Protein AF-0000000070584155 (afdb_homodimer)

Foldseek 3Di:
DCPPPPPVDPPDDDDDDDDDDDPAAWQDKDQQPPDGKIWIFGQSQWIWIWDDDPNDIDGQDIGRPGPGGWQEKDAELVRQKMWIWGQCQKIWMKGFDPDDPTGDIDTLGIADRPAPGGWNYWEAARPQRWIWIWGQVQKIWIWDWDDPPPGRIYIDTPDIDGDPGGKNDKYDDRPDPQWMWIDDDVGDIDIDRDDDPDPPPD/DCPPPPPVDPPDDDDDDDDDDDPAAWQDKDQQPPDGKIWIWGQSQWIWIWDDDPNDIDGQDIGRPGPGGWQEKDAELVRQKMWIWGQCQKIWMKGFDPDDPTGDIDTLGIADRPAPGGWNYWEAARPQRWIWIWGQVQKIWIWDWDPPDVGRIYIDTPDIDGDPGGKNDKYDDRPDPQWMWIDDDVGDIDIDRDDDPDPPPD

pLDDT: mean 85.81, std 16.46, range [19.02, 98.44]

Sequence (404 aa):
MFCFPAVDDSDEYECASVQTCHSQDVKAVLWHRTEEELVSASYDNSVRVYAEQLDDWECVCTLTEHESTVWSVCFDGRGHRLASASADGSVRIWSRLQGSAEARWRCEGTVSTLHPRPVYSVSWCPLTGLLATGCGDNGVRVFVEEQPGSGEPSWRLACHESHEQDVNCVAWNPASPGLLASAGDEGRVRIWQLEPPPRVVQMFCFPAVDDSDEYECASVQTCHSQDVKAVLWHRTEEELVSASYDNSVRVYAEQLDDWECVCTLTEHESTVWSVCFDGRGHRLASASADGSVRIWSRLQGSAEARWRCEGTVSTLHPRPVYSVSWCPLTGLLATGCGDNGVRVFVEEQPGSGEPSWRLACHESHEQDVNCVAWNPASPGLLASAGDEGRVRIWQLEPPPRVVQ

Nearest PDB structures (foldseek):
  3fm0-assembly1_A  TM=8.987E-01  e=2.360E-17  Homo sapiens
  4xei-assembly1_C  TM=8.624E-01  e=2.828E-07  Bos taurus
  7jpn-assembly1_C  TM=8.949E-01  e=1.440E-06  Bos taurus
  2p9s-assembly1_C  TM=8.749E-01  e=2.703E-06  Bos taurus
  8j07-assembly1_d2  TM=7.556E-01  e=2.345E-04  Homo sapiens

Radius of gyration: 21.6 Å; Cα contacts (8 Å, |Δi|>4): 1206; chains: 2; bounding box: 51×84×59 Å

Organism: Amblyomma americanum (NCBI:txid6943)

InterPro domains:
  IPR001680 WD40 repeat [PF00400] (15-50)
  IPR001680 WD40 repeat [PF00400] (57-95)
  IPR001680 WD40 repeat [PF00400] (114-143)
  IPR001680 WD40 repeat [PF00400] (159-192)
  IPR001680 WD40 repeat [PS50082] (19-50)
  IPR001680 WD40 repeat [PS50082] (63-95)
  IPR001680 WD40 repeat [PS50082] (160-202)
  IPR001680 WD40 repeat [SM00320] (12-51)
  IPR001680 WD40 repeat [SM00320] (56-95)
  IPR001680 WD40 repeat [SM00320] (104-144)
  IPR001680 WD40 repeat [SM00320] (153-193)
  IPR015943 WD40/YVTN repeat-like-containing domain superfamily [G3DSA:2.130.10.10] (6-202)
  IPR036322 WD40-repeat-containing domain superfamily [SSF50978] (12-196)

Structure (mmCIF, N/CA/C/O backbone):
data_AF-0000000070584155-model_v1
#
loop_
_entity.id
_entity.type
_entity.pdbx_description
1 polymer 'Cytosolic iron-sulfur protein assembly protein CIAO1 homolog'
#
loop_
_atom_site.group_PDB
_atom_site.id
_atom_site.type_symbol
_atom_site.label_atom_id
_atom_site.label_alt_id
_atom_site.label_comp_id
_atom_site.label_asym_id
_atom_site.label_entity_id
_atom_site.label_seq_id
_atom_site.pdbx_PDB_ins_code
_atom_site.Cartn_x
_atom_site.Cartn_y
_atom_site.Cartn_z
_atom_site.occupancy
_atom_site.B_iso_or_equiv
_atom_site.auth_seq_id
_atom_site.auth_comp_id
_atom_site.auth_asym_id
_atom_site.auth_atom_id
_atom_site.pdbx_PDB_model_num
ATOM 1 N N . MET A 1 1 ? -15.742 -25 -25.672 1 19.02 1 MET A N 1
ATOM 2 C CA . MET A 1 1 ? -15.852 -25.578 -24.328 1 19.02 1 MET A CA 1
ATOM 3 C C . MET A 1 1 ? -14.484 -25.984 -23.797 1 19.02 1 MET A C 1
ATOM 5 O O . MET A 1 1 ? -14.055 -27.125 -23.984 1 19.02 1 MET A O 1
ATOM 9 N N . PHE A 1 2 ? -13.469 -25.281 -24.016 1 23.84 2 PHE A N 1
ATOM 10 C CA . PHE A 1 2 ? -12.055 -25.641 -24.016 1 23.84 2 PHE A CA 1
ATOM 11 C C . PHE A 1 2 ? -11.586 -26 -22.609 1 23.84 2 PHE A C 1
ATOM 13 O O . PHE A 1 2 ? -11.555 -25.156 -21.719 1 23.84 2 PHE A O 1
ATOM 20 N N . CYS A 1 3 ? -12.086 -27.266 -22.125 1 21.98 3 CYS A N 1
ATOM 21 C CA . CYS A 1 3 ? -11.758 -27.969 -20.891 1 21.98 3 CYS A CA 1
ATOM 22 C C . CYS A 1 3 ? -10.25 -28.062 -20.703 1 21.98 3 CYS A C 1
ATOM 24 O O . CYS A 1 3 ? -9.555 -28.625 -21.547 1 21.98 3 CYS A O 1
ATOM 26 N N . PHE A 1 4 ? -9.633 -27.016 -20.359 1 31.59 4 PHE A N 1
ATOM 27 C CA . PHE A 1 4 ? -8.219 -27.188 -20.078 1 31.59 4 PHE A CA 1
ATOM 28 C C . PHE A 1 4 ? -7.98 -28.5 -19.344 1 31.59 4 PHE A C 1
ATOM 30 O O . PHE A 1 4 ? -8.797 -28.922 -18.516 1 31.59 4 PHE A O 1
ATOM 37 N N . PRO A 1 5 ? -7.324 -29.438 -19.922 1 35.12 5 PRO A N 1
ATOM 38 C CA . PRO A 1 5 ? -7.105 -30.766 -19.344 1 35.12 5 PRO A CA 1
ATOM 39 C C . PRO A 1 5 ? -6.859 -30.734 -17.828 1 35.12 5 PRO A C 1
ATOM 41 O O . PRO A 1 5 ? -6.34 -29.734 -17.312 1 35.12 5 PRO A O 1
ATOM 44 N N . ALA A 1 6 ? -7.715 -31.422 -17.016 1 35.06 6 ALA A N 1
ATOM 45 C CA . ALA A 1 6 ? -7.672 -31.766 -15.602 1 35.06 6 ALA A CA 1
ATOM 46 C C . ALA A 1 6 ? -6.262 -32.156 -15.18 1 35.06 6 ALA A C 1
ATOM 48 O O . ALA A 1 6 ? -5.789 -33.25 -15.531 1 35.06 6 ALA A O 1
ATOM 49 N N . VAL A 1 7 ? -5.23 -31.422 -15.367 1 35.97 7 VAL A N 1
ATOM 50 C CA . VAL A 1 7 ? -4.031 -31.984 -14.766 1 35.97 7 VAL A CA 1
ATOM 51 C C . VAL A 1 7 ? -4.371 -32.594 -13.406 1 35.97 7 VAL A C 1
ATOM 53 O O . VAL A 1 7 ? -5.031 -31.953 -12.586 1 35.97 7 VAL A O 1
ATOM 56 N N . ASP A 1 8 ? -4.594 -33.875 -13.219 1 37.41 8 ASP A N 1
ATOM 57 C CA . ASP A 1 8 ? -4.902 -34.781 -12.117 1 37.41 8 ASP A CA 1
ATOM 58 C C . ASP A 1 8 ? -4.246 -34.312 -10.82 1 37.41 8 ASP A C 1
ATOM 60 O O . ASP A 1 8 ? -4.211 -35.031 -9.836 1 37.41 8 ASP A O 1
ATOM 64 N N . ASP A 1 9 ? -2.963 -33.469 -10.727 1 44.03 9 ASP A N 1
ATOM 65 C CA . ASP A 1 9 ? -1.904 -33.5 -9.727 1 44.03 9 ASP A CA 1
ATOM 66 C C . ASP A 1 9 ? -2.379 -32.875 -8.414 1 44.03 9 ASP A C 1
ATOM 68 O O . ASP A 1 9 ? -2.775 -31.703 -8.391 1 44.03 9 ASP A O 1
ATOM 72 N N . SER A 1 10 ? -2.713 -33.625 -7.398 1 51.28 10 SER A N 1
ATOM 73 C CA . SER A 1 10 ? -2.982 -33.531 -5.969 1 51.28 10 SER A CA 1
ATOM 74 C C . SER A 1 10 ? -2.211 -32.375 -5.336 1 51.28 10 SER A C 1
ATOM 76 O O . SER A 1 10 ? -2.578 -31.875 -4.266 1 51.28 10 SER A O 1
ATOM 78 N N . ASP A 1 11 ? -1.021 -31.922 -5.852 1 57.28 11 ASP A N 1
ATOM 79 C CA . ASP A 1 11 ? -0.104 -30.938 -5.293 1 57.28 11 ASP A CA 1
ATOM 80 C C . ASP A 1 11 ? -0.476 -29.531 -5.742 1 57.28 11 ASP A C 1
ATOM 82 O O . ASP A 1 11 ? 0.362 -28.625 -5.727 1 57.28 11 ASP A O 1
ATOM 86 N N . GLU A 1 12 ? -1.763 -29.516 -6.105 1 67.38 12 GLU A N 1
ATOM 87 C CA . GLU A 1 12 ? -2.086 -28.203 -6.629 1 67.38 12 GLU A CA 1
ATOM 88 C C . GLU A 1 12 ? -2.875 -27.375 -5.613 1 67.38 12 GLU A C 1
ATOM 90 O O . GLU A 1 12 ? -3.65 -27.938 -4.832 1 67.38 12 GLU A O 1
ATOM 95 N N . TYR A 1 13 ? -2.568 -26.219 -5.477 1 77.69 13 TYR A N 1
ATOM 96 C CA . TYR A 1 13 ? -3.322 -25.297 -4.641 1 77.69 13 TYR A CA 1
ATOM 97 C C . TYR A 1 13 ? -4.742 -25.109 -5.172 1 77.69 13 TYR A C 1
ATOM 99 O O . TYR A 1 13 ? -4.957 -25.062 -6.383 1 77.69 13 TYR A O 1
ATOM 107 N N . GLU A 1 14 ? -5.758 -25.344 -4.324 1 77.19 14 GLU A N 1
ATOM 108 C CA . GLU A 1 14 ? -7.137 -24.984 -4.652 1 77.19 14 GLU A CA 1
ATOM 109 C C . GLU A 1 14 ? -7.402 -23.5 -4.402 1 77.19 14 GLU A C 1
ATOM 111 O O . GLU A 1 14 ? -6.934 -22.938 -3.41 1 77.19 14 GLU A O 1
ATOM 116 N N . CYS A 1 15 ? -8.055 -22.859 -5.461 1 75.81 15 CYS A N 1
ATOM 117 C CA . CYS A 1 15 ? -8.344 -21.422 -5.359 1 75.81 15 CYS A CA 1
ATOM 118 C C . CYS A 1 15 ? -9.828 -21.156 -5.605 1 75.81 15 CYS A C 1
ATOM 120 O O . CYS A 1 15 ? -10.359 -21.516 -6.656 1 75.81 15 CYS A O 1
ATOM 122 N N . ALA A 1 16 ? -10.547 -20.672 -4.562 1 73.81 16 ALA A N 1
ATOM 123 C CA . ALA A 1 16 ? -11.93 -20.234 -4.695 1 73.81 16 ALA A CA 1
ATOM 124 C C . ALA A 1 16 ? -12.039 -18.719 -4.566 1 73.81 16 ALA A C 1
ATOM 126 O O . ALA A 1 16 ? -11.273 -18.094 -3.828 1 73.81 16 ALA A O 1
ATOM 127 N N . SER A 1 17 ? -12.898 -18.141 -5.473 1 73.38 17 SER A N 1
ATOM 128 C CA . SER A 1 17 ? -13.008 -16.688 -5.426 1 73.38 17 SER A CA 1
ATOM 129 C C . SER A 1 17 ? -14.469 -16.25 -5.375 1 73.38 17 SER A C 1
ATOM 131 O O . SER A 1 17 ? -15.359 -16.984 -5.82 1 73.38 17 SER A O 1
ATOM 133 N N . VAL A 1 18 ? -14.703 -15.219 -4.68 1 75.31 18 VAL A N 1
ATOM 134 C CA . VAL A 1 18 ? -15.977 -14.492 -4.711 1 75.31 18 VAL A CA 1
ATOM 135 C C . VAL A 1 18 ? -15.766 -13.109 -5.32 1 75.31 18 VAL A C 1
ATOM 137 O O . VAL A 1 18 ? -14.75 -12.461 -5.066 1 75.31 18 VAL A O 1
ATOM 140 N N . GLN A 1 19 ? -16.75 -12.68 -6.133 1 72.25 19 GLN A N 1
ATOM 141 C CA . GLN A 1 19 ? -16.656 -11.414 -6.852 1 72.25 19 GLN A CA 1
ATOM 142 C C . GLN A 1 19 ? -17.656 -10.398 -6.301 1 72.25 19 GLN A C 1
ATOM 144 O O . GLN A 1 19 ? -18.781 -10.75 -5.957 1 72.25 19 GLN A O 1
ATOM 149 N N . THR A 1 20 ? -17.141 -9.305 -6.094 1 74.88 20 THR A N 1
ATOM 150 C CA . THR A 1 20 ? -17.969 -8.156 -5.758 1 74.88 20 THR A CA 1
ATOM 151 C C . THR A 1 20 ? -17.625 -6.965 -6.641 1 74.88 20 THR A C 1
ATOM 153 O O . THR A 1 20 ? -16.516 -6.887 -7.184 1 74.88 20 THR A O 1
ATOM 156 N N . CYS A 1 21 ? -18.672 -5.992 -6.973 1 75.81 21 CYS A N 1
ATOM 157 C CA . CYS A 1 21 ? -18.391 -5.168 -8.148 1 75.81 21 CYS A CA 1
ATOM 158 C C . CYS A 1 21 ? -18.531 -3.688 -7.812 1 75.81 21 CYS A C 1
ATOM 160 O O . CYS A 1 21 ? -19.469 -3.281 -7.125 1 75.81 21 CYS A O 1
ATOM 162 N N . HIS A 1 22 ? -17.562 -2.967 -8.016 1 88.75 22 HIS A N 1
ATOM 163 C CA . HIS A 1 22 ? -17.609 -1.537 -8.297 1 88.75 22 HIS A CA 1
ATOM 164 C C . HIS A 1 22 ? -18.094 -1.278 -9.727 1 88.75 22 HIS A C 1
ATOM 166 O O . HIS A 1 22 ? -18.203 -2.209 -10.523 1 88.75 22 HIS A O 1
ATOM 172 N N . SER A 1 23 ? -18.516 -0.054 -10.016 1 88.19 23 SER A N 1
ATOM 173 C CA . SER A 1 23 ? -18.969 0.278 -11.359 1 88.19 23 SER A CA 1
ATOM 174 C C . SER A 1 23 ? -17.828 0.788 -12.227 1 88.19 23 SER A C 1
ATOM 176 O O . SER A 1 23 ? -17.984 0.933 -13.438 1 88.19 23 SER A O 1
ATOM 178 N N . GLN A 1 24 ? -16.766 1.106 -11.648 1 92.44 24 GLN A N 1
ATOM 179 C CA . GLN A 1 24 ? -15.57 1.577 -12.352 1 92.44 24 GLN A CA 1
ATOM 180 C C . GLN A 1 24 ? -14.305 0.936 -11.789 1 92.44 24 GLN A C 1
ATOM 182 O O . GLN A 1 24 ? -14.383 -0.006 -11 1 92.44 24 GLN A O 1
ATOM 187 N N . ASP A 1 25 ? -13.109 1.41 -12.297 1 93.38 25 ASP A N 1
ATOM 188 C CA . ASP A 1 25 ? -11.812 0.866 -11.922 1 93.38 25 ASP A CA 1
ATOM 189 C C . ASP A 1 25 ? -11.617 0.907 -10.406 1 93.38 25 ASP A C 1
ATOM 191 O O . ASP A 1 25 ? -11.977 1.89 -9.75 1 93.38 25 ASP A O 1
ATOM 195 N N . VAL A 1 26 ? -11.047 -0.188 -9.867 1 94.38 26 VAL A N 1
ATOM 196 C CA . VAL A 1 26 ? -10.633 -0.236 -8.469 1 94.38 26 VAL A CA 1
ATOM 197 C C . VAL A 1 26 ? -9.172 0.194 -8.352 1 94.38 26 VAL A C 1
ATOM 199 O O . VAL A 1 26 ? -8.312 -0.309 -9.078 1 94.38 26 VAL A O 1
ATOM 202 N N . LYS A 1 27 ? -8.875 1.083 -7.426 1 92.44 27 LYS A N 1
ATOM 203 C CA . LYS A 1 27 ? -7.547 1.681 -7.348 1 92.44 27 LYS A CA 1
ATOM 204 C C . LYS A 1 27 ? -6.762 1.123 -6.164 1 92.44 27 LYS A C 1
ATOM 206 O O . LYS A 1 27 ? -5.531 1.136 -6.172 1 92.44 27 LYS A O 1
ATOM 211 N N . ALA A 1 28 ? -7.504 0.681 -5.246 1 93.69 28 ALA A N 1
ATOM 212 C CA . ALA A 1 28 ? -6.82 0.17 -4.059 1 93.69 28 ALA A CA 1
ATOM 213 C C . ALA A 1 28 ? -7.664 -0.89 -3.357 1 93.69 28 ALA A C 1
ATOM 215 O O . ALA A 1 28 ? -8.891 -0.797 -3.33 1 93.69 28 ALA A O 1
ATOM 216 N N . VAL A 1 29 ? -7.004 -1.921 -2.816 1 95.88 29 VAL A N 1
ATOM 217 C CA . VAL A 1 29 ? -7.578 -2.877 -1.875 1 95.88 29 VAL A CA 1
ATOM 218 C C . VAL A 1 29 ? -6.711 -2.945 -0.618 1 95.88 29 VAL A C 1
ATOM 220 O O . VAL A 1 29 ? -5.484 -2.889 -0.698 1 95.88 29 VAL A O 1
ATOM 223 N N . LEU A 1 30 ? -7.34 -2.99 0.454 1 96.75 30 LEU A N 1
ATOM 224 C CA . LEU A 1 30 ? -6.641 -2.994 1.734 1 96.75 30 LEU A CA 1
ATOM 225 C C . LEU A 1 30 ? -7.324 -3.934 2.723 1 96.75 30 LEU A C 1
ATOM 227 O O . LEU A 1 30 ? -8.508 -3.777 3.018 1 96.75 30 LEU A O 1
ATOM 231 N N . TRP A 1 31 ? -6.52 -4.879 3.262 1 96.75 31 TRP A N 1
ATOM 232 C CA . TRP A 1 31 ? -7.027 -5.754 4.309 1 96.75 31 TRP A CA 1
ATOM 233 C C . TRP A 1 31 ? -6.883 -5.105 5.684 1 96.75 31 TRP A C 1
ATOM 235 O O . TRP A 1 31 ? -5.891 -4.418 5.949 1 96.75 31 TRP A O 1
ATOM 245 N N . HIS A 1 32 ? -7.906 -5.453 6.512 1 94.75 32 HIS A N 1
ATOM 246 C CA . HIS A 1 32 ? -7.707 -5.16 7.926 1 94.75 32 HIS A CA 1
ATOM 247 C C . HIS A 1 32 ? -6.504 -5.91 8.484 1 94.75 32 HIS A C 1
ATOM 249 O O . HIS A 1 32 ? -6.223 -7.039 8.07 1 94.75 32 HIS A O 1
ATOM 255 N N . ARG A 1 33 ? -5.895 -5.34 9.406 1 92.31 33 ARG A N 1
ATOM 256 C CA . ARG A 1 33 ? -4.621 -5.871 9.883 1 92.31 33 ARG A CA 1
ATOM 257 C C . ARG A 1 33 ? -4.82 -7.18 10.633 1 92.31 33 ARG A C 1
ATOM 259 O O . ARG A 1 33 ? -3.953 -8.055 10.609 1 92.31 33 ARG A O 1
ATOM 266 N N . THR A 1 34 ? -5.934 -7.281 11.344 1 92.5 34 THR A N 1
ATOM 267 C CA . THR A 1 34 ? -6.078 -8.43 12.234 1 92.5 34 THR A CA 1
ATOM 268 C C . THR A 1 34 ? -7.375 -9.18 11.938 1 92.5 34 THR A C 1
ATOM 270 O O . THR A 1 34 ? -7.613 -10.258 12.492 1 92.5 34 THR A O 1
ATOM 273 N N . GLU A 1 35 ? -8.203 -8.578 11.141 1 91 35 GLU A N 1
ATOM 274 C CA . GLU A 1 35 ? -9.508 -9.188 10.875 1 91 35 GLU A CA 1
ATOM 275 C C . GLU A 1 35 ? -9.664 -9.523 9.398 1 91 35 GLU A C 1
ATOM 277 O O . GLU A 1 35 ? -8.875 -9.086 8.562 1 91 35 GLU A O 1
ATOM 282 N N . GLU A 1 36 ? -10.68 -10.352 9.148 1 91.81 36 GLU A N 1
ATOM 283 C CA . GLU A 1 36 ? -11.031 -10.68 7.77 1 91.81 36 GLU A CA 1
ATOM 284 C C . GLU A 1 36 ? -12.016 -9.664 7.195 1 91.81 36 GLU A C 1
ATOM 286 O O . GLU A 1 36 ? -13.172 -10 6.93 1 91.81 36 GLU A O 1
ATOM 291 N N . GLU A 1 37 ? -11.586 -8.578 7.07 1 92.81 37 GLU A N 1
ATOM 292 C CA . GLU A 1 37 ? -12.312 -7.461 6.477 1 92.81 37 GLU A CA 1
ATOM 293 C C . GLU A 1 37 ? -11.469 -6.762 5.414 1 92.81 37 GLU A C 1
ATOM 295 O O . GLU A 1 37 ? -10.273 -6.52 5.617 1 92.81 37 GLU A O 1
ATOM 300 N N . LEU A 1 38 ? -12.07 -6.527 4.262 1 94.5 38 LEU A N 1
ATOM 301 C CA . LEU A 1 38 ? -11.406 -5.93 3.107 1 94.5 38 LEU A CA 1
ATOM 302 C C . LEU A 1 38 ? -12.07 -4.605 2.73 1 94.5 38 LEU A C 1
ATOM 304 O O . LEU A 1 38 ? -13.297 -4.492 2.752 1 94.5 38 LEU A O 1
ATOM 308 N N . VAL A 1 39 ? -11.242 -3.605 2.348 1 95.88 39 VAL A N 1
ATOM 309 C CA . VAL A 1 39 ? -11.734 -2.318 1.863 1 95.88 39 VAL A CA 1
ATOM 310 C C . VAL A 1 39 ? -11.195 -2.055 0.459 1 95.88 39 VAL A C 1
ATOM 312 O O . VAL A 1 39 ? -10.031 -2.352 0.169 1 95.88 39 VAL A O 1
ATOM 315 N N . SER A 1 40 ? -12.023 -1.529 -0.412 1 96.12 40 SER A N 1
ATOM 316 C CA . SER A 1 40 ? -11.594 -1.153 -1.756 1 96.12 40 SER A CA 1
ATOM 317 C C . SER A 1 40 ? -11.961 0.294 -2.068 1 96.12 40 SER A C 1
ATOM 319 O O . SER A 1 40 ? -12.945 0.818 -1.538 1 96.12 40 SER A O 1
ATOM 321 N N . ALA A 1 41 ? -11.164 0.926 -2.818 1 96.75 41 ALA A N 1
ATOM 322 C CA . ALA A 1 41 ? -11.391 2.283 -3.312 1 96.75 41 ALA A CA 1
ATOM 323 C C . ALA A 1 41 ? -11.469 2.305 -4.836 1 96.75 41 ALA A C 1
ATOM 325 O O . ALA A 1 41 ? -10.695 1.618 -5.512 1 96.75 41 ALA A O 1
ATOM 326 N N . SER A 1 42 ? -12.312 3.184 -5.359 1 96.44 42 SER A N 1
ATOM 327 C CA . SER A 1 42 ? -12.594 3.074 -6.785 1 96.44 42 SER A CA 1
ATOM 328 C C . SER A 1 42 ? -12.742 4.449 -7.426 1 96.44 42 SER A C 1
ATOM 330 O O . SER A 1 42 ? -12.961 5.441 -6.73 1 96.44 42 SER A O 1
ATOM 332 N N . TYR A 1 43 ? -12.727 4.426 -8.742 1 95.44 43 TYR A N 1
ATOM 333 C CA . TYR A 1 43 ? -13.031 5.582 -9.578 1 95.44 43 TYR A CA 1
ATOM 334 C C . TYR A 1 43 ? -14.516 5.926 -9.516 1 95.44 43 TYR A C 1
ATOM 336 O O . TYR A 1 43 ? -14.922 7.012 -9.93 1 95.44 43 TYR A O 1
ATOM 344 N N . ASP A 1 44 ? -15.352 5.09 -8.977 1 94.94 44 ASP A N 1
ATOM 345 C CA . ASP A 1 44 ? -16.797 5.332 -8.938 1 94.94 44 ASP A CA 1
ATOM 346 C C . ASP A 1 44 ? -17.172 6.168 -7.723 1 94.94 44 ASP A C 1
ATOM 348 O O . ASP A 1 44 ? -18.344 6.184 -7.316 1 94.94 44 ASP A O 1
ATOM 352 N N . ASN A 1 45 ? -16.188 6.691 -7.043 1 95.75 45 ASN A N 1
ATOM 353 C CA . ASN A 1 45 ? -16.344 7.641 -5.945 1 95.75 45 ASN A CA 1
ATOM 354 C C . ASN A 1 45 ? -16.688 6.93 -4.637 1 95.75 45 ASN A C 1
ATOM 356 O O . ASN A 1 45 ? -17.109 7.57 -3.672 1 95.75 45 ASN A O 1
ATOM 360 N N . SER A 1 46 ? -16.5 5.637 -4.609 1 94.25 46 SER A N 1
ATOM 361 C CA . SER A 1 46 ? -16.953 4.941 -3.41 1 94.25 46 SER A CA 1
ATOM 362 C C . SER A 1 46 ? -15.82 4.129 -2.783 1 94.25 46 SER A C 1
ATOM 364 O O . SER A 1 46 ? -14.844 3.795 -3.453 1 94.25 46 SER A O 1
ATOM 366 N N . VAL A 1 47 ? -16 3.969 -1.518 1 95.56 47 VAL A N 1
ATOM 367 C CA . VAL A 1 47 ? -15.266 2.973 -0.744 1 95.56 47 VAL A CA 1
ATOM 368 C C . VAL A 1 47 ? -16.203 1.831 -0.353 1 95.56 47 VAL A C 1
ATOM 370 O O . VAL A 1 47 ? -17.312 2.068 0.111 1 95.56 47 VAL A O 1
ATOM 373 N N . ARG A 1 48 ? -15.742 0.644 -0.542 1 94.75 48 ARG A N 1
ATOM 374 C CA . ARG A 1 48 ? -16.578 -0.5 -0.185 1 94.75 48 ARG A CA 1
ATOM 375 C C . ARG A 1 48 ? -15.867 -1.396 0.827 1 94.75 48 ARG A C 1
ATOM 377 O O . ARG A 1 48 ? -14.641 -1.556 0.776 1 94.75 48 ARG A O 1
ATOM 384 N N . VAL A 1 49 ? -16.688 -1.971 1.67 1 93.25 49 VAL A N 1
ATOM 385 C CA . VAL A 1 49 ? -16.188 -2.869 2.709 1 93.25 49 VAL A CA 1
ATOM 386 C C . VAL A 1 49 ? -16.75 -4.27 2.49 1 93.25 49 VAL A C 1
ATOM 388 O O . VAL A 1 49 ? -17.953 -4.434 2.236 1 93.25 49 VAL A O 1
ATOM 391 N N . TYR A 1 50 ? -15.859 -5.262 2.586 1 92.5 50 TYR A N 1
ATOM 392 C CA . TYR A 1 50 ? -16.234 -6.656 2.383 1 92.5 50 TYR A CA 1
ATOM 393 C C . TYR A 1 50 ? -15.953 -7.48 3.633 1 92.5 50 TYR A C 1
ATOM 395 O O . TYR A 1 50 ? -14.922 -7.305 4.281 1 92.5 50 TYR A O 1
ATOM 403 N N . ALA A 1 51 ? -16.828 -8.305 3.932 1 89.94 51 ALA A N 1
ATOM 404 C CA . ALA A 1 51 ? -16.688 -9.25 5.031 1 89.94 51 ALA A CA 1
ATOM 405 C C . ALA A 1 51 ? -17.453 -10.531 4.75 1 89.94 51 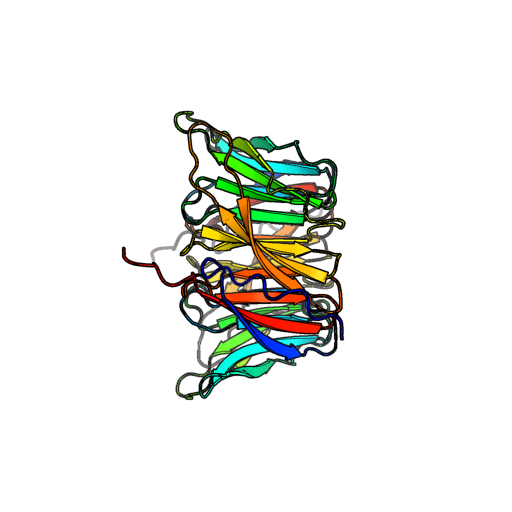ALA A C 1
ATOM 407 O O . ALA A 1 51 ? -18.312 -10.57 3.855 1 89.94 51 ALA A O 1
ATOM 408 N N . GLU A 1 52 ? -17.062 -11.531 5.473 1 87.12 52 GLU A N 1
ATOM 409 C CA . GLU A 1 52 ? -17.781 -12.797 5.328 1 87.12 52 GLU A CA 1
ATOM 410 C C . GLU A 1 52 ? -19.094 -12.781 6.102 1 87.12 52 GLU A C 1
ATOM 412 O O . GLU A 1 52 ? -19.125 -12.391 7.273 1 87.12 52 GLU A O 1
ATOM 417 N N . GLN A 1 53 ? -20.094 -13.008 5.316 1 81.75 53 GLN A N 1
ATOM 418 C CA . GLN A 1 53 ? -21.406 -13.234 5.902 1 81.75 53 GLN A CA 1
ATOM 419 C C . GLN A 1 53 ? -21.953 -14.617 5.52 1 81.75 53 GLN A C 1
ATOM 421 O O . GLN A 1 53 ? -22.078 -14.93 4.336 1 81.75 53 GLN A O 1
ATOM 426 N N . LEU A 1 54 ? -22.391 -15.398 6.496 1 80.69 54 LEU A N 1
ATOM 427 C CA . LEU A 1 54 ? -22.938 -16.734 6.289 1 80.69 54 LEU A CA 1
ATOM 428 C C . LEU A 1 54 ? -22.047 -17.547 5.363 1 80.69 54 LEU A C 1
ATOM 430 O O . LEU A 1 54 ? -22.531 -18.109 4.371 1 80.69 54 LEU A O 1
ATOM 434 N N . ASP A 1 55 ? -20.75 -17.516 5.398 1 78.81 55 ASP A N 1
ATOM 435 C CA . ASP A 1 55 ? -19.719 -18.312 4.73 1 78.81 55 ASP A CA 1
ATOM 436 C C . ASP A 1 55 ? -19.484 -17.828 3.307 1 78.81 55 ASP A C 1
ATOM 438 O O . ASP A 1 55 ? -18.953 -18.562 2.473 1 78.81 55 ASP A O 1
ATOM 442 N N . ASP A 1 56 ? -20.062 -16.641 3.08 1 83.31 56 ASP A N 1
ATOM 443 C CA . ASP A 1 56 ? -19.812 -16.031 1.773 1 83.31 56 ASP A CA 1
ATOM 444 C C . ASP A 1 56 ? -19.281 -14.609 1.92 1 83.31 56 ASP A C 1
ATOM 446 O O . ASP A 1 56 ? -19.688 -13.875 2.824 1 83.31 56 ASP A O 1
ATOM 450 N N . TRP A 1 57 ? -18.375 -14.305 1.041 1 88 57 TRP A N 1
ATOM 451 C CA . TRP A 1 57 ? -17.891 -12.922 1.029 1 88 57 TRP A CA 1
ATOM 452 C C . TRP A 1 57 ? -18.891 -12 0.343 1 88 57 TRP A C 1
ATOM 454 O O . TRP A 1 57 ? -19.406 -12.32 -0.732 1 88 57 TRP A O 1
ATOM 464 N N . GLU A 1 58 ? -19.188 -10.867 0.98 1 86.75 58 GLU A N 1
ATOM 465 C CA . GLU A 1 58 ? -20.125 -9.883 0.435 1 86.75 58 GLU A CA 1
ATOM 466 C C . GLU A 1 58 ? -19.656 -8.461 0.724 1 86.75 58 GLU A C 1
ATOM 468 O O . GLU A 1 58 ? -18.891 -8.227 1.669 1 86.75 58 GLU A O 1
ATOM 473 N N . CYS A 1 59 ? -20.094 -7.598 -0.154 1 90 59 CYS A N 1
ATOM 474 C CA . CYS A 1 59 ? -19.953 -6.18 0.176 1 90 59 CYS A CA 1
ATOM 475 C C . CYS A 1 59 ? -20.938 -5.781 1.269 1 90 59 CYS A C 1
ATOM 477 O O . CYS A 1 59 ? -22.141 -5.73 1.031 1 90 59 CYS A O 1
ATOM 479 N N . VAL A 1 60 ? -20.453 -5.469 2.424 1 87.56 60 VAL A N 1
ATOM 480 C CA . VAL A 1 60 ? -21.344 -5.27 3.568 1 87.56 60 VAL A CA 1
ATOM 481 C C . VAL A 1 60 ? -21.609 -3.777 3.758 1 87.56 60 VAL A C 1
ATOM 483 O O . VAL A 1 60 ? -22.562 -3.396 4.449 1 87.56 60 VAL A O 1
ATOM 486 N N . CYS A 1 61 ? -20.828 -2.977 3.207 1 88.75 61 CYS A N 1
ATOM 487 C CA . CYS A 1 61 ? -20.984 -1.533 3.363 1 88.75 61 CYS A CA 1
ATOM 488 C C . CYS A 1 61 ? -20.422 -0.795 2.15 1 88.75 61 CYS A C 1
ATOM 490 O O . CYS A 1 61 ? -19.391 -1.185 1.602 1 88.75 61 CYS A O 1
ATOM 492 N N . THR A 1 62 ? -21.141 0.218 1.692 1 91.19 62 THR A N 1
ATOM 493 C CA . THR A 1 62 ? -20.672 1.146 0.668 1 91.19 62 THR A CA 1
ATOM 494 C C . THR A 1 62 ? -20.641 2.572 1.207 1 91.19 62 THR A C 1
ATOM 496 O O . THR A 1 62 ? -21.656 3.107 1.633 1 91.19 62 THR A O 1
ATOM 499 N N . LEU A 1 63 ? -19.484 3.119 1.183 1 91.81 63 LEU A N 1
ATOM 500 C CA . LEU A 1 63 ? -19.266 4.484 1.647 1 91.81 63 LEU A CA 1
ATOM 501 C C . LEU A 1 63 ? -19.219 5.457 0.474 1 91.81 63 LEU A C 1
ATOM 503 O O . LEU A 1 63 ? -18.281 5.426 -0.327 1 91.81 63 LEU A O 1
ATOM 507 N N . THR A 1 64 ? -20.25 6.422 0.36 1 91.19 64 THR A N 1
ATOM 508 C CA . THR A 1 64 ? -20.469 7.164 -0.877 1 91.19 64 THR A CA 1
ATOM 509 C C . THR A 1 64 ? -20.391 8.672 -0.624 1 91.19 64 THR A C 1
ATOM 511 O O . THR A 1 64 ? -20.984 9.453 -1.362 1 91.19 64 THR A O 1
ATOM 514 N N . GLU A 1 65 ? -19.719 9.141 0.312 1 91.88 65 GLU A N 1
ATOM 515 C CA . GLU A 1 65 ? -19.703 10.57 0.622 1 91.88 65 GLU A CA 1
ATOM 516 C C . GLU A 1 65 ? -18.703 11.32 -0.254 1 91.88 65 GLU A C 1
ATOM 518 O O . GLU A 1 65 ? -18.75 12.547 -0.347 1 91.88 65 GLU A O 1
ATOM 523 N N . HIS A 1 66 ? -17.828 10.672 -0.902 1 93.31 66 HIS A N 1
ATOM 524 C CA . HIS A 1 66 ? -16.906 11.328 -1.829 1 93.31 66 HIS A CA 1
ATOM 525 C C . HIS A 1 66 ? -17.625 11.742 -3.109 1 93.31 66 HIS A C 1
ATOM 527 O O . HIS A 1 66 ? -18.594 11.094 -3.523 1 93.31 66 HIS A O 1
ATOM 533 N N . GLU A 1 67 ? -17.141 12.828 -3.742 1 94.5 67 GLU A N 1
ATOM 534 C CA . GLU A 1 67 ? -17.766 13.352 -4.957 1 94.5 67 GLU A CA 1
ATOM 535 C C . GLU A 1 67 ? -16.906 13.055 -6.184 1 94.5 67 GLU A C 1
ATOM 537 O O . GLU A 1 67 ? -17.203 13.516 -7.285 1 94.5 67 GLU A O 1
ATOM 542 N N . SER A 1 68 ? -15.875 12.414 -6.02 1 96.19 68 SER A N 1
ATOM 543 C CA . SER A 1 68 ? -14.961 12.039 -7.098 1 96.19 68 SER A CA 1
ATOM 544 C C . SER A 1 68 ? -14.156 10.797 -6.727 1 96.19 68 SER A C 1
ATOM 546 O O . SER A 1 68 ? -14.445 10.141 -5.727 1 96.19 68 SER A O 1
ATOM 548 N N . THR A 1 69 ? -13.234 10.438 -7.602 1 96.06 69 THR A N 1
ATOM 549 C CA . THR A 1 69 ? -12.406 9.25 -7.48 1 96.06 69 THR A CA 1
ATOM 550 C C . THR A 1 69 ? -11.805 9.148 -6.086 1 96.06 69 THR A C 1
ATOM 552 O O . THR A 1 69 ? -11.344 10.141 -5.527 1 96.06 69 THR A O 1
ATOM 555 N N . VAL A 1 70 ? -11.867 7.977 -5.5 1 96.81 70 VAL A N 1
ATOM 556 C CA . VAL A 1 70 ? -11.141 7.684 -4.27 1 96.81 70 VAL A CA 1
ATOM 557 C C . VAL A 1 70 ? -9.812 7.012 -4.602 1 96.81 70 VAL A C 1
ATOM 559 O O . VAL A 1 70 ? -9.781 5.906 -5.145 1 96.81 70 VAL A O 1
ATOM 562 N N . TRP A 1 71 ? -8.703 7.633 -4.195 1 96.25 71 TRP A N 1
ATOM 563 C CA . TRP A 1 71 ? -7.371 7.191 -4.613 1 96.25 71 TRP A CA 1
ATOM 564 C C . TRP A 1 71 ? -6.734 6.305 -3.549 1 96.25 71 TRP A C 1
ATOM 566 O O . TRP A 1 71 ? -5.949 5.406 -3.869 1 96.25 71 TRP A O 1
ATOM 576 N N . SER A 1 72 ? -7.039 6.617 -2.379 1 97 72 SER A N 1
ATOM 577 C CA . SER A 1 72 ? -6.305 5.984 -1.291 1 97 72 SER A CA 1
ATOM 578 C C . SER A 1 72 ? -7.188 5.789 -0.063 1 97 72 SER A C 1
ATOM 580 O O . SER A 1 72 ? -8.086 6.594 0.192 1 97 72 SER A O 1
ATOM 582 N N . VAL A 1 73 ? -6.922 4.719 0.702 1 97.38 73 VAL A N 1
ATOM 583 C CA . VAL A 1 73 ? -7.57 4.402 1.969 1 97.38 73 VAL A CA 1
ATOM 584 C C . VAL A 1 73 ? -6.547 3.84 2.951 1 97.38 73 VAL A C 1
ATOM 586 O O . VAL A 1 73 ? -5.566 3.211 2.545 1 97.38 73 VAL A O 1
ATOM 589 N N . CYS A 1 74 ? -6.742 4.078 4.172 1 97.75 74 CYS A N 1
ATOM 590 C CA . CYS A 1 74 ? -5.902 3.48 5.207 1 97.75 74 CYS A CA 1
ATOM 591 C C . CYS A 1 74 ? -6.668 3.344 6.516 1 97.75 74 CYS A C 1
ATOM 593 O O . CYS A 1 74 ? -7.594 4.109 6.781 1 97.75 74 CYS A O 1
ATOM 595 N N . PHE A 1 75 ? -6.25 2.381 7.32 1 97 75 PHE A N 1
ATOM 596 C CA . PHE A 1 75 ? -6.793 2.207 8.664 1 97 75 PHE A CA 1
ATOM 597 C C . PHE A 1 75 ? -5.996 3.016 9.68 1 97 75 PHE A C 1
ATOM 599 O O . PHE A 1 75 ? -4.816 3.305 9.461 1 97 75 PHE A O 1
ATOM 606 N N . ASP A 1 76 ? -6.691 3.32 10.734 1 96.19 76 ASP A N 1
ATOM 607 C CA . ASP A 1 76 ? -5.934 3.809 11.883 1 96.19 76 ASP A CA 1
ATOM 608 C C . ASP A 1 76 ? -5.203 2.666 12.586 1 96.19 76 ASP A C 1
ATOM 610 O O . ASP A 1 76 ? -5.301 1.51 12.164 1 96.19 76 ASP A O 1
ATOM 614 N N . GLY A 1 77 ? -4.449 2.924 13.57 1 93.5 77 GLY A N 1
ATOM 615 C CA . GLY A 1 77 ? -3.605 1.94 14.227 1 93.5 77 GLY A CA 1
ATOM 616 C C . GLY A 1 77 ? -4.387 0.786 14.828 1 93.5 77 GLY A C 1
ATOM 617 O O . GLY A 1 77 ? -3.893 -0.341 14.883 1 93.5 77 GLY A O 1
ATOM 618 N N . ARG A 1 78 ? -5.602 1.035 15.25 1 91.56 78 ARG A N 1
ATOM 619 C CA . ARG A 1 78 ? -6.402 0.009 15.906 1 91.56 78 ARG A CA 1
ATOM 620 C C . ARG A 1 78 ? -7.344 -0.671 14.922 1 91.56 78 ARG A C 1
ATOM 622 O O . ARG A 1 78 ? -7.965 -1.687 15.242 1 91.56 78 ARG A O 1
ATOM 629 N N . GLY A 1 79 ? -7.434 -0.114 13.758 1 92.75 79 GLY A N 1
ATOM 630 C CA . GLY A 1 79 ? -8.312 -0.69 12.75 1 92.75 79 GLY A CA 1
ATOM 631 C C . GLY A 1 79 ? -9.773 -0.354 12.969 1 92.75 79 GLY A C 1
ATOM 632 O O . GLY A 1 79 ? -10.656 -1.016 12.422 1 92.75 79 GLY A O 1
ATOM 633 N N . HIS A 1 80 ? -10.094 0.609 13.805 1 93 80 HIS A N 1
ATOM 634 C CA . HIS A 1 80 ? -11.477 0.967 14.117 1 93 80 HIS A CA 1
ATOM 635 C C . HIS A 1 80 ? -11.945 2.141 13.258 1 93 80 HIS A C 1
ATOM 637 O O . HIS A 1 80 ? -13.141 2.428 13.203 1 93 80 HIS A O 1
ATOM 643 N N . ARG A 1 81 ? -11.047 2.82 12.656 1 94.88 81 ARG A N 1
ATOM 644 C CA . ARG A 1 81 ? -11.367 3.943 11.781 1 94.88 81 ARG A CA 1
ATOM 645 C C . ARG A 1 81 ? -10.648 3.816 10.438 1 94.88 81 ARG A C 1
ATOM 647 O O . ARG A 1 81 ? -9.641 3.115 10.336 1 94.88 81 ARG A O 1
ATOM 654 N N . LEU A 1 82 ? -11.258 4.473 9.453 1 95.81 82 LEU A N 1
ATOM 655 C CA . LEU A 1 82 ? -10.719 4.512 8.102 1 95.81 82 LEU A CA 1
ATOM 656 C C . LEU A 1 82 ? -10.609 5.945 7.594 1 95.81 82 LEU A C 1
ATOM 658 O O . LEU A 1 82 ? -11.508 6.762 7.84 1 95.81 82 LEU A O 1
ATOM 662 N N . ALA A 1 83 ? -9.523 6.234 6.938 1 96.94 83 ALA A N 1
ATOM 663 C CA . ALA A 1 83 ? -9.398 7.48 6.184 1 96.94 83 ALA A CA 1
ATOM 664 C C . ALA A 1 83 ? -9.398 7.215 4.68 1 96.94 83 ALA A C 1
ATOM 666 O O . ALA A 1 83 ? -8.773 6.254 4.215 1 96.94 83 ALA A O 1
ATOM 667 N N . SER A 1 84 ? -10.086 7.965 3.914 1 97 84 SER A N 1
ATOM 668 C CA . SER A 1 84 ? -10.102 7.879 2.457 1 97 84 SER A CA 1
ATOM 669 C C . SER A 1 84 ? -9.75 9.219 1.822 1 97 84 SER A C 1
ATOM 671 O O . SER A 1 84 ? -10.188 10.273 2.299 1 97 84 SER A O 1
ATOM 673 N N . ALA A 1 85 ? -8.93 9.172 0.809 1 97.19 85 ALA A N 1
ATOM 674 C CA . ALA A 1 85 ? -8.5 10.359 0.076 1 97.19 85 ALA A CA 1
ATOM 675 C C . ALA A 1 85 ? -9.086 10.375 -1.335 1 97.19 85 ALA A C 1
ATOM 677 O O . ALA A 1 85 ? -9.055 9.359 -2.035 1 97.19 85 ALA A O 1
ATOM 678 N N . SER A 1 86 ? -9.484 11.555 -1.801 1 96.75 86 SER A N 1
ATOM 679 C CA . SER A 1 86 ? -10.227 11.617 -3.055 1 96.75 86 SER A CA 1
ATOM 680 C C . SER A 1 86 ? -9.695 12.727 -3.961 1 96.75 86 SER A C 1
ATOM 682 O O . SER A 1 86 ? -9.031 13.648 -3.492 1 96.75 86 SER A O 1
ATOM 684 N N . ALA A 1 87 ? -10.109 12.594 -5.184 1 96.62 87 ALA A N 1
ATOM 685 C CA . ALA A 1 87 ? -9.805 13.609 -6.191 1 96.62 87 ALA A CA 1
ATOM 686 C C . ALA A 1 87 ? -10.586 14.891 -5.934 1 96.62 87 ALA A C 1
ATOM 688 O O . ALA A 1 87 ? -10.258 15.945 -6.477 1 96.62 87 ALA A O 1
ATOM 689 N N . ASP A 1 88 ? -11.602 14.914 -5.141 1 94.75 88 ASP A N 1
ATOM 690 C CA . ASP A 1 88 ? -12.383 16.109 -4.836 1 94.75 88 ASP A CA 1
ATOM 691 C C . ASP A 1 88 ? -11.68 16.984 -3.797 1 94.75 88 ASP A C 1
ATOM 693 O O . ASP A 1 88 ? -12.219 18 -3.367 1 94.75 88 ASP A O 1
ATOM 697 N N . GLY A 1 89 ? -10.523 16.484 -3.322 1 94.81 89 GLY A N 1
ATOM 698 C CA . GLY A 1 89 ? -9.719 17.266 -2.389 1 94.81 89 GLY A CA 1
ATOM 699 C C . GLY A 1 89 ? -10.047 16.969 -0.936 1 94.81 89 GLY A C 1
ATOM 700 O O . GLY A 1 89 ? -9.461 17.562 -0.031 1 94.81 89 GLY A O 1
ATOM 701 N N . SER A 1 90 ? -10.891 16.047 -0.727 1 93.56 90 SER A N 1
ATOM 702 C CA . SER A 1 90 ? -11.297 15.773 0.649 1 93.56 90 SER A CA 1
ATOM 703 C C . SER A 1 90 ? -10.617 14.508 1.179 1 93.56 90 SER A C 1
ATOM 705 O O . SER A 1 90 ? -10.227 13.633 0.402 1 93.56 90 SER A O 1
ATOM 707 N N . VAL A 1 91 ? -10.438 14.539 2.463 1 96.31 91 VAL A N 1
ATOM 708 C CA . VAL A 1 91 ? -10.141 13.344 3.248 1 96.31 91 VAL A CA 1
ATOM 709 C C . VAL A 1 91 ? -11.266 13.078 4.238 1 96.31 91 VAL A C 1
ATOM 711 O O . VAL A 1 91 ? -11.594 13.938 5.066 1 96.31 91 VAL A O 1
ATOM 714 N N . ARG A 1 92 ? -11.805 11.938 4.121 1 95.12 92 ARG A N 1
ATOM 715 C CA . ARG A 1 92 ? -12.922 11.602 4.996 1 95.12 92 ARG A CA 1
ATOM 716 C C . ARG A 1 92 ? -12.523 10.531 6.004 1 95.12 92 ARG A C 1
ATOM 718 O O . ARG A 1 92 ? -11.773 9.609 5.676 1 95.12 92 ARG A O 1
ATOM 725 N N . ILE A 1 93 ? -13.109 10.688 7.152 1 95.38 93 ILE A N 1
ATOM 726 C CA . ILE A 1 93 ? -12.875 9.734 8.234 1 95.38 93 ILE A CA 1
ATOM 727 C C . ILE A 1 93 ? -14.141 8.922 8.484 1 95.38 93 ILE A C 1
ATOM 729 O O . ILE A 1 93 ? -15.242 9.477 8.555 1 95.38 93 ILE A O 1
ATOM 733 N N . TRP A 1 94 ? -13.93 7.609 8.594 1 94.5 94 TRP A N 1
ATOM 734 C CA . TRP A 1 94 ? -15.023 6.672 8.836 1 94.5 94 TRP A CA 1
ATOM 735 C C . TRP A 1 94 ? -14.789 5.898 10.133 1 94.5 94 TRP A C 1
ATOM 737 O O . TRP A 1 94 ? -13.656 5.523 10.445 1 94.5 94 TRP A O 1
ATOM 747 N N . SER A 1 95 ? -15.852 5.629 10.82 1 92.19 95 SER A N 1
ATOM 748 C CA . SER A 1 95 ? -15.75 4.844 12.039 1 92.19 95 SER A CA 1
ATOM 749 C C . SER A 1 95 ? -16.578 3.57 11.953 1 92.19 95 SER A C 1
ATOM 751 O O . SER A 1 95 ? -17.688 3.58 11.391 1 92.19 95 SER A O 1
ATOM 753 N N . ARG A 1 96 ? -15.977 2.574 12.445 1 89.62 96 ARG A N 1
ATOM 754 C CA . ARG A 1 96 ? -16.703 1.309 12.523 1 89.62 96 ARG A CA 1
ATOM 755 C C . ARG A 1 96 ? -17.781 1.365 13.594 1 89.62 96 ARG A C 1
ATOM 757 O O . ARG A 1 96 ? -17.547 1.842 14.703 1 89.62 96 ARG A O 1
ATOM 764 N N . LEU A 1 97 ? -18.953 0.985 13.234 1 85.44 97 LEU A N 1
ATOM 765 C CA . LEU A 1 97 ? -20.031 0.938 14.211 1 85.44 97 LEU A CA 1
ATOM 766 C C . LEU A 1 97 ? -19.953 -0.327 15.055 1 85.44 97 LEU A C 1
ATOM 768 O O . LEU A 1 97 ? -19.766 -1.423 14.523 1 85.44 97 LEU A O 1
ATOM 772 N N . GLN A 1 98 ? -19.75 -0.153 16.328 1 72.94 98 GLN A N 1
ATOM 773 C CA . GLN A 1 98 ? -19.641 -1.256 17.281 1 72.94 98 GLN A CA 1
ATOM 774 C C . GLN A 1 98 ? -21.016 -1.853 17.594 1 72.94 98 GLN A C 1
ATOM 776 O O . GLN A 1 98 ? -22.016 -1.138 17.609 1 72.94 98 GLN A O 1
ATOM 781 N N . GLY A 1 99 ? -21.109 -3.301 17.641 1 63.44 99 GLY A N 1
ATOM 782 C CA . GLY A 1 99 ? -22.312 -3.971 18.125 1 63.44 99 GLY A CA 1
ATOM 783 C C . GLY A 1 99 ? -23.062 -4.707 17.031 1 63.44 99 GLY A C 1
ATOM 784 O O . GLY A 1 99 ? -23.969 -5.496 17.328 1 63.44 99 GLY A O 1
ATOM 785 N N . SER A 1 100 ? -22.938 -4.273 15.883 1 56.72 100 SER A N 1
ATOM 786 C CA . SER A 1 100 ? -23.672 -5.004 14.852 1 56.72 100 SER A CA 1
ATOM 787 C C . SE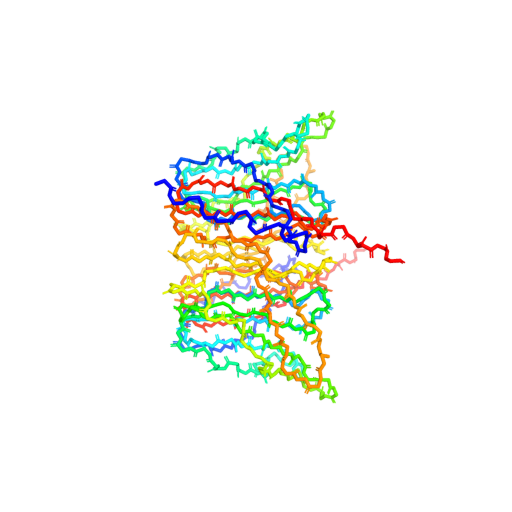R A 1 100 ? -22.891 -6.211 14.359 1 56.72 100 SER A C 1
ATOM 789 O O . SER A 1 100 ? -21.656 -6.223 14.43 1 56.72 100 SER A O 1
ATOM 791 N N . ALA A 1 101 ? -23.594 -7.262 14.359 1 58.75 101 ALA A N 1
ATOM 792 C CA . ALA A 1 101 ? -23.016 -8.484 13.812 1 58.75 101 ALA A CA 1
ATOM 793 C C . ALA A 1 101 ? -22.359 -8.227 12.461 1 58.75 101 ALA A C 1
ATOM 795 O O . ALA A 1 101 ? -21.438 -8.945 12.062 1 58.75 101 ALA A O 1
ATOM 796 N N . GLU A 1 102 ? -22.766 -7.074 11.852 1 65.31 102 GLU A N 1
ATOM 797 C CA . GLU A 1 102 ? -22.266 -6.73 10.516 1 65.31 102 GLU A CA 1
ATOM 798 C C . GLU A 1 102 ? -21.234 -5.605 10.586 1 65.31 102 GLU A C 1
ATOM 800 O O . GLU A 1 102 ? -21.344 -4.715 11.43 1 65.31 102 GLU A O 1
ATOM 805 N N . ALA A 1 103 ? -20.219 -5.867 9.875 1 73.5 103 ALA A N 1
ATOM 806 C CA . ALA A 1 103 ? -19.281 -4.762 9.719 1 73.5 103 ALA A CA 1
ATOM 807 C C . ALA A 1 103 ? -19.953 -3.547 9.094 1 73.5 103 ALA A C 1
ATOM 809 O O . ALA A 1 103 ? -20.359 -3.582 7.926 1 73.5 103 ALA A O 1
ATOM 810 N N . ARG A 1 104 ? -20.344 -2.607 10.023 1 83.56 104 ARG A N 1
ATOM 811 C CA . ARG A 1 104 ? -20.938 -1.366 9.547 1 83.56 104 ARG A CA 1
ATOM 812 C C . ARG A 1 104 ? -20.031 -0.175 9.82 1 83.56 104 ARG A C 1
ATOM 814 O O . ARG A 1 104 ? -19.391 -0.108 10.867 1 83.56 104 ARG A O 1
ATOM 821 N N . TRP A 1 105 ? -19.906 0.618 8.789 1 90.94 105 TRP A N 1
ATOM 822 C CA . TRP A 1 105 ? -19.078 1.823 8.867 1 90.94 105 TRP A CA 1
ATOM 823 C C . TRP A 1 105 ? -19.922 3.07 8.625 1 90.94 105 TRP A C 1
ATOM 825 O O . TRP A 1 105 ? -20.891 3.031 7.863 1 90.94 105 TRP A O 1
ATOM 835 N N . ARG A 1 106 ? -19.562 4.188 9.305 1 89 106 ARG A N 1
ATOM 836 C CA . ARG A 1 106 ? -20.203 5.473 9.07 1 89 106 ARG A CA 1
ATOM 837 C C . ARG A 1 106 ? -19.172 6.582 8.906 1 89 106 ARG A C 1
ATOM 839 O O . ARG A 1 106 ? -18.078 6.492 9.445 1 89 106 ARG A O 1
ATOM 846 N N . CYS A 1 107 ? -19.609 7.582 8.195 1 89.19 107 CYS A N 1
ATOM 847 C CA . CYS A 1 107 ? -18.75 8.75 8.07 1 89.19 107 CYS A CA 1
ATOM 848 C C . CYS A 1 107 ? -18.719 9.555 9.359 1 89.19 107 CYS A C 1
ATOM 850 O O . CYS A 1 107 ? -19.766 9.961 9.867 1 89.19 107 CYS A O 1
ATOM 852 N N . GLU A 1 108 ? -17.609 9.703 9.891 1 88 108 GLU A N 1
ATOM 853 C CA . GLU A 1 108 ? -17.438 10.477 11.109 1 88 108 GLU A CA 1
ATOM 854 C C . GLU A 1 108 ? -17.266 11.961 10.797 1 88 108 GLU A C 1
ATOM 856 O O . GLU A 1 108 ? -17.688 12.82 11.578 1 88 108 GLU A O 1
ATOM 861 N N . GLY A 1 109 ? -16.547 12.211 9.688 1 88.5 109 GLY A N 1
ATOM 862 C CA . GLY A 1 109 ? -16.297 13.594 9.312 1 88.5 109 GLY A CA 1
ATOM 863 C C . GLY A 1 109 ? -15.242 13.727 8.227 1 88.5 109 GLY A C 1
ATOM 864 O O . GLY A 1 109 ? -14.93 12.758 7.535 1 88.5 109 GLY A O 1
ATOM 865 N N . THR A 1 110 ? -14.898 15.008 7.973 1 87.75 110 THR A N 1
ATOM 866 C CA . THR A 1 110 ? -13.922 15.336 6.941 1 87.75 110 THR A CA 1
ATOM 867 C C . THR A 1 110 ? -12.742 16.094 7.535 1 87.75 110 THR A C 1
ATOM 869 O O . THR A 1 110 ? -12.914 16.891 8.469 1 87.75 110 THR A O 1
ATOM 872 N N . VAL A 1 111 ? -11.547 15.609 7.121 1 87.88 111 VAL A N 1
ATOM 873 C CA . VAL A 1 111 ? -10.375 16.406 7.457 1 87.88 111 VAL A CA 1
ATOM 874 C C . VAL A 1 111 ? -10.367 17.688 6.637 1 87.88 111 VAL A C 1
ATOM 876 O O . VAL A 1 111 ? -10.438 17.656 5.402 1 87.88 111 VAL A O 1
ATOM 879 N N . SER A 1 112 ? -10.633 18.828 7.156 1 67.81 112 SER A N 1
ATOM 880 C CA . SER A 1 112 ? -10.898 20.172 6.625 1 67.81 112 SER A CA 1
ATOM 881 C C . SER A 1 112 ? -10.258 20.359 5.254 1 67.81 112 SER A C 1
ATOM 883 O O . SER A 1 112 ? -9.32 19.641 4.898 1 67.81 112 SER A O 1
ATOM 885 N N . THR A 1 113 ? -10.891 21.078 4.359 1 62.12 113 THR A N 1
ATOM 886 C CA . THR A 1 113 ? -10.742 21.406 2.945 1 62.12 113 THR A CA 1
ATOM 887 C C . THR A 1 113 ? -9.438 22.156 2.697 1 62.12 113 THR A C 1
ATOM 889 O O . THR A 1 113 ? -9.445 23.297 2.227 1 62.12 113 THR A O 1
ATOM 892 N N . LEU A 1 114 ? -8.352 21.453 3.078 1 77.94 114 LEU A N 1
ATOM 893 C CA . LEU A 1 114 ? -7.137 22.219 2.838 1 77.94 114 LEU A CA 1
ATOM 894 C C . LEU A 1 114 ? -6.41 21.703 1.596 1 77.94 114 LEU A C 1
ATOM 896 O O . LEU A 1 114 ? -5.254 22.062 1.356 1 77.94 114 LEU A O 1
ATOM 900 N N . HIS A 1 115 ? -7.125 20.969 0.754 1 91 115 HIS A N 1
ATOM 901 C CA . HIS A 1 115 ? -6.461 20.5 -0.461 1 91 115 HIS A CA 1
ATOM 902 C C . HIS A 1 115 ? -7.164 21.031 -1.706 1 91 115 HIS A C 1
ATOM 904 O O . HIS A 1 115 ? -8.219 20.516 -2.094 1 91 115 HIS A O 1
ATOM 910 N N . PRO A 1 116 ? -6.613 21.953 -2.344 1 93.06 116 PRO A N 1
ATOM 911 C CA . PRO A 1 116 ? -7.254 22.531 -3.527 1 93.06 116 PRO A CA 1
ATOM 912 C C . PRO A 1 116 ? -7.184 21.609 -4.746 1 93.06 116 PRO A C 1
ATOM 914 O O . PRO A 1 116 ? -7.785 21.906 -5.781 1 93.06 116 PRO A O 1
ATOM 917 N N . ARG A 1 117 ? -6.418 20.547 -4.684 1 96.06 117 ARG A N 1
ATOM 918 C CA . ARG A 1 117 ? -6.238 19.562 -5.75 1 96.06 117 ARG A CA 1
ATOM 919 C C . ARG A 1 117 ? -6.453 18.156 -5.23 1 96.06 117 ARG A C 1
ATOM 921 O O . ARG A 1 117 ? -6.703 17.953 -4.039 1 96.06 117 ARG A O 1
ATOM 928 N N . PRO A 1 118 ? -6.473 17.203 -6.121 1 96.44 118 PRO A N 1
ATOM 929 C CA . PRO A 1 118 ? -6.703 15.82 -5.695 1 96.44 118 PRO A CA 1
ATOM 930 C C . PRO A 1 118 ? -5.734 15.367 -4.605 1 96.44 118 PRO A C 1
ATOM 932 O O . PRO A 1 118 ? -4.539 15.672 -4.672 1 96.44 118 PRO A O 1
ATOM 935 N N . VAL A 1 119 ? -6.234 14.711 -3.629 1 97.31 119 VAL A N 1
ATOM 936 C CA . VAL A 1 119 ? -5.422 14.016 -2.637 1 97.31 119 VAL A CA 1
ATOM 937 C C . VAL A 1 119 ? -5.164 12.586 -3.092 1 97.31 119 VAL A C 1
ATOM 939 O O . VAL A 1 119 ? -6.086 11.766 -3.135 1 97.31 119 VAL A O 1
ATOM 942 N N . TYR A 1 120 ? -3.893 12.195 -3.33 1 96.81 120 TYR A N 1
ATOM 943 C CA . TYR A 1 120 ? -3.555 10.922 -3.967 1 96.81 120 TYR A CA 1
ATOM 944 C C . TYR A 1 120 ? -3.227 9.859 -2.926 1 96.81 120 TYR A C 1
ATOM 946 O O . TYR A 1 120 ? -3.332 8.664 -3.195 1 96.81 120 TYR A O 1
ATOM 954 N N . SER A 1 121 ? -2.82 10.344 -1.86 1 97.62 121 SER A N 1
ATOM 955 C CA . SER A 1 121 ? -2.34 9.383 -0.869 1 97.62 121 SER A CA 1
ATOM 956 C C . SER A 1 121 ? -2.66 9.844 0.548 1 97.62 121 SER A C 1
ATOM 958 O O . SER A 1 121 ? -2.562 11.039 0.855 1 97.62 121 SER A O 1
ATOM 960 N N . VAL A 1 122 ? -3.051 8.938 1.442 1 97.81 122 VAL A N 1
ATOM 961 C CA . VAL A 1 122 ? -3.283 9.172 2.865 1 97.81 122 VAL A CA 1
ATOM 962 C C . VAL A 1 122 ? -2.65 8.047 3.682 1 97.81 122 VAL A C 1
ATOM 964 O O . VAL A 1 122 ? -2.66 6.887 3.266 1 97.81 122 VAL A O 1
ATOM 967 N N . SER A 1 123 ? -2.088 8.359 4.766 1 98.44 123 SER A N 1
ATOM 968 C CA . SER A 1 123 ? -1.466 7.41 5.68 1 98.44 123 SER A CA 1
ATOM 969 C C . SER A 1 123 ? -1.698 7.809 7.133 1 98.44 123 SER A C 1
ATOM 971 O O . SER A 1 123 ? -1.505 8.969 7.504 1 98.44 123 SER A O 1
ATOM 973 N N . TRP A 1 124 ? -2.113 6.875 7.887 1 97.88 124 TRP A N 1
ATOM 974 C CA . TRP A 1 124 ? -2.391 7.078 9.305 1 97.88 124 TRP A CA 1
ATOM 975 C C . TRP A 1 124 ? -1.309 6.434 10.172 1 97.88 124 TRP A C 1
ATOM 977 O O . TRP A 1 124 ? -1.101 5.219 10.109 1 97.88 124 TRP A O 1
ATOM 987 N N . CYS A 1 125 ? -0.613 7.18 10.984 1 97.62 125 CYS A N 1
ATOM 988 C CA . CYS A 1 125 ? 0.459 6.637 11.812 1 97.62 125 CYS A CA 1
ATOM 989 C C . CYS A 1 125 ? -0.103 5.785 12.945 1 97.62 125 CYS A C 1
ATOM 991 O O . CYS A 1 125 ? -0.833 6.289 13.805 1 97.62 125 CYS A O 1
ATOM 993 N N . PRO A 1 126 ? 0.33 4.562 12.969 1 95.69 126 PRO A N 1
ATOM 994 C CA . PRO A 1 126 ? -0.247 3.709 14.008 1 95.69 126 PRO A CA 1
ATOM 995 C C . PRO A 1 126 ? 0.281 4.039 15.406 1 95.69 126 PRO A C 1
ATOM 997 O O . PRO A 1 126 ? -0.347 3.688 16.406 1 95.69 126 PRO A O 1
ATOM 1000 N N . LEU A 1 127 ? 1.357 4.707 15.539 1 94.88 127 LEU A N 1
ATOM 1001 C CA . LEU A 1 127 ? 2.002 4.938 16.828 1 94.88 127 LEU A CA 1
ATOM 1002 C C . LEU A 1 127 ? 1.579 6.281 17.406 1 94.88 127 LEU A C 1
ATOM 1004 O O . LEU A 1 127 ? 1.373 6.402 18.625 1 94.88 127 LEU A O 1
ATOM 1008 N N . THR A 1 128 ? 1.386 7.27 16.562 1 94 128 THR A N 1
ATOM 1009 C CA . THR A 1 128 ? 1.173 8.617 17.094 1 94 128 THR A CA 1
ATOM 1010 C C . THR A 1 128 ? -0.253 9.086 16.812 1 94 128 THR A C 1
ATOM 1012 O O . THR A 1 128 ? -0.72 10.055 17.406 1 94 128 THR A O 1
ATOM 1015 N N . GLY A 1 129 ? -0.886 8.484 15.742 1 94.31 129 GLY A N 1
ATOM 1016 C CA . GLY A 1 129 ? -2.215 8.922 15.352 1 94.31 129 GLY A CA 1
ATOM 1017 C C . GLY A 1 129 ? -2.197 10.078 14.367 1 94.31 129 GLY A C 1
ATOM 1018 O O . GLY A 1 129 ? -3.25 10.578 13.961 1 94.31 129 GLY A O 1
ATOM 1019 N N . LEU A 1 130 ? -1.05 10.547 13.984 1 95.19 130 LEU A N 1
ATOM 1020 C CA . LEU A 1 130 ? -0.944 11.594 12.977 1 95.19 130 LEU A CA 1
ATOM 1021 C C . LEU A 1 130 ? -1.431 11.094 11.617 1 95.19 130 LEU A C 1
ATOM 1023 O O . LEU A 1 130 ? -1.172 9.945 11.242 1 95.19 130 LEU A O 1
ATOM 1027 N N . LEU A 1 131 ? -2.086 11.969 10.867 1 96.62 131 LEU A N 1
ATOM 1028 C CA . LEU A 1 131 ? -2.582 11.672 9.531 1 96.62 131 LEU A CA 1
ATOM 1029 C C . LEU A 1 131 ? -1.817 12.461 8.477 1 96.62 131 LEU A C 1
ATOM 1031 O O . LEU A 1 131 ? -1.802 13.695 8.508 1 96.62 131 LEU A O 1
ATOM 1035 N N . ALA A 1 132 ? -1.188 11.789 7.531 1 97.25 132 ALA A N 1
ATOM 1036 C CA . ALA A 1 132 ? -0.437 12.445 6.465 1 97.25 132 ALA A CA 1
ATOM 1037 C C . ALA A 1 132 ? -1.162 12.328 5.125 1 97.25 132 ALA A C 1
ATOM 1039 O O . ALA A 1 132 ? -1.743 11.281 4.82 1 97.25 132 ALA A O 1
ATOM 1040 N N . THR A 1 133 ? -1.113 13.375 4.312 1 97.5 133 THR A N 1
ATOM 1041 C CA . THR A 1 133 ? -1.715 13.367 2.982 1 97.5 133 THR A CA 1
ATOM 1042 C C . THR A 1 133 ? -0.715 13.836 1.933 1 97.5 133 THR A C 1
ATOM 1044 O O . THR A 1 133 ? 0.148 14.672 2.221 1 97.5 133 THR A O 1
ATOM 1047 N N . GLY A 1 134 ? -0.72 13.242 0.817 1 97.19 134 GLY A N 1
ATOM 1048 C CA . GLY A 1 134 ? -0.052 13.711 -0.386 1 97.19 134 GLY A CA 1
ATOM 1049 C C . GLY A 1 134 ? -1.013 14.234 -1.436 1 97.19 134 GLY A C 1
ATOM 1050 O O . GLY A 1 134 ? -1.936 13.531 -1.85 1 97.19 134 GLY A O 1
ATOM 1051 N N . CYS A 1 135 ? -0.725 15.406 -1.933 1 97.06 135 CYS A N 1
ATOM 1052 C CA . CYS A 1 135 ? -1.702 16.125 -2.744 1 97.06 135 CYS A CA 1
ATOM 1053 C C . CYS A 1 135 ? -1.1 16.547 -4.082 1 97.06 135 CYS A C 1
ATOM 1055 O O . CYS A 1 135 ? 0.12 16.656 -4.207 1 97.06 135 CYS A O 1
ATOM 1057 N N . GLY A 1 136 ? -1.968 16.766 -5.051 1 96.75 136 GLY A N 1
ATOM 1058 C CA . GLY A 1 136 ? -1.577 17.234 -6.371 1 96.75 136 GLY A CA 1
ATOM 1059 C C . GLY A 1 136 ? -1.155 18.688 -6.379 1 96.75 136 GLY A C 1
ATOM 1060 O O . GLY A 1 136 ? -0.632 19.188 -7.383 1 96.75 136 GLY A O 1
ATOM 1061 N N . ASP A 1 137 ? -1.305 19.453 -5.34 1 96 137 ASP A N 1
ATOM 1062 C CA . ASP A 1 137 ? -0.802 20.812 -5.223 1 96 137 ASP A CA 1
ATOM 1063 C C . ASP A 1 137 ? 0.639 20.828 -4.715 1 96 137 ASP A C 1
ATOM 1065 O O . ASP A 1 137 ? 1.109 21.828 -4.188 1 96 137 ASP A O 1
ATOM 1069 N N . ASN A 1 138 ? 1.262 19.656 -4.676 1 95.44 138 ASN A N 1
ATOM 1070 C CA . ASN A 1 138 ? 2.658 19.469 -4.305 1 95.44 138 ASN A CA 1
ATOM 1071 C C . ASN A 1 138 ? 2.834 19.391 -2.793 1 95.44 138 ASN A C 1
ATOM 1073 O O . ASN A 1 138 ? 3.957 19.297 -2.297 1 95.44 138 ASN A O 1
ATOM 1077 N N . GLY A 1 139 ? 1.746 19.406 -2.08 1 94.44 139 GLY A N 1
ATOM 1078 C CA . GLY A 1 139 ? 1.856 19.516 -0.634 1 94.44 139 GLY A CA 1
ATOM 1079 C C . GLY A 1 139 ? 1.799 18.188 0.079 1 94.44 139 GLY A C 1
ATOM 1080 O O . GLY A 1 139 ? 1.068 17.281 -0.338 1 94.44 139 GLY A O 1
ATOM 1081 N N . VAL A 1 140 ? 2.627 18.094 1.074 1 95.38 140 VAL A N 1
ATOM 1082 C CA . VAL A 1 140 ? 2.49 17.109 2.133 1 95.38 140 VAL A CA 1
ATOM 1083 C C . VAL A 1 140 ? 1.933 17.766 3.393 1 95.38 140 VAL A C 1
ATOM 1085 O O . VAL A 1 140 ? 2.484 18.75 3.879 1 95.38 140 VAL A O 1
ATOM 1088 N N . ARG A 1 141 ? 0.857 17.266 3.867 1 95.56 141 ARG A N 1
ATOM 1089 C CA . ARG A 1 141 ? 0.245 17.828 5.07 1 95.56 141 ARG A CA 1
ATOM 1090 C C . ARG A 1 141 ? 0.081 16.75 6.145 1 95.56 141 ARG A C 1
ATOM 1092 O O . ARG A 1 141 ? -0.269 15.609 5.84 1 95.56 141 ARG A O 1
ATOM 1099 N N . VAL A 1 142 ? 0.331 17.109 7.316 1 95.25 142 VAL A N 1
ATOM 1100 C CA . VAL A 1 142 ? 0.146 16.234 8.469 1 95.25 142 VAL A CA 1
ATOM 1101 C C . VAL A 1 142 ? -0.859 16.859 9.438 1 95.25 142 VAL A C 1
ATOM 1103 O O . VAL A 1 142 ? -0.736 18.031 9.797 1 95.25 142 VAL A O 1
ATOM 1106 N N . PHE A 1 143 ? -1.761 16.062 9.844 1 94.56 143 PHE A N 1
ATOM 1107 C CA . PHE A 1 143 ? -2.84 16.531 10.711 1 94.56 143 PHE A CA 1
ATOM 1108 C C . PHE A 1 143 ? -2.812 15.797 12.047 1 94.56 143 PHE A C 1
ATOM 1110 O O . PHE A 1 143 ? -2.465 14.617 12.109 1 94.56 143 PHE A O 1
ATOM 1117 N N . VAL A 1 144 ? -3.225 16.469 13.031 1 91.62 144 VAL A N 1
ATOM 1118 C CA . VAL A 1 144 ? -3.414 15.883 14.352 1 91.62 144 VAL A CA 1
ATOM 1119 C C . VAL A 1 144 ? -4.871 16.047 14.789 1 91.62 144 VAL A C 1
ATOM 1121 O O . VAL A 1 144 ? -5.484 17.094 14.547 1 91.62 144 VAL A O 1
ATOM 1124 N N . GLU A 1 145 ? -5.348 15.039 15.312 1 90.81 145 GLU A N 1
ATOM 1125 C CA . GLU A 1 145 ? -6.723 15.102 15.797 1 90.81 145 GLU A CA 1
ATOM 1126 C C . GLU A 1 145 ? -6.82 15.883 17.094 1 90.81 145 GLU A C 1
ATOM 1128 O O . GLU A 1 145 ? -6.012 15.68 18.016 1 90.81 145 GLU A O 1
ATOM 1133 N N . GLU A 1 146 ? -7.664 16.812 17.141 1 84.62 146 GLU A N 1
ATOM 1134 C CA . GLU A 1 146 ? -7.875 17.578 18.359 1 84.62 146 GLU A CA 1
ATOM 1135 C C . GLU A 1 146 ? -9.07 17.047 19.156 1 84.62 146 GLU A C 1
ATOM 1137 O O . GLU A 1 146 ? -9.969 16.422 18.578 1 84.62 146 GLU A O 1
ATOM 1142 N N . GLN A 1 147 ? -9.219 17.188 20.547 1 65.19 147 GLN A N 1
ATOM 1143 C CA . GLN A 1 147 ? -10.047 16.734 21.656 1 65.19 147 GLN A CA 1
ATOM 1144 C C . GLN A 1 147 ? -11.398 16.219 21.172 1 65.19 147 GLN A C 1
ATOM 1146 O O . GLN A 1 147 ? -12.109 16.922 20.453 1 65.19 147 GLN A O 1
ATOM 1151 N N . PRO A 1 148 ? -11.438 14.922 21.078 1 57.19 148 PRO A N 1
ATOM 1152 C CA . PRO A 1 148 ? -12.711 14.305 20.719 1 57.19 148 PRO A CA 1
ATOM 1153 C C . PRO A 1 148 ? -13.883 14.836 21.531 1 57.19 148 PRO A C 1
ATOM 1155 O O . PRO A 1 148 ? -13.992 14.539 22.734 1 57.19 148 PRO A O 1
ATOM 1158 N N . GLY A 1 149 ? -13.891 15.906 22.141 1 48.41 149 GLY A N 1
ATOM 1159 C CA . GLY A 1 149 ? -15.109 16.188 22.891 1 48.41 149 GLY A CA 1
ATOM 1160 C C . GLY A 1 149 ? -16.375 15.797 22.141 1 48.41 149 GLY A C 1
ATOM 1161 O O . GLY A 1 149 ? -16.312 15.023 21.188 1 48.41 149 GLY A O 1
ATOM 1162 N N . SER A 1 150 ? -17.688 16.234 22.703 1 54.75 150 SER A N 1
ATOM 1163 C CA . SER A 1 150 ? -19.062 15.945 22.344 1 54.75 150 SER A CA 1
ATOM 1164 C C . SER A 1 150 ? -19.344 16.281 20.891 1 54.75 150 SER A C 1
ATOM 1166 O O . SER A 1 150 ? -20.484 16.125 20.422 1 54.75 150 SER A O 1
ATOM 1168 N N . GLY A 1 151 ? -18.188 16.484 20.094 1 58.56 151 GLY A N 1
ATOM 1169 C CA . GLY A 1 151 ? -18.516 16.859 18.719 1 58.56 151 GLY A CA 1
ATOM 1170 C C . GLY A 1 151 ? -17.734 16.078 17.688 1 58.56 151 GLY A C 1
ATOM 1171 O O . GLY A 1 151 ? -17.141 15.047 18 1 58.56 151 GLY A O 1
ATOM 1172 N N . GLU A 1 152 ? -17.922 16.391 16.484 1 65.69 152 GLU A N 1
ATOM 1173 C CA . GLU A 1 152 ? -17.203 15.812 15.344 1 65.69 152 GLU A CA 1
ATOM 1174 C C . GLU A 1 152 ? -15.703 16.031 15.477 1 65.69 152 GLU A C 1
ATOM 1176 O O . GLU A 1 152 ? -15.266 17.109 15.891 1 65.69 152 GLU A O 1
ATOM 1181 N N . PRO A 1 153 ? -15.031 14.953 15.422 1 75.06 153 PRO A N 1
ATOM 1182 C CA . PRO A 1 153 ? -13.578 15.125 15.461 1 75.06 153 PRO A CA 1
ATOM 1183 C C . PRO A 1 153 ? -13.086 16.266 14.57 1 75.06 153 PRO A C 1
ATOM 1185 O O . PRO A 1 153 ? -13.648 16.484 13.492 1 75.06 153 PRO A O 1
ATOM 1188 N N . SER A 1 154 ? -12.258 17.109 15.25 1 85.38 154 SER A N 1
ATOM 1189 C CA . SER A 1 154 ? -11.617 18.156 14.461 1 85.38 154 SER A CA 1
ATOM 1190 C C . SER A 1 154 ? -10.148 17.844 14.211 1 85.38 154 SER A C 1
ATOM 1192 O O . SER A 1 154 ? -9.516 17.109 14.992 1 85.38 154 SER A O 1
ATOM 1194 N N . TRP A 1 155 ? -9.719 18.25 13.094 1 90.69 155 TRP A N 1
ATOM 1195 C CA . TRP A 1 155 ? -8.344 18 12.688 1 90.69 155 TRP A CA 1
ATOM 1196 C C . TRP A 1 155 ? -7.586 19.312 12.492 1 90.69 155 TRP A C 1
ATOM 1198 O O . TRP A 1 155 ? -8.062 20.219 11.805 1 90.69 155 TRP A O 1
ATOM 1208 N N . ARG A 1 156 ? -6.449 19.391 13.164 1 89.81 156 ARG A N 1
ATOM 1209 C CA . ARG A 1 156 ? -5.582 20.547 13.016 1 89.81 156 ARG A CA 1
ATOM 1210 C C . ARG A 1 156 ? -4.348 20.219 12.188 1 89.81 156 ARG A C 1
ATOM 1212 O O . ARG A 1 156 ? -3.777 19.125 12.328 1 89.81 156 ARG A O 1
ATOM 1219 N N . LEU A 1 157 ? -3.92 21.172 11.391 1 91.44 157 LEU A N 1
ATOM 1220 C CA . LEU A 1 157 ? -2.697 21.016 10.609 1 91.44 157 LEU A CA 1
ATOM 1221 C C . LEU A 1 157 ? -1.467 21.094 11.508 1 91.44 157 LEU A C 1
ATOM 1223 O O . LEU A 1 157 ? -1.235 22.125 12.156 1 91.44 157 LEU A O 1
ATOM 1227 N N . ALA A 1 158 ? -0.738 20.062 11.555 1 89.94 158 ALA A N 1
ATOM 1228 C CA . ALA A 1 158 ? 0.467 20 12.375 1 89.94 158 ALA A CA 1
ATOM 1229 C C . ALA A 1 158 ? 1.696 20.422 11.586 1 89.94 158 ALA A C 1
ATOM 1231 O O . ALA A 1 158 ? 2.611 21.047 12.133 1 89.94 158 ALA A O 1
ATOM 1232 N N . CYS A 1 159 ? 1.743 20.078 10.297 1 88.38 159 CYS A N 1
ATOM 1233 C CA . CYS A 1 159 ? 2.877 20.359 9.43 1 88.38 159 CYS A CA 1
ATOM 1234 C C . CYS A 1 159 ? 2.441 20.422 7.969 1 88.38 159 CYS A C 1
ATOM 1236 O O . CYS A 1 159 ? 1.546 19.688 7.551 1 88.38 159 CYS A O 1
ATOM 1238 N N . HIS A 1 160 ? 3.023 21.359 7.199 1 89.25 160 HIS A N 1
ATOM 1239 C CA . HIS A 1 160 ? 2.82 21.484 5.762 1 89.25 160 HIS A CA 1
ATOM 1240 C C . HIS A 1 160 ? 4.145 21.703 5.035 1 89.25 160 HIS A C 1
ATOM 1242 O O . HIS A 1 160 ? 4.828 22.703 5.258 1 89.25 160 HIS A O 1
ATOM 1248 N N . GLU A 1 161 ? 4.465 20.766 4.281 1 88.94 161 GLU A N 1
ATOM 1249 C CA . GLU A 1 161 ? 5.676 20.844 3.469 1 88.94 161 GLU A CA 1
ATOM 1250 C C . GLU A 1 161 ? 5.359 20.656 1.987 1 88.94 161 GLU A C 1
ATOM 1252 O O . GLU A 1 161 ? 4.258 20.234 1.631 1 88.94 161 GLU A O 1
ATOM 1257 N N . SER A 1 162 ? 6.34 21.109 1.126 1 88.94 162 SER A N 1
ATOM 1258 C CA . SER A 1 162 ? 6.016 21.047 -0.295 1 88.94 162 SER A CA 1
ATOM 1259 C C . SER A 1 162 ? 7.121 20.359 -1.086 1 88.94 162 SER A C 1
ATOM 1261 O O . SER A 1 162 ? 8.305 20.562 -0.808 1 88.94 162 SER A O 1
ATOM 1263 N N . HIS A 1 163 ? 6.719 19.484 -1.939 1 92.56 163 HIS A N 1
ATOM 1264 C CA . HIS A 1 163 ? 7.535 19 -3.051 1 92.56 163 HIS A CA 1
ATOM 1265 C C . HIS A 1 163 ? 7.5 19.984 -4.219 1 92.56 163 HIS A C 1
ATOM 1267 O O . HIS A 1 163 ? 6.953 21.078 -4.102 1 92.56 163 HIS A O 1
ATOM 1273 N N . GLU A 1 164 ? 8.172 19.703 -5.273 1 92.75 164 GLU A N 1
ATOM 1274 C CA . GLU A 1 164 ? 8.188 20.562 -6.453 1 92.75 164 GLU A CA 1
ATOM 1275 C C . GLU A 1 164 ? 7.109 20.156 -7.453 1 92.75 164 GLU A C 1
ATOM 1277 O O . GLU A 1 164 ? 6.77 20.922 -8.352 1 92.75 164 GLU A O 1
ATOM 1282 N N . GLN A 1 165 ? 6.609 18.984 -7.324 1 94.88 165 GLN A N 1
ATOM 1283 C CA . GLN A 1 165 ? 5.527 18.453 -8.148 1 94.88 165 GLN A CA 1
ATOM 1284 C C . GLN A 1 165 ? 4.562 17.625 -7.309 1 94.88 165 GLN A C 1
ATOM 1286 O O . GLN A 1 165 ? 4.688 17.562 -6.082 1 94.88 165 GLN A O 1
ATOM 1291 N N . ASP A 1 166 ? 3.564 17.047 -7.973 1 96.38 166 ASP A N 1
ATOM 1292 C CA . ASP A 1 166 ? 2.52 16.281 -7.305 1 96.38 166 ASP A CA 1
ATOM 1293 C C . ASP A 1 166 ? 3.119 15.25 -6.352 1 96.38 166 ASP A C 1
ATOM 1295 O O . ASP A 1 166 ? 4.113 14.594 -6.684 1 96.38 166 ASP A O 1
ATOM 1299 N N . VAL A 1 167 ? 2.576 15.125 -5.188 1 96.06 167 VAL A N 1
ATOM 1300 C CA . VAL A 1 167 ? 2.934 14.094 -4.219 1 96.06 167 VAL A CA 1
ATOM 1301 C C . VAL A 1 167 ? 1.963 12.922 -4.328 1 96.06 167 VAL A C 1
ATOM 1303 O O . VAL A 1 167 ? 0.77 13.07 -4.055 1 96.06 167 VAL A O 1
ATOM 1306 N N . ASN A 1 168 ? 2.461 11.75 -4.637 1 95.38 168 ASN A N 1
ATOM 1307 C CA . ASN A 1 168 ? 1.562 10.633 -4.91 1 95.38 168 ASN A CA 1
ATOM 1308 C C . ASN A 1 168 ? 1.659 9.562 -3.834 1 95.38 168 ASN A C 1
ATOM 1310 O O . ASN A 1 168 ? 0.831 8.648 -3.783 1 95.38 168 ASN A O 1
ATOM 1314 N N . CYS A 1 169 ? 2.688 9.648 -3.006 1 96.5 169 CYS A N 1
ATOM 1315 C CA . CYS A 1 169 ? 2.861 8.633 -1.97 1 96.5 169 CYS A CA 1
ATOM 1316 C C . CYS A 1 169 ? 3.283 9.266 -0.651 1 96.5 169 CYS A C 1
ATOM 1318 O O . CYS A 1 169 ? 4.203 10.086 -0.619 1 96.5 169 CYS A O 1
ATOM 1320 N N . VAL A 1 170 ? 2.678 8.93 0.421 1 97.5 170 VAL A N 1
ATOM 1321 C CA . VAL A 1 170 ? 3.102 9.195 1.791 1 97.5 170 VAL A CA 1
ATOM 1322 C C . VAL A 1 170 ? 2.967 7.926 2.629 1 97.5 170 VAL A C 1
ATOM 1324 O O . VAL A 1 170 ? 2.02 7.156 2.453 1 97.5 170 VAL A O 1
ATOM 1327 N N . ALA A 1 171 ? 3.885 7.676 3.486 1 98.12 171 ALA A N 1
ATOM 1328 C CA . ALA A 1 171 ? 3.844 6.48 4.32 1 98.12 171 ALA A CA 1
ATOM 1329 C C . ALA A 1 171 ? 4.578 6.703 5.637 1 98.12 171 ALA A C 1
ATOM 1331 O O . ALA A 1 171 ? 5.742 7.109 5.648 1 98.12 171 ALA A O 1
ATOM 1332 N N . TRP A 1 172 ? 3.891 6.363 6.691 1 97.81 172 TRP A N 1
ATOM 1333 C CA . TRP A 1 172 ? 4.512 6.402 8.008 1 97.81 172 TRP A CA 1
ATOM 1334 C C . TRP A 1 172 ? 5.305 5.129 8.273 1 97.81 172 TRP A C 1
ATOM 1336 O O . TRP A 1 172 ? 4.867 4.031 7.918 1 97.81 172 TRP A O 1
ATOM 1346 N N . ASN A 1 173 ? 6.434 5.332 8.953 1 97.06 173 ASN A N 1
ATOM 1347 C CA . ASN A 1 173 ? 7.086 4.156 9.516 1 97.06 173 ASN A CA 1
ATOM 1348 C C . ASN A 1 173 ? 6.262 3.539 10.641 1 97.06 173 ASN A C 1
ATOM 1350 O O . ASN A 1 173 ? 5.875 4.23 11.586 1 97.06 173 ASN A O 1
ATOM 1354 N N . PRO A 1 174 ? 6.074 2.303 10.5 1 95.25 174 PRO A N 1
ATOM 1355 C CA . PRO A 1 174 ? 5.176 1.706 11.492 1 95.25 174 PRO A CA 1
ATOM 1356 C C . PRO A 1 174 ? 5.867 1.438 12.828 1 95.25 174 PRO A C 1
ATOM 1358 O O . PRO A 1 174 ? 5.203 1.154 13.828 1 95.25 174 PRO A O 1
ATOM 1361 N N . ALA A 1 175 ? 7.191 1.478 12.891 1 95.25 175 ALA A N 1
ATOM 1362 C CA . ALA A 1 175 ? 7.914 1.077 14.094 1 95.25 175 ALA A CA 1
ATOM 1363 C C . ALA A 1 175 ? 8.594 2.277 14.75 1 95.25 175 ALA A C 1
ATOM 1365 O O . ALA A 1 175 ? 9.047 2.191 15.898 1 95.25 175 ALA A O 1
ATOM 1366 N N . SER A 1 176 ? 8.672 3.314 14.102 1 94.62 176 SER A N 1
ATOM 1367 C CA . SER A 1 176 ? 9.297 4.527 14.633 1 94.62 176 SER A CA 1
ATOM 1368 C C . SER A 1 176 ? 8.312 5.695 14.625 1 94.62 176 SER A C 1
ATOM 1370 O O . SER A 1 176 ? 7.898 6.156 13.562 1 94.62 176 SER A O 1
ATOM 1372 N N . PRO A 1 177 ? 8.055 6.25 15.75 1 94.31 177 PRO A N 1
ATOM 1373 C CA . PRO A 1 177 ? 7.055 7.316 15.828 1 94.31 177 PRO A CA 1
ATOM 1374 C C . PRO A 1 177 ? 7.477 8.578 15.078 1 94.31 177 PRO A C 1
ATOM 1376 O O . PRO A 1 177 ? 8.609 9.039 15.227 1 94.31 177 PRO A O 1
ATOM 1379 N N . GLY A 1 178 ? 6.57 9.055 14.25 1 94 178 GLY A N 1
ATOM 1380 C CA . GLY A 1 178 ? 6.746 10.359 13.625 1 94 178 GLY A CA 1
ATOM 1381 C C . GLY A 1 178 ? 7.645 10.32 12.406 1 94 178 GLY A C 1
ATOM 1382 O O . GLY A 1 178 ? 8.023 11.367 11.875 1 94 178 GLY A O 1
ATOM 1383 N N . LEU A 1 179 ? 8.109 9.195 12.047 1 94.75 179 LEU A N 1
ATOM 1384 C CA . LEU A 1 179 ? 8.953 9.047 10.867 1 94.75 179 LEU A CA 1
ATOM 1385 C C . LEU A 1 179 ? 8.102 8.812 9.625 1 94.75 179 LEU A C 1
ATOM 1387 O O . LEU A 1 179 ? 7.426 7.789 9.516 1 94.75 179 LEU A O 1
ATOM 1391 N N . LEU A 1 180 ? 8.164 9.82 8.625 1 96.19 180 LEU A N 1
ATOM 1392 C CA . LEU A 1 180 ? 7.297 9.852 7.449 1 96.19 180 LEU A CA 1
ATOM 1393 C C . LEU A 1 180 ? 8.125 9.906 6.168 1 96.19 180 LEU A C 1
ATOM 1395 O O . LEU A 1 180 ? 9.133 10.609 6.105 1 96.19 180 LEU A O 1
ATOM 1399 N N . ALA A 1 181 ? 7.711 9.164 5.141 1 96.5 181 ALA A N 1
ATOM 1400 C CA . ALA A 1 181 ? 8.273 9.289 3.799 1 96.5 181 ALA A CA 1
ATOM 1401 C C . ALA A 1 181 ? 7.246 9.867 2.828 1 96.5 181 ALA A C 1
ATOM 1403 O O . ALA A 1 181 ? 6.051 9.578 2.93 1 96.5 181 ALA A O 1
ATOM 1404 N N . SER A 1 182 ? 7.66 10.688 1.91 1 96.25 182 SER A N 1
ATOM 1405 C CA . SER A 1 182 ? 6.836 11.195 0.82 1 96.25 182 SER A CA 1
ATOM 1406 C C . SER A 1 182 ? 7.582 11.148 -0.508 1 96.25 182 SER A C 1
ATOM 1408 O O . SER A 1 182 ? 8.812 11.211 -0.537 1 96.25 182 SER A O 1
ATOM 1410 N N . ALA A 1 183 ? 6.82 10.938 -1.546 1 95.31 183 ALA A N 1
ATOM 1411 C CA . ALA A 1 183 ? 7.387 10.922 -2.893 1 95.31 183 ALA A CA 1
ATOM 1412 C C . ALA A 1 183 ? 6.355 11.359 -3.926 1 95.31 183 ALA A C 1
ATOM 1414 O O . ALA A 1 183 ? 5.152 11.359 -3.652 1 95.31 183 ALA A O 1
ATOM 1415 N N . GLY A 1 184 ? 6.922 11.758 -5.113 1 91.62 184 GLY A N 1
ATOM 1416 C CA . GLY A 1 184 ? 6.016 12.234 -6.148 1 91.62 184 GLY A CA 1
ATOM 1417 C C . GLY A 1 184 ? 6.648 12.25 -7.527 1 91.62 184 GLY A C 1
ATOM 1418 O O . GLY A 1 184 ? 7.539 11.453 -7.82 1 91.62 184 GLY A O 1
ATOM 1419 N N . ASP A 1 185 ? 6.125 13.141 -8.305 1 92.62 185 ASP A N 1
ATOM 1420 C CA . ASP A 1 185 ? 6.367 13.117 -9.742 1 92.62 185 ASP A CA 1
ATOM 1421 C C . ASP A 1 185 ? 7.73 13.719 -10.078 1 92.62 185 ASP A C 1
ATOM 1423 O O . ASP A 1 185 ? 8.242 13.547 -11.188 1 92.62 185 ASP A O 1
ATOM 1427 N N . GLU A 1 186 ? 8.344 14.398 -9.141 1 90.88 186 GLU A N 1
ATOM 1428 C CA . GLU A 1 186 ? 9.648 15 -9.422 1 90.88 186 GLU A CA 1
ATOM 1429 C C . GLU A 1 186 ? 10.781 14.008 -9.18 1 90.88 186 GLU A C 1
ATOM 1431 O O . GLU A 1 186 ? 11.953 14.336 -9.383 1 90.88 186 GLU A O 1
ATOM 1436 N N . GLY A 1 187 ? 10.5 12.867 -8.625 1 91.38 187 GLY A N 1
ATOM 1437 C CA . GLY A 1 187 ? 11.508 11.836 -8.422 1 91.38 187 GLY A CA 1
ATOM 1438 C C . GLY A 1 187 ? 12.211 11.938 -7.082 1 91.38 187 GLY A C 1
ATOM 1439 O O . GLY A 1 187 ? 13.18 11.227 -6.828 1 91.38 187 GLY A O 1
ATOM 1440 N N . ARG A 1 188 ? 11.766 12.789 -6.289 1 90.5 188 ARG A N 1
ATOM 1441 C CA . ARG A 1 188 ? 12.398 12.953 -4.98 1 90.5 188 ARG A CA 1
ATOM 1442 C C . ARG A 1 188 ? 11.664 12.148 -3.914 1 90.5 188 ARG A C 1
ATOM 1444 O O . ARG A 1 188 ? 10.43 12.102 -3.904 1 90.5 188 ARG A O 1
ATOM 1451 N N . VAL A 1 189 ? 12.461 11.516 -3.098 1 94.38 189 VAL A N 1
ATOM 1452 C CA . VAL A 1 189 ? 11.969 10.914 -1.86 1 94.38 189 VAL A CA 1
ATOM 1453 C C . VAL A 1 189 ? 12.414 11.758 -0.667 1 94.38 189 VAL A C 1
ATOM 1455 O O . VAL A 1 189 ? 13.609 12.039 -0.511 1 94.38 189 VAL A O 1
ATOM 1458 N N . ARG A 1 190 ? 11.469 12.156 0.103 1 93.94 190 ARG A N 1
ATOM 1459 C CA . ARG A 1 190 ? 11.789 12.906 1.312 1 93.94 190 ARG A CA 1
ATOM 1460 C C . ARG A 1 190 ? 11.43 12.109 2.562 1 93.94 190 ARG A C 1
ATOM 1462 O O . ARG A 1 190 ? 10.398 11.445 2.605 1 93.94 190 ARG A O 1
ATOM 1469 N N . ILE A 1 191 ? 12.305 12.203 3.516 1 93.25 191 ILE A N 1
ATOM 1470 C CA . ILE A 1 191 ? 12.102 11.57 4.812 1 93.25 191 ILE A CA 1
ATOM 1471 C C . ILE A 1 191 ? 11.977 12.641 5.895 1 93.25 191 ILE A C 1
ATOM 1473 O O . ILE A 1 191 ? 12.867 13.484 6.047 1 93.25 191 ILE A O 1
ATOM 1477 N N . TRP A 1 192 ? 10.852 12.555 6.598 1 92.19 192 TRP A N 1
ATOM 1478 C CA . TRP A 1 192 ? 10.5 13.57 7.582 1 92.19 192 TRP A CA 1
ATOM 1479 C C . TRP A 1 192 ? 10.5 12.992 8.992 1 92.19 192 TRP A C 1
ATOM 1481 O O . TRP A 1 192 ? 10.023 11.875 9.211 1 92.19 192 TRP A O 1
ATOM 1491 N N . GLN A 1 193 ? 11.008 13.711 9.867 1 90.94 193 GLN A N 1
ATOM 1492 C CA . GLN A 1 193 ? 10.82 13.422 11.281 1 90.94 193 GLN A CA 1
ATOM 1493 C C . GLN A 1 193 ? 9.953 14.477 11.953 1 90.94 193 GLN A C 1
ATOM 1495 O O . GLN A 1 193 ? 10.32 15.656 12.008 1 90.94 193 GLN A O 1
ATOM 1500 N N . LEU A 1 194 ? 8.805 14.055 12.422 1 91.62 194 LEU A N 1
ATOM 1501 C CA . LEU A 1 194 ? 7.895 14.945 13.133 1 91.62 194 LEU A CA 1
ATOM 1502 C C . LEU A 1 194 ? 7.98 14.734 14.633 1 91.62 194 LEU A C 1
ATOM 1504 O O . LEU A 1 194 ? 7.871 13.602 15.117 1 91.62 194 LEU A O 1
ATOM 1508 N N . GLU A 1 195 ? 8.172 15.734 15.328 1 88.06 195 GLU A N 1
ATOM 1509 C CA . GLU A 1 195 ? 8.242 15.695 16.797 1 88.06 195 GLU A CA 1
ATOM 1510 C C . GLU A 1 195 ? 7.203 16.625 17.422 1 88.06 195 GLU A C 1
ATOM 1512 O O . GLU A 1 195 ? 7.047 17.766 16.984 1 88.06 195 GLU A O 1
ATOM 1517 N N . PRO A 1 196 ? 6.457 16 18.328 1 82.81 196 PRO A N 1
ATOM 1518 C CA . PRO A 1 196 ? 5.5 16.875 19.031 1 82.81 196 PRO A CA 1
ATOM 1519 C C . PRO A 1 196 ? 6.176 17.984 19.828 1 82.81 196 PRO A C 1
ATOM 1521 O O . PRO A 1 196 ? 7.355 17.875 20.172 1 82.81 196 PRO A O 1
ATOM 1524 N N . PRO A 1 197 ? 5.43 19.062 20.047 1 78.69 197 PRO A N 1
ATOM 1525 C CA . PRO A 1 197 ? 5.992 20.109 20.906 1 78.69 197 PRO A CA 1
ATOM 1526 C C . PRO A 1 197 ? 6.246 19.641 22.328 1 78.69 197 PRO A C 1
ATOM 1528 O O . PRO A 1 197 ? 5.555 18.75 22.828 1 78.69 197 PRO A O 1
ATOM 1531 N N . PRO A 1 198 ? 7.457 20.078 22.812 1 69.62 198 PRO A N 1
ATOM 1532 C CA . PRO A 1 198 ? 7.75 19.703 24.203 1 69.62 198 PRO A CA 1
ATOM 1533 C C . PRO A 1 198 ? 6.602 20.016 25.156 1 69.62 198 PRO A C 1
ATOM 1535 O O . PRO A 1 198 ? 5.887 21 24.969 1 69.62 198 PRO A O 1
ATOM 1538 N N . ARG A 1 199 ? 6.086 19.016 25.922 1 64.44 199 ARG A N 1
ATOM 1539 C CA . ARG A 1 199 ? 5.051 19.234 26.922 1 64.44 199 ARG A CA 1
ATOM 1540 C C . ARG A 1 199 ? 5.504 20.25 27.969 1 64.44 199 ARG A C 1
ATOM 1542 O O . ARG A 1 199 ? 6.617 20.156 28.484 1 64.44 199 ARG A O 1
ATOM 1549 N N . VAL A 1 200 ? 4.965 21.453 27.891 1 56.75 200 VAL A N 1
ATOM 1550 C CA . VAL A 1 200 ? 5.246 22.375 28.969 1 56.75 200 VAL A CA 1
ATOM 1551 C C . VAL A 1 200 ? 4.734 21.812 30.297 1 56.75 200 VAL A C 1
ATOM 1553 O O . VAL A 1 200 ? 3.553 21.484 30.422 1 56.75 200 VAL A O 1
ATOM 1556 N N . VAL A 1 201 ? 5.551 21.031 30.953 1 50.03 201 VAL A N 1
ATOM 1557 C CA . VAL A 1 201 ? 5.176 20.734 32.344 1 50.03 201 VAL A CA 1
ATOM 1558 C C . VAL A 1 201 ? 4.891 22.031 33.094 1 50.03 201 VAL A C 1
ATOM 1560 O O . VAL A 1 201 ? 5.746 22.922 33.156 1 50.03 201 VAL A O 1
ATOM 1563 N N . GLN A 1 202 ? 3.66 22.297 33.156 1 43.53 202 GLN A N 1
ATOM 1564 C CA . GLN A 1 202 ? 3.432 23.219 34.281 1 43.53 202 GLN A CA 1
ATOM 1565 C C . GLN A 1 202 ? 3.738 22.578 35.625 1 43.53 202 GLN A C 1
ATOM 1567 O O . GLN A 1 202 ? 3.459 21.391 35.812 1 43.53 202 GLN A O 1
ATOM 1572 N N . MET B 1 1 ? 10.227 43.281 1.807 1 19.53 1 MET B N 1
ATOM 1573 C CA . MET B 1 1 ? 10.898 42.281 2.65 1 19.53 1 MET B CA 1
ATOM 1574 C C . MET B 1 1 ? 9.938 41.688 3.664 1 19.53 1 MET B C 1
ATOM 1576 O O . MET B 1 1 ? 9.773 42.219 4.762 1 19.53 1 MET B O 1
ATOM 1580 N N . PHE B 1 2 ? 8.789 41.375 3.363 1 24.69 2 PHE B N 1
ATOM 1581 C CA . PHE B 1 2 ? 7.633 41.156 4.223 1 24.69 2 PHE B CA 1
ATOM 1582 C C . PHE B 1 2 ? 7.863 39.938 5.117 1 24.69 2 PHE B C 1
ATOM 1584 O O . PHE B 1 2 ? 8 38.812 4.629 1 24.69 2 PHE B O 1
ATOM 1591 N N . CYS B 1 3 ? 8.766 40.125 6.203 1 21.5 3 CYS B N 1
ATOM 1592 C CA . CYS B 1 3 ? 9.094 39.219 7.297 1 21.5 3 CYS B CA 1
ATOM 1593 C C . CYS B 1 3 ? 7.832 38.625 7.914 1 21.5 3 CYS B C 1
ATOM 1595 O O . CYS B 1 3 ? 6.973 39.375 8.406 1 21.5 3 CYS B O 1
ATOM 1597 N N . PHE B 1 4 ? 7.227 37.75 7.305 1 31.05 4 PHE B N 1
ATOM 1598 C CA . PHE B 1 4 ? 6.074 37.188 7.988 1 31.05 4 PHE B CA 1
ATOM 1599 C C . PHE B 1 4 ? 6.375 36.969 9.461 1 31.05 4 PHE B C 1
ATOM 1601 O O . PHE B 1 4 ? 7.484 36.562 9.82 1 31.05 4 PHE B O 1
ATOM 1608 N N . PRO B 1 5 ? 5.812 37.688 10.375 1 35.19 5 PRO B N 1
ATOM 1609 C CA . PRO B 1 5 ? 6.086 37.594 11.812 1 35.19 5 PRO B CA 1
ATOM 1610 C C . PRO B 1 5 ? 6.309 36.156 12.273 1 35.19 5 PRO B C 1
ATOM 1612 O O . PRO B 1 5 ? 5.766 35.219 11.672 1 35.19 5 PRO B O 1
ATOM 1615 N N . ALA B 1 6 ? 7.477 35.812 12.852 1 35.47 6 ALA B N 1
ATOM 1616 C CA . ALA B 1 6 ? 7.938 34.656 13.586 1 35.47 6 ALA B CA 1
ATOM 1617 C C . ALA B 1 6 ? 6.848 34.125 14.508 1 35.47 6 ALA B C 1
ATOM 1619 O O . ALA B 1 6 ? 6.52 34.75 15.516 1 35.47 6 ALA B O 1
ATOM 1620 N N . VAL B 1 7 ? 5.695 33.781 14.102 1 35.75 7 VAL B N 1
ATOM 1621 C CA . VAL B 1 7 ? 4.812 33.25 15.133 1 35.75 7 VAL B CA 1
ATOM 1622 C C . VAL B 1 7 ? 5.613 32.375 16.109 1 35.75 7 VAL B C 1
ATOM 1624 O O . VAL B 1 7 ? 6.383 31.516 15.688 1 35.75 7 VAL B O 1
ATOM 1627 N N . ASP B 1 8 ? 6.09 32.781 17.219 1 38.44 8 ASP B N 1
ATOM 1628 C CA . ASP B 1 8 ? 6.781 32.25 18.391 1 38.44 8 ASP B CA 1
ATOM 1629 C C . ASP B 1 8 ? 6.344 30.812 18.656 1 38.44 8 ASP B C 1
ATOM 1631 O O . ASP B 1 8 ? 6.484 30.312 19.781 1 38.44 8 ASP B O 1
ATOM 1635 N N . ASP B 1 9 ? 5.223 30.047 18.062 1 44.66 9 ASP B N 1
ATOM 1636 C CA . ASP B 1 9 ? 4.25 29.062 18.531 1 44.66 9 ASP B CA 1
ATOM 1637 C C . ASP B 1 9 ? 4.91 27.719 18.797 1 44.66 9 ASP B C 1
ATOM 1639 O O . ASP B 1 9 ? 5.176 26.969 17.844 1 44.66 9 ASP B O 1
ATOM 1643 N N . SER B 1 10 ? 5.492 27.469 19.891 1 50.91 10 SER B N 1
ATOM 1644 C CA . SER B 1 10 ? 6.023 26.328 20.641 1 50.91 10 SER B CA 1
ATOM 1645 C C . SER B 1 10 ? 5.219 25.062 20.359 1 50.91 10 SER B C 1
ATOM 1647 O O . SER B 1 10 ? 5.73 23.953 20.516 1 50.91 10 SER B O 1
ATOM 1649 N N . ASP B 1 11 ? 3.873 25.062 20.172 1 57 11 ASP B N 1
ATOM 1650 C CA . ASP B 1 11 ? 2.951 23.953 19.984 1 57 11 ASP B CA 1
ATOM 1651 C C . ASP B 1 11 ? 2.992 23.422 18.562 1 57 11 ASP B C 1
ATOM 1653 O O . ASP B 1 11 ? 2.033 22.812 18.094 1 57 11 ASP B O 1
ATOM 1657 N N . GLU B 1 12 ? 4.172 23.781 18.031 1 67.62 12 GLU B N 1
ATOM 1658 C CA . GLU B 1 12 ? 4.156 23.375 16.625 1 67.62 12 GLU B CA 1
ATOM 1659 C C . GLU B 1 12 ? 5.035 22.141 16.406 1 67.62 12 GLU B C 1
ATOM 1661 O O . GLU B 1 12 ? 6.051 21.969 17.078 1 67.62 12 GLU B O 1
ATOM 1666 N N . TYR B 1 13 ? 4.574 21.266 15.719 1 75.75 13 TYR B N 1
ATOM 1667 C CA . TYR B 1 13 ? 5.375 20.125 15.305 1 75.75 13 TYR B CA 1
ATOM 1668 C C . TYR B 1 13 ? 6.59 20.578 14.5 1 75.75 13 TYR B C 1
ATOM 1670 O O . TYR B 1 13 ? 6.508 21.516 13.703 1 75.75 13 TYR B O 1
ATOM 1678 N N . GLU B 1 14 ? 7.812 20.141 14.953 1 76.12 14 GLU B N 1
ATOM 1679 C CA . GLU B 1 14 ? 9.016 20.312 14.148 1 76.12 14 GLU B CA 1
ATOM 1680 C C . GLU B 1 14 ? 9.141 19.219 13.094 1 76.12 14 GLU B C 1
ATOM 1682 O O . GLU B 1 14 ? 8.859 18.047 13.375 1 76.12 14 GLU B O 1
ATOM 1687 N N . CYS B 1 15 ? 9.43 19.656 11.773 1 74.75 15 CYS B N 1
ATOM 1688 C CA . CYS B 1 15 ? 9.555 18.719 10.672 1 74.75 15 CYS B CA 1
ATOM 1689 C C . CYS B 1 15 ? 10.875 18.922 9.93 1 74.75 15 CYS B C 1
ATOM 1691 O O . CYS B 1 15 ? 11.164 20.016 9.461 1 74.75 15 CYS B O 1
ATOM 1693 N N . ALA B 1 16 ? 11.758 17.906 9.992 1 72.5 16 ALA B N 1
ATOM 1694 C CA . ALA B 1 16 ? 13 17.906 9.219 1 72.5 16 ALA B CA 1
ATOM 1695 C C . ALA B 1 16 ? 12.961 16.844 8.125 1 72.5 16 ALA B C 1
ATOM 1697 O O . ALA B 1 16 ? 12.352 15.781 8.305 1 72.5 16 ALA B O 1
ATOM 1698 N N . SER B 1 17 ? 13.422 17.281 6.926 1 73.38 17 SER B N 1
ATOM 1699 C CA . SER B 1 17 ? 13.391 16.312 5.832 1 73.38 17 SER B CA 1
ATOM 1700 C C . SER B 1 17 ? 14.75 16.203 5.156 1 73.38 17 SER B C 1
ATOM 1702 O O . SER B 1 17 ? 15.555 17.125 5.203 1 73.38 17 SER B O 1
ATOM 1704 N N . VAL B 1 18 ? 15.086 15.031 4.77 1 74.94 18 VAL B N 1
ATOM 1705 C CA . VAL B 1 18 ? 16.203 14.758 3.869 1 74.94 18 VAL B CA 1
ATOM 1706 C C . VAL B 1 18 ? 15.672 14.297 2.514 1 74.94 18 VAL B C 1
ATOM 1708 O O . VAL B 1 18 ? 14.633 13.625 2.439 1 74.94 18 VAL B O 1
ATOM 1711 N N . GLN B 1 19 ? 16.375 14.68 1.42 1 72.56 19 GLN B N 1
ATOM 1712 C CA . GLN B 1 19 ? 15.945 14.391 0.056 1 72.56 19 GLN B CA 1
ATOM 1713 C C . GLN B 1 19 ? 16.922 13.453 -0.642 1 72.56 19 GLN B C 1
ATOM 1715 O O . GLN B 1 19 ? 18.141 13.562 -0.457 1 72.56 19 GLN B O 1
ATOM 1720 N N . THR B 1 20 ? 16.375 12.539 -1.206 1 74.75 20 THR B N 1
ATOM 1721 C CA . THR B 1 20 ? 17.125 11.672 -2.107 1 74.75 20 THR B CA 1
ATOM 1722 C C . THR B 1 20 ? 16.406 11.531 -3.447 1 74.75 20 THR B C 1
ATOM 1724 O O . THR B 1 20 ? 15.203 11.805 -3.547 1 74.75 20 THR B O 1
ATOM 1727 N N . CYS B 1 21 ? 17.188 11.258 -4.621 1 76.38 21 CYS B N 1
ATOM 1728 C CA . CYS B 1 21 ? 16.516 11.57 -5.879 1 76.38 21 CYS B CA 1
ATOM 1729 C C . CYS B 1 21 ? 16.562 10.375 -6.824 1 76.38 21 CYS B C 1
ATOM 1731 O O . CYS B 1 21 ? 17.594 9.719 -6.961 1 76.38 21 CYS B O 1
ATOM 1733 N N . HIS B 1 22 ? 15.508 9.938 -7.23 1 88.62 22 HIS B N 1
ATOM 1734 C CA . HIS B 1 22 ? 15.32 9.227 -8.492 1 88.62 22 HIS B CA 1
ATOM 1735 C C . HIS B 1 22 ? 15.391 10.188 -9.672 1 88.62 22 HIS B C 1
ATOM 1737 O O . HIS B 1 22 ? 15.406 11.406 -9.492 1 88.62 22 HIS B O 1
ATOM 1743 N N . SER B 1 23 ? 15.586 9.648 -10.867 1 88.25 23 SER B N 1
ATOM 1744 C CA . SER B 1 23 ? 15.648 10.5 -12.055 1 88.25 23 SER B CA 1
ATOM 1745 C C . SER B 1 23 ? 14.266 10.695 -12.672 1 88.25 23 SER B C 1
ATOM 1747 O O . SER B 1 23 ? 14.086 11.531 -13.555 1 88.25 23 SER B O 1
ATOM 1749 N N . GLN B 1 24 ? 13.336 9.938 -12.289 1 92.5 24 GLN B N 1
ATOM 1750 C CA . GLN B 1 24 ? 11.961 10.031 -12.766 1 92.5 24 GLN B CA 1
ATOM 1751 C C . GLN B 1 24 ? 10.969 9.867 -11.617 1 92.5 24 GLN B C 1
ATOM 1753 O O . GLN B 1 24 ? 11.359 9.875 -10.445 1 92.5 24 GLN B O 1
ATOM 1758 N N . ASP B 1 25 ? 9.633 9.797 -11.961 1 93.44 25 ASP B N 1
ATOM 1759 C CA . ASP B 1 25 ? 8.547 9.711 -10.992 1 93.44 25 ASP B CA 1
ATOM 1760 C C . ASP B 1 25 ? 8.742 8.523 -10.055 1 93.44 25 ASP B C 1
ATOM 1762 O O . ASP B 1 25 ? 9.133 7.438 -10.484 1 93.44 25 ASP B O 1
ATOM 1766 N N . VAL B 1 26 ? 8.477 8.773 -8.766 1 94.5 26 VAL B N 1
ATOM 1767 C CA . VAL B 1 26 ? 8.438 7.703 -7.773 1 94.5 26 VAL B CA 1
ATOM 1768 C C . VAL B 1 26 ? 7.012 7.16 -7.656 1 94.5 26 VAL B C 1
ATOM 1770 O O . VAL B 1 26 ? 6.059 7.926 -7.492 1 94.5 26 VAL B O 1
ATOM 1773 N N . LYS B 1 27 ? 6.855 5.848 -7.695 1 92.38 27 LYS B N 1
ATOM 1774 C CA . LYS B 1 27 ? 5.527 5.246 -7.762 1 92.38 27 LYS B CA 1
ATOM 1775 C C . LYS B 1 27 ? 5.141 4.617 -6.426 1 92.38 27 LYS B C 1
ATOM 1777 O O . LYS B 1 27 ? 3.955 4.469 -6.125 1 92.38 27 LYS B O 1
ATOM 1782 N N . ALA B 1 28 ? 6.133 4.297 -5.719 1 93.75 28 A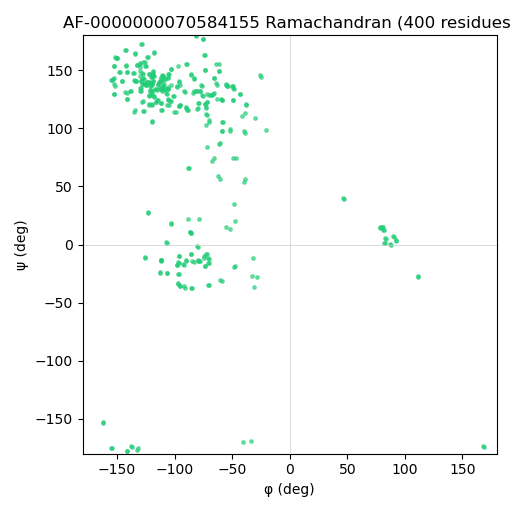LA B N 1
ATOM 1783 C CA . ALA B 1 28 ? 5.844 3.65 -4.441 1 93.75 28 ALA B CA 1
ATOM 1784 C C . ALA B 1 28 ? 6.961 3.904 -3.434 1 93.75 28 ALA B C 1
ATOM 1786 O O . ALA B 1 28 ? 8.133 3.973 -3.801 1 93.75 28 ALA B O 1
ATOM 1787 N N . VAL B 1 29 ? 6.59 4.09 -2.16 1 95.88 29 VAL B N 1
ATOM 1788 C CA . VAL B 1 29 ? 7.496 4.066 -1.017 1 95.88 29 VAL B CA 1
ATOM 1789 C C . VAL B 1 29 ? 6.996 3.059 0.017 1 95.88 29 VAL B C 1
ATOM 1791 O O . VAL B 1 29 ? 5.793 2.936 0.241 1 95.88 29 VAL B O 1
ATOM 1794 N N . LEU B 1 30 ? 7.875 2.352 0.543 1 96.81 30 LEU B N 1
ATOM 1795 C CA . LEU B 1 30 ? 7.531 1.303 1.498 1 96.81 30 LEU B CA 1
ATOM 1796 C C . LEU B 1 30 ? 8.547 1.246 2.633 1 96.81 30 LEU B C 1
ATOM 1798 O O . LEU B 1 30 ? 9.742 1.067 2.391 1 96.81 30 LEU B O 1
ATOM 1802 N N . TRP B 1 31 ? 8.023 1.344 3.875 1 96.75 31 TRP B N 1
ATOM 1803 C CA . TRP B 1 31 ? 8.883 1.181 5.043 1 96.75 31 TRP B CA 1
ATOM 1804 C C . TRP B 1 31 ? 9.016 -0.291 5.418 1 96.75 31 TRP B C 1
ATOM 1806 O O . TRP B 1 31 ? 8.047 -1.053 5.32 1 96.75 31 TRP B O 1
ATOM 1816 N N . HIS B 1 32 ? 10.242 -0.572 5.926 1 94.75 32 HIS B N 1
ATOM 1817 C CA . HIS B 1 32 ? 10.383 -1.853 6.609 1 94.75 32 HIS B CA 1
ATOM 1818 C C . HIS B 1 32 ? 9.461 -1.931 7.824 1 94.75 32 HIS B C 1
ATOM 1820 O O . HIS B 1 32 ? 9.227 -0.922 8.492 1 94.75 32 HIS B O 1
ATOM 1826 N N . ARG B 1 33 ? 9.055 -3.07 8.102 1 92.19 33 ARG B N 1
ATOM 1827 C CA . ARG B 1 33 ? 8.016 -3.238 9.117 1 92.19 33 ARG B CA 1
ATOM 1828 C C . ARG B 1 33 ? 8.555 -2.941 10.508 1 92.19 33 ARG B C 1
ATOM 1830 O O . ARG B 1 33 ? 7.828 -2.453 11.375 1 92.19 33 ARG B O 1
ATOM 1837 N N . THR B 1 34 ? 9.812 -3.283 10.734 1 92.5 34 THR B N 1
ATOM 1838 C CA . THR B 1 34 ? 10.32 -3.191 12.102 1 92.5 34 THR B CA 1
ATOM 1839 C C . THR B 1 34 ? 11.578 -2.33 12.156 1 92.5 34 THR B C 1
ATOM 1841 O O . THR B 1 34 ? 12.07 -2.012 13.242 1 92.5 34 THR B O 1
ATOM 1844 N N . GLU B 1 35 ? 12.109 -2.025 11.008 1 91.12 35 GLU B N 1
ATOM 1845 C CA . GLU B 1 35 ? 13.359 -1.277 10.977 1 91.12 35 GLU B CA 1
ATOM 1846 C C . GLU B 1 35 ? 13.18 0.076 10.297 1 91.12 35 GLU B C 1
ATOM 1848 O O . GLU B 1 35 ? 12.156 0.318 9.648 1 91.12 35 GLU B O 1
ATOM 1853 N N . GLU B 1 36 ? 14.18 0.921 10.5 1 91.88 36 GLU B N 1
ATOM 1854 C CA . GLU B 1 36 ? 14.195 2.215 9.828 1 91.88 36 GLU B CA 1
ATOM 1855 C C . GLU B 1 36 ? 14.867 2.117 8.461 1 91.88 36 GLU B C 1
ATOM 1857 O O . GLU B 1 36 ? 15.953 2.676 8.258 1 91.88 36 GLU B O 1
ATOM 1862 N N . GLU B 1 37 ? 14.305 1.462 7.684 1 92.81 37 GLU B N 1
ATOM 1863 C CA . GLU B 1 37 ? 14.703 1.275 6.293 1 92.81 37 GLU B CA 1
ATOM 1864 C C . GLU B 1 37 ? 13.539 1.53 5.34 1 92.81 37 GLU B C 1
ATOM 1866 O O . GLU B 1 37 ? 12.422 1.081 5.586 1 92.81 37 GLU B O 1
ATOM 1871 N N . LEU B 1 38 ? 13.805 2.324 4.312 1 94.5 38 LEU B N 1
ATOM 1872 C CA . LEU 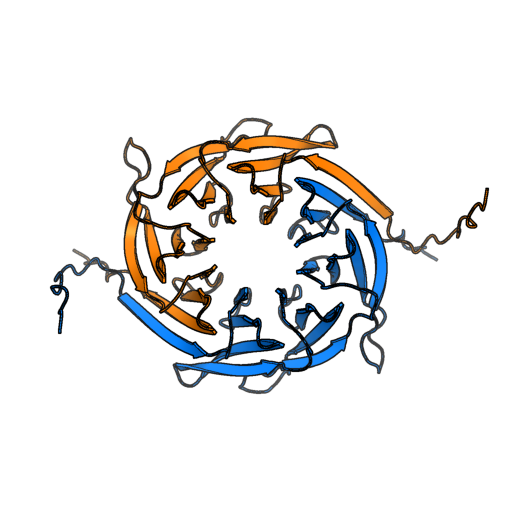B 1 38 ? 12.797 2.729 3.33 1 94.5 38 LEU B CA 1
ATOM 1873 C C . LEU B 1 38 ? 13.18 2.238 1.937 1 94.5 38 LEU B C 1
ATOM 1875 O O . LEU B 1 38 ? 14.344 2.293 1.55 1 94.5 38 LEU B O 1
ATOM 1879 N N . VAL B 1 39 ? 12.172 1.788 1.153 1 95.88 39 VAL B N 1
ATOM 1880 C CA . VAL B 1 39 ? 12.367 1.384 -0.235 1 95.88 39 VAL B CA 1
ATOM 1881 C C . VAL B 1 39 ? 11.453 2.209 -1.144 1 95.88 39 VAL B C 1
ATOM 1883 O O . VAL B 1 39 ? 10.305 2.484 -0.796 1 95.88 39 VAL B O 1
ATOM 1886 N N . SER B 1 40 ? 11.961 2.609 -2.277 1 96.12 40 SER B N 1
ATOM 1887 C CA . SER B 1 40 ? 11.164 3.33 -3.264 1 96.12 40 SER B CA 1
ATOM 1888 C C . SER B 1 40 ? 11.266 2.678 -4.637 1 96.12 40 SER B C 1
ATOM 1890 O O . SER B 1 40 ? 12.281 2.061 -4.965 1 96.12 40 SER B O 1
ATOM 1892 N N . ALA B 1 41 ? 10.242 2.748 -5.367 1 96.69 41 ALA B N 1
ATOM 1893 C CA . ALA B 1 41 ? 10.164 2.273 -6.746 1 96.69 41 ALA B CA 1
ATOM 1894 C C . ALA B 1 41 ? 9.852 3.416 -7.703 1 96.69 41 ALA B C 1
ATOM 1896 O O . ALA B 1 41 ? 9.023 4.277 -7.398 1 96.69 41 ALA B O 1
ATOM 1897 N N . SER B 1 42 ? 10.422 3.344 -8.891 1 96.5 42 SER B N 1
ATOM 1898 C CA . SER B 1 42 ? 10.344 4.523 -9.742 1 96.5 42 SER B CA 1
ATOM 1899 C C . SER B 1 42 ? 10.156 4.137 -11.211 1 96.5 42 SER B C 1
ATOM 1901 O O . SER B 1 42 ? 10.43 2.998 -11.594 1 96.5 42 SER B O 1
ATOM 1903 N N . TYR B 1 43 ? 9.812 5.148 -11.984 1 95.38 43 TYR B N 1
ATOM 1904 C CA . TYR B 1 43 ? 9.75 5.074 -13.438 1 95.38 43 TYR B CA 1
ATOM 1905 C C . TYR B 1 43 ? 11.148 4.973 -14.039 1 95.38 43 TYR B C 1
ATOM 1907 O O . TYR B 1 43 ? 11.297 4.637 -15.219 1 95.38 43 TYR B O 1
ATOM 1915 N N . ASP B 1 44 ? 12.188 5.203 -13.305 1 94.88 44 ASP B N 1
ATOM 1916 C CA . ASP B 1 44 ? 13.547 5.188 -13.836 1 94.88 44 ASP B CA 1
ATOM 1917 C C . ASP B 1 44 ? 14.125 3.775 -13.828 1 94.88 44 ASP B C 1
ATOM 1919 O O . ASP B 1 44 ? 15.344 3.6 -13.883 1 94.88 44 ASP B O 1
ATOM 1923 N N . ASN B 1 45 ? 13.281 2.805 -13.562 1 95.69 45 ASN B N 1
ATOM 1924 C CA . ASN B 1 45 ? 13.594 1.384 -13.648 1 95.69 45 ASN B CA 1
ATOM 1925 C C . ASN B 1 45 ? 14.344 0.898 -12.414 1 95.69 45 ASN B C 1
ATOM 1927 O O . ASN B 1 45 ? 14.93 -0.188 -12.422 1 95.69 45 ASN B O 1
ATOM 1931 N N . SER B 1 46 ? 14.328 1.687 -11.367 1 94.31 46 SER B N 1
ATOM 1932 C CA . SER B 1 46 ? 15.156 1.287 -10.234 1 94.31 46 SER B CA 1
ATOM 1933 C C . SER B 1 46 ? 14.336 1.206 -8.953 1 94.31 46 SER B C 1
ATOM 1935 O O . SER B 1 46 ? 13.266 1.813 -8.859 1 94.31 46 SER B O 1
ATOM 1937 N N . VAL B 1 47 ? 14.844 0.377 -8.109 1 95.5 47 VAL B N 1
ATOM 1938 C CA . VAL B 1 47 ? 14.461 0.35 -6.707 1 95.5 47 VAL B CA 1
ATOM 1939 C C . VAL B 1 47 ? 15.594 0.907 -5.848 1 95.5 47 VAL B C 1
ATOM 1941 O O . VAL B 1 47 ? 16.766 0.542 -6.035 1 95.5 47 VAL B O 1
ATOM 1944 N N . ARG B 1 48 ? 15.25 1.762 -4.945 1 94.75 48 ARG B N 1
ATOM 1945 C CA . ARG B 1 48 ? 16.281 2.33 -4.078 1 94.75 48 ARG B CA 1
ATOM 1946 C C . ARG B 1 48 ? 15.961 2.057 -2.609 1 94.75 48 ARG B C 1
ATOM 1948 O O . ARG B 1 48 ? 14.797 2.043 -2.209 1 94.75 48 ARG B O 1
ATOM 1955 N N . VAL B 1 49 ? 17.031 1.889 -1.871 1 93.25 49 VAL B N 1
ATOM 1956 C CA . VAL B 1 49 ? 16.938 1.623 -0.44 1 93.25 49 VAL B CA 1
ATOM 1957 C C . VAL B 1 49 ? 17.578 2.762 0.343 1 93.25 49 VAL B C 1
ATOM 1959 O O . VAL B 1 49 ? 18.688 3.205 0.005 1 93.25 49 VAL B O 1
ATOM 1962 N N . TYR B 1 50 ? 16.875 3.217 1.373 1 92.44 50 TYR B N 1
ATOM 1963 C CA . TYR B 1 50 ? 17.344 4.316 2.207 1 92.44 50 TYR B CA 1
ATOM 1964 C C . TYR B 1 50 ? 17.5 3.875 3.658 1 92.44 50 TYR B C 1
ATOM 1966 O O . TYR B 1 50 ? 16.656 3.146 4.184 1 92.44 50 TYR B O 1
ATOM 1974 N N . ALA B 1 51 ? 18.5 4.285 4.238 1 89.88 51 ALA B N 1
ATOM 1975 C CA . ALA B 1 51 ? 18.766 4.055 5.656 1 89.88 51 ALA B CA 1
ATOM 1976 C C . ALA B 1 51 ? 19.578 5.191 6.254 1 89.88 51 ALA B C 1
ATOM 1978 O O . ALA B 1 51 ? 20.172 5.996 5.523 1 89.88 51 ALA B O 1
ATOM 1979 N N . GLU B 1 52 ? 19.5 5.242 7.539 1 87 52 GLU B N 1
ATOM 1980 C CA . GLU B 1 52 ? 20.281 6.258 8.227 1 87 52 GLU B CA 1
ATOM 1981 C C . GLU B 1 52 ? 21.75 5.82 8.359 1 87 52 GLU B C 1
ATOM 1983 O O . GLU B 1 52 ? 22.031 4.695 8.773 1 87 52 GLU B O 1
ATOM 1988 N N . GLN B 1 53 ? 22.531 6.66 7.801 1 81.75 53 GLN B N 1
ATOM 1989 C CA . GLN B 1 53 ? 23.984 6.52 7.988 1 81.75 53 GLN B CA 1
ATOM 1990 C C . GLN B 1 53 ? 24.562 7.758 8.664 1 81.75 53 GLN B C 1
ATOM 1992 O O . GLN B 1 53 ? 24.438 8.867 8.148 1 81.75 53 GLN B O 1
ATOM 1997 N N . LEU B 1 54 ? 25.328 7.578 9.727 1 80.75 54 LEU B N 1
ATOM 1998 C CA . LEU B 1 54 ? 25.969 8.664 10.469 1 80.75 54 LEU B CA 1
ATOM 1999 C C . LEU B 1 54 ? 24.984 9.789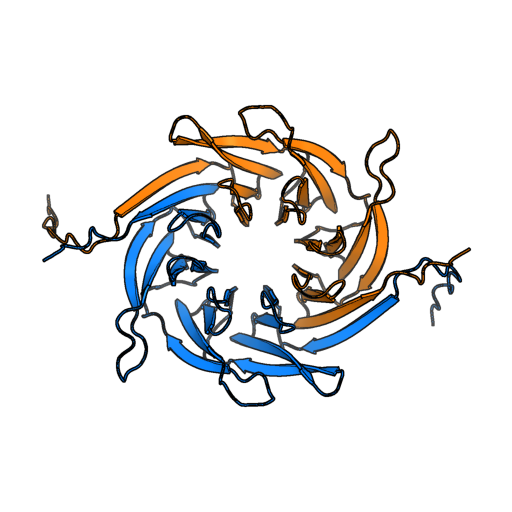 10.742 1 80.75 54 LEU B C 1
ATOM 2001 O O . LEU B 1 54 ? 25.266 10.953 10.438 1 80.75 54 LEU B O 1
ATOM 2005 N N . ASP B 1 55 ? 23.75 9.578 11.07 1 78.75 55 ASP B N 1
ATOM 2006 C CA . ASP B 1 55 ? 22.719 10.492 11.531 1 78.75 55 ASP B CA 1
ATOM 2007 C C . ASP B 1 55 ? 22.062 11.219 10.359 1 78.75 55 ASP B C 1
ATOM 2009 O O . ASP B 1 55 ? 21.453 12.273 10.539 1 78.75 55 ASP B O 1
ATOM 2013 N N . ASP B 1 56 ? 22.391 10.672 9.18 1 83.12 56 ASP B N 1
ATOM 2014 C CA . ASP B 1 56 ? 21.75 11.234 7.996 1 83.12 56 ASP B CA 1
ATOM 2015 C C . ASP B 1 56 ? 21.109 10.141 7.148 1 83.12 56 ASP B C 1
ATOM 2017 O O . ASP B 1 56 ? 21.625 9.031 7.047 1 83.12 56 ASP B O 1
ATOM 2021 N N . TRP B 1 57 ? 19.969 10.508 6.609 1 87.88 57 TRP B N 1
ATOM 2022 C CA . TRP B 1 57 ? 19.344 9.578 5.684 1 87.88 57 TRP B CA 1
ATOM 2023 C C . TRP B 1 57 ? 20.016 9.617 4.32 1 87.88 57 TRP B C 1
ATOM 2025 O O . TRP B 1 57 ? 20.266 10.695 3.781 1 87.88 57 TRP B O 1
ATOM 2035 N N . GLU B 1 58 ? 20.328 8.445 3.771 1 86.69 58 GLU B N 1
ATOM 2036 C CA . GLU B 1 58 ? 20.953 8.336 2.461 1 86.69 58 GLU B CA 1
ATOM 2037 C C . GLU B 1 58 ? 20.406 7.141 1.685 1 86.69 58 GLU B C 1
ATOM 2039 O O . GLU B 1 58 ? 19.891 6.188 2.277 1 86.69 58 GLU B O 1
ATOM 2044 N N . CYS B 1 59 ? 20.5 7.297 0.388 1 90 59 CYS B N 1
ATOM 2045 C CA . CYS B 1 59 ? 20.281 6.121 -0.445 1 90 59 CYS B CA 1
ATOM 2046 C C . CYS B 1 59 ? 21.469 5.156 -0.338 1 90 59 CYS B C 1
ATOM 2048 O O . CYS B 1 59 ? 22.562 5.449 -0.828 1 90 59 CYS B O 1
ATOM 2050 N N . VAL B 1 60 ? 21.25 4.027 0.248 1 87.56 60 VAL B N 1
ATOM 2051 C CA . VAL B 1 60 ? 22.375 3.143 0.56 1 87.56 60 VAL B CA 1
ATOM 2052 C C . VAL B 1 60 ? 22.5 2.068 -0.517 1 87.56 60 VAL B C 1
ATOM 2054 O O . VAL B 1 60 ? 23.547 1.412 -0.631 1 87.56 60 VAL B O 1
ATOM 2057 N N . CYS B 1 61 ? 21.516 1.869 -1.253 1 88.75 61 CYS B N 1
ATOM 2058 C CA . CYS B 1 61 ? 21.516 0.838 -2.285 1 88.75 61 CYS B CA 1
ATOM 2059 C C . CYS B 1 61 ? 20.578 1.21 -3.432 1 88.75 61 CYS B C 1
ATOM 2061 O O . CYS B 1 61 ? 19.5 1.753 -3.207 1 88.75 61 CYS B O 1
ATOM 2063 N N . THR B 1 62 ? 21.047 0.991 -4.66 1 91.19 62 THR B N 1
ATOM 2064 C CA . THR B 1 62 ? 20.219 1.108 -5.859 1 91.19 62 THR B CA 1
ATOM 2065 C C . THR B 1 62 ? 20.156 -0.223 -6.602 1 91.19 62 THR B C 1
ATOM 2067 O O . THR B 1 62 ? 21.172 -0.766 -7.008 1 91.19 62 THR B O 1
ATOM 2070 N N . LEU B 1 63 ? 18.969 -0.682 -6.738 1 91.69 63 LEU B N 1
ATOM 2071 C CA . LEU B 1 63 ? 18.719 -1.94 -7.43 1 91.69 63 LEU B CA 1
ATOM 2072 C C . LEU B 1 63 ? 18.25 -1.69 -8.859 1 91.69 63 LEU B C 1
ATOM 2074 O O . LEU B 1 63 ? 17.156 -1.177 -9.078 1 91.69 63 LEU B O 1
ATOM 2078 N N . THR B 1 64 ? 19.109 -2.107 -9.922 1 91.19 64 THR B N 1
ATOM 2079 C CA . THR B 1 64 ? 18.906 -1.632 -11.281 1 91.19 64 THR B CA 1
ATOM 2080 C C . THR B 1 64 ? 18.719 -2.803 -12.242 1 91.19 64 THR B C 1
ATOM 2082 O O . THR B 1 64 ? 19 -2.686 -13.438 1 91.19 64 THR B O 1
ATOM 2085 N N . GLU B 1 65 ? 18.25 -3.889 -11.859 1 91.69 65 GLU B N 1
ATOM 2086 C CA . GLU B 1 65 ? 18.156 -5.043 -12.742 1 91.69 65 GLU B CA 1
ATOM 2087 C C . GLU B 1 65 ? 16.875 -4.988 -13.578 1 91.69 65 GLU B C 1
ATOM 2089 O O . GLU B 1 65 ? 16.75 -5.703 -14.578 1 91.69 65 GLU B O 1
ATOM 2094 N N . HIS B 1 66 ? 15.945 -4.188 -13.258 1 93.19 66 HIS B N 1
ATOM 2095 C CA . HIS B 1 66 ? 14.75 -4.023 -14.078 1 93.19 66 HIS B CA 1
ATOM 2096 C C . HIS B 1 66 ? 15.055 -3.238 -15.352 1 93.19 66 HIS B C 1
ATOM 2098 O O . HIS B 1 66 ? 15.961 -2.395 -15.359 1 93.19 66 HIS B O 1
ATOM 2104 N N . GLU B 1 67 ? 14.312 -3.508 -16.438 1 94.38 67 GLU B N 1
ATOM 2105 C CA . GLU B 1 67 ? 14.523 -2.857 -17.719 1 94.38 67 GLU B CA 1
ATOM 2106 C C . GLU B 1 67 ? 13.422 -1.848 -18.016 1 94.38 67 GLU B C 1
ATOM 2108 O O . GLU B 1 67 ? 13.383 -1.274 -19.109 1 94.38 67 GLU B O 1
ATOM 2113 N N . SER B 1 68 ? 12.555 -1.692 -17.172 1 96.12 68 SER B N 1
ATOM 2114 C CA . SER B 1 68 ? 11.453 -0.745 -17.297 1 96.12 68 SER B CA 1
ATOM 2115 C C . SER B 1 68 ? 10.922 -0.317 -15.938 1 96.12 68 SER B C 1
ATOM 2117 O O . SER B 1 68 ? 11.539 -0.607 -14.914 1 96.12 68 SER B O 1
ATOM 2119 N N . THR B 1 69 ? 9.867 0.456 -15.961 1 95.94 69 THR B N 1
ATOM 2120 C CA . THR B 1 69 ? 9.25 1.04 -14.773 1 95.94 69 THR B CA 1
ATOM 2121 C C . THR B 1 69 ? 9.031 -0.021 -13.695 1 95.94 69 THR B C 1
ATOM 2123 O O . THR B 1 69 ? 8.609 -1.14 -14 1 95.94 69 THR B O 1
ATOM 2126 N N . VAL B 1 70 ? 9.375 0.308 -12.477 1 96.75 70 VAL B N 1
ATOM 2127 C CA . VAL B 1 70 ? 9.031 -0.517 -11.328 1 96.75 70 VAL B CA 1
ATOM 2128 C C . VAL B 1 70 ? 7.746 0.004 -10.68 1 96.75 70 VAL B C 1
ATOM 2130 O O . VAL B 1 70 ? 7.715 1.124 -10.164 1 96.75 70 VAL B O 1
ATOM 2133 N N . TRP B 1 71 ? 6.715 -0.836 -10.617 1 96.19 71 TRP B N 1
ATOM 2134 C CA . TRP B 1 71 ? 5.383 -0.402 -10.203 1 96.19 71 TRP B CA 1
ATOM 2135 C C . TRP B 1 71 ? 5.148 -0.708 -8.727 1 96.19 71 TRP B C 1
ATOM 2137 O O . TRP B 1 71 ? 4.418 0.012 -8.047 1 96.19 71 TRP B O 1
ATOM 2147 N N . SER B 1 72 ? 5.723 -1.751 -8.336 1 96.94 72 SER B N 1
ATOM 2148 C CA . SER B 1 72 ? 5.371 -2.252 -7.008 1 96.94 72 SER B CA 1
ATOM 2149 C C . SER B 1 72 ? 6.555 -2.943 -6.344 1 96.94 72 SER B C 1
ATOM 2151 O O . SER B 1 72 ? 7.391 -3.543 -7.023 1 96.94 72 SER B O 1
ATOM 2153 N N . VAL B 1 73 ? 6.621 -2.863 -5.012 1 97.31 73 VAL B N 1
ATOM 2154 C CA . VAL B 1 73 ? 7.609 -3.533 -4.172 1 97.31 73 VAL B CA 1
ATOM 2155 C C . VAL B 1 73 ? 6.945 -4.035 -2.889 1 97.31 73 VAL B C 1
ATOM 2157 O O . VAL B 1 73 ? 5.98 -3.434 -2.406 1 97.31 73 VAL B O 1
ATOM 2160 N N . CYS B 1 74 ? 7.41 -5.086 -2.387 1 97.75 74 CYS B N 1
ATOM 2161 C CA . CYS B 1 74 ? 6.941 -5.582 -1.097 1 97.75 74 CYS B CA 1
ATOM 2162 C C . CYS B 1 74 ? 8.023 -6.395 -0.398 1 97.75 74 CYS B C 1
ATOM 2164 O O . CYS B 1 74 ? 8.891 -6.98 -1.054 1 97.75 74 CYS B O 1
ATOM 2166 N N . PHE B 1 75 ? 7.941 -6.422 0.918 1 97 75 PHE B N 1
ATOM 2167 C CA . PHE B 1 75 ? 8.828 -7.258 1.722 1 97 75 PHE B CA 1
ATOM 2168 C C . PHE B 1 75 ? 8.227 -8.641 1.929 1 97 75 PHE B C 1
ATOM 2170 O O . PHE B 1 75 ? 7.004 -8.812 1.876 1 97 75 PHE B O 1
ATOM 2177 N N . ASP B 1 76 ? 9.125 -9.562 2.17 1 96.19 76 ASP B N 1
ATOM 2178 C CA . ASP B 1 76 ? 8.633 -10.836 2.688 1 96.19 76 ASP B CA 1
ATOM 2179 C C . ASP B 1 76 ? 8.25 -10.719 4.16 1 96.19 76 ASP B C 1
ATOM 2181 O O . ASP B 1 76 ? 8.375 -9.648 4.758 1 96.19 76 ASP B O 1
ATOM 2185 N N . GLY B 1 77 ? 7.742 -11.719 4.754 1 93.5 77 GLY B N 1
ATOM 2186 C CA . GLY B 1 77 ? 7.227 -11.688 6.113 1 93.5 77 GLY B CA 1
ATOM 2187 C C . GLY B 1 77 ? 8.266 -11.289 7.141 1 93.5 77 GLY B C 1
ATOM 2188 O O . GLY B 1 77 ? 7.945 -10.656 8.148 1 93.5 77 GLY B O 1
ATOM 2189 N N . ARG B 1 78 ? 9.508 -11.625 6.902 1 91.44 78 ARG B N 1
ATOM 2190 C CA . ARG B 1 78 ? 10.57 -11.359 7.867 1 91.44 78 ARG B CA 1
ATOM 2191 C C . ARG B 1 78 ? 11.297 -10.062 7.539 1 91.44 78 ARG B C 1
ATOM 2193 O O . ARG B 1 78 ? 12.094 -9.578 8.336 1 91.44 78 ARG B O 1
ATOM 2200 N N . GLY B 1 79 ? 11.008 -9.539 6.387 1 92.75 79 GLY B N 1
ATOM 2201 C CA . GLY B 1 79 ? 11.656 -8.297 5.984 1 92.75 79 GLY B CA 1
ATOM 2202 C C . GLY B 1 79 ? 13.078 -8.5 5.488 1 92.75 79 GLY B C 1
ATOM 2203 O O . GLY B 1 79 ? 13.859 -7.551 5.43 1 92.75 79 GLY B O 1
ATOM 2204 N N . HIS B 1 80 ? 13.492 -9.703 5.18 1 93 80 HIS B N 1
ATOM 2205 C CA . HIS B 1 80 ? 14.859 -10 4.746 1 93 80 HIS B CA 1
ATOM 2206 C C . HIS B 1 80 ? 14.953 -10.062 3.227 1 93 80 HIS B C 1
ATOM 2208 O O . HIS B 1 80 ? 16.047 -10.055 2.668 1 93 80 HIS B O 1
ATOM 2214 N N . ARG B 1 81 ? 13.844 -10.156 2.572 1 94.81 81 ARG B N 1
ATOM 2215 C CA . ARG B 1 81 ? 13.797 -10.18 1.114 1 94.81 81 ARG B CA 1
ATOM 2216 C C . ARG B 1 81 ? 12.781 -9.172 0.582 1 94.81 81 ARG B C 1
ATOM 2218 O O . ARG B 1 81 ? 11.875 -8.758 1.303 1 94.81 81 ARG B O 1
ATOM 2225 N N . LEU B 1 82 ? 13.031 -8.781 -0.648 1 95.81 82 LEU B N 1
ATOM 2226 C CA . LEU B 1 82 ? 12.164 -7.848 -1.358 1 95.81 82 LEU B CA 1
ATOM 2227 C C . LEU B 1 82 ? 11.766 -8.406 -2.719 1 95.81 82 LEU B C 1
ATOM 2229 O O . LEU B 1 82 ? 12.586 -9.008 -3.416 1 95.81 82 LEU B O 1
ATOM 2233 N N . ALA B 1 83 ? 10.516 -8.227 -3.059 1 96.88 83 ALA B N 1
ATOM 2234 C CA . ALA B 1 83 ? 10.062 -8.477 -4.426 1 96.88 83 ALA B CA 1
ATOM 2235 C C . ALA B 1 83 ? 9.703 -7.172 -5.133 1 96.88 83 ALA B C 1
ATOM 2237 O O . ALA B 1 83 ? 9.102 -6.281 -4.531 1 96.88 83 ALA B O 1
ATOM 2238 N N . SER B 1 84 ? 10.086 -7.012 -6.336 1 96.94 84 SER B N 1
ATOM 2239 C CA . SER B 1 84 ? 9.734 -5.855 -7.152 1 96.94 84 SER B CA 1
ATOM 2240 C C . SER B 1 84 ? 9.07 -6.281 -8.461 1 96.94 84 SER B C 1
ATOM 2242 O O . SER B 1 84 ? 9.484 -7.27 -9.078 1 96.94 84 SER B O 1
ATOM 2244 N N . ALA B 1 85 ? 8.031 -5.578 -8.828 1 97.12 85 ALA B N 1
ATOM 2245 C CA . ALA B 1 85 ? 7.289 -5.844 -10.055 1 97.12 85 ALA B CA 1
ATOM 2246 C C . ALA B 1 85 ? 7.484 -4.719 -11.062 1 97.12 85 ALA B C 1
ATOM 2248 O O . ALA B 1 85 ? 7.398 -3.539 -10.711 1 97.12 85 ALA B O 1
ATOM 2249 N N . SER B 1 86 ? 7.609 -5.078 -12.336 1 96.75 86 SER B N 1
ATOM 2250 C CA . SER B 1 86 ? 7.992 -4.082 -13.328 1 96.75 86 SER B CA 1
ATOM 2251 C C . SER B 1 86 ? 7.113 -4.176 -14.57 1 96.75 86 SER B C 1
ATOM 2253 O O . SER B 1 86 ? 6.48 -5.207 -14.812 1 96.75 86 SER B O 1
ATOM 2255 N N . ALA B 1 87 ? 7.219 -3.119 -15.328 1 96.56 87 ALA B N 1
ATOM 2256 C CA . ALA B 1 87 ? 6.547 -3.049 -16.625 1 96.56 87 ALA B CA 1
ATOM 2257 C C . ALA B 1 87 ? 7.215 -3.979 -17.625 1 96.56 87 ALA B C 1
ATOM 2259 O O . ALA B 1 87 ? 6.633 -4.289 -18.672 1 96.56 87 ALA B O 1
ATOM 2260 N N . ASP B 1 88 ? 8.383 -4.473 -17.422 1 94.56 88 ASP B N 1
ATOM 2261 C CA . ASP B 1 88 ? 9.07 -5.375 -18.344 1 94.56 88 ASP B CA 1
ATOM 2262 C C . ASP B 1 88 ? 8.562 -6.805 -18.188 1 94.56 88 ASP B C 1
ATOM 2264 O O . ASP B 1 88 ? 9.07 -7.727 -18.828 1 94.56 88 ASP B O 1
ATOM 2268 N N . GLY B 1 89 ? 7.625 -6.98 -17.234 1 94.69 89 GLY B N 1
ATOM 2269 C CA . GLY B 1 89 ? 7.004 -8.281 -17.062 1 94.69 89 GLY B CA 1
ATOM 2270 C C . GLY B 1 89 ? 7.719 -9.148 -16.031 1 94.69 89 GLY B C 1
ATOM 2271 O O . GLY B 1 89 ? 7.32 -10.289 -15.797 1 94.69 89 GLY B O 1
ATOM 2272 N N . SER B 1 90 ? 8.703 -8.617 -15.43 1 93.44 90 SER B N 1
ATOM 2273 C CA . SER B 1 90 ? 9.477 -9.43 -14.492 1 93.44 90 SER B CA 1
ATOM 2274 C C . SER B 1 90 ? 9.117 -9.102 -13.047 1 93.44 90 SER B C 1
ATOM 2276 O O . SER B 1 90 ? 8.633 -8 -12.758 1 93.44 90 SER B O 1
ATOM 2278 N N . VAL B 1 91 ? 9.266 -10.109 -12.25 1 96.25 91 VAL B N 1
ATOM 2279 C CA . VAL B 1 91 ? 9.32 -9.961 -10.797 1 96.25 91 VAL B CA 1
ATOM 2280 C C . VAL B 1 91 ? 10.688 -10.406 -10.289 1 96.25 91 VAL B C 1
ATOM 2282 O O . VAL B 1 91 ? 11.109 -11.539 -10.516 1 96.25 91 VAL B O 1
ATOM 2285 N N . ARG B 1 92 ? 11.312 -9.508 -9.641 1 95 92 ARG B N 1
ATOM 2286 C CA . ARG B 1 92 ? 12.648 -9.812 -9.141 1 95 92 ARG B CA 1
ATOM 2287 C C . ARG B 1 92 ? 12.648 -9.93 -7.621 1 95 92 ARG B C 1
ATOM 2289 O O . ARG B 1 92 ? 11.961 -9.18 -6.934 1 95 92 ARG B O 1
ATOM 2296 N N . ILE B 1 93 ? 13.484 -10.836 -7.195 1 95.31 93 ILE B N 1
ATOM 2297 C CA . ILE B 1 93 ? 13.656 -11.07 -5.766 1 95.31 93 ILE B CA 1
ATOM 2298 C C . ILE B 1 93 ? 15.031 -10.578 -5.324 1 95.31 93 ILE B C 1
ATOM 2300 O O . ILE B 1 93 ? 16.031 -10.859 -5.977 1 95.31 93 ILE B O 1
ATOM 2304 N N . TRP B 1 94 ? 15 -9.828 -4.211 1 94.38 94 TRP B N 1
ATOM 2305 C CA . TRP B 1 94 ? 16.219 -9.273 -3.635 1 94.38 94 TRP B CA 1
ATOM 2306 C C . TRP B 1 94 ? 16.438 -9.781 -2.211 1 94.38 94 TRP B C 1
ATOM 2308 O O . TRP B 1 94 ? 15.469 -9.914 -1.448 1 94.38 94 TRP B O 1
ATOM 2318 N N . SER B 1 95 ? 17.656 -10 -1.862 1 92.19 95 SER B N 1
ATOM 2319 C CA . SER B 1 95 ? 17.969 -10.43 -0.504 1 92.19 95 SER B CA 1
ATOM 2320 C C . SER B 1 95 ? 18.906 -9.445 0.19 1 92.19 95 SER B C 1
ATOM 2322 O O . SER B 1 95 ? 19.812 -8.891 -0.436 1 92.19 95 SER B O 1
ATOM 2324 N N . ARG B 1 96 ? 18.547 -9.242 1.398 1 89.5 96 ARG B N 1
ATOM 2325 C CA . ARG B 1 96 ? 19.406 -8.398 2.221 1 89.5 96 ARG B CA 1
ATOM 2326 C C . ARG B 1 96 ? 20.719 -9.109 2.547 1 89.5 96 ARG B C 1
ATOM 2328 O O . ARG B 1 96 ? 20.719 -10.289 2.918 1 89.5 96 ARG B O 1
ATOM 2335 N N . LEU B 1 97 ? 21.797 -8.453 2.307 1 85.38 97 LEU B N 1
ATOM 2336 C CA . LEU B 1 97 ? 23.094 -9.031 2.66 1 85.38 97 LEU B CA 1
ATOM 2337 C C . LEU B 1 97 ? 23.375 -8.859 4.148 1 85.38 97 LEU B C 1
ATOM 2339 O O . LEU B 1 97 ? 23.188 -7.777 4.707 1 85.38 97 LEU B O 1
ATOM 2343 N N . GLN B 1 98 ? 23.5 -9.969 4.848 1 72.81 98 GLN B N 1
ATOM 2344 C CA . GLN B 1 98 ? 23.766 -9.984 6.285 1 72.81 98 GLN B CA 1
ATOM 2345 C C . GLN B 1 98 ? 25.234 -9.672 6.578 1 72.81 98 GLN B C 1
ATOM 2347 O O . GLN B 1 98 ? 26.125 -10.016 5.797 1 72.81 98 GLN B O 1
ATOM 2352 N N . GLY B 1 99 ? 25.516 -8.781 7.668 1 63.34 99 GLY B N 1
ATOM 2353 C CA . GLY B 1 99 ? 26.859 -8.57 8.172 1 63.34 99 GLY B CA 1
ATOM 2354 C C . GLY B 1 99 ? 27.391 -7.176 7.883 1 63.34 99 GLY B C 1
ATOM 2355 O O . GLY B 1 99 ? 28.422 -6.77 8.43 1 63.34 99 GLY B O 1
ATOM 2356 N N . SER B 1 100 ? 26.922 -6.621 6.863 1 56.94 100 SER B N 1
ATOM 2357 C CA . SER B 1 100 ? 27.453 -5.289 6.602 1 56.94 100 SER B CA 1
ATOM 2358 C C . SER B 1 100 ? 26.719 -4.23 7.422 1 56.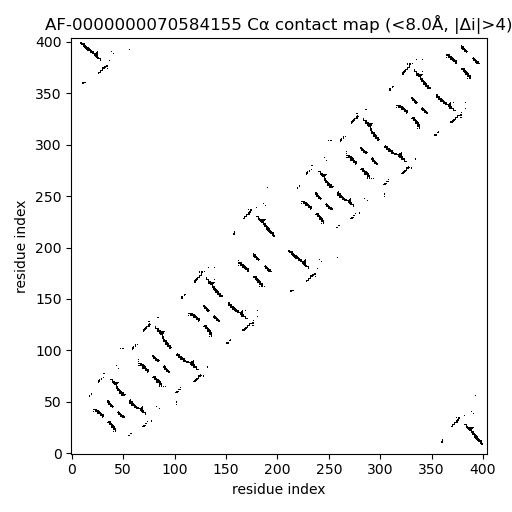94 100 SER B C 1
ATOM 2360 O O . SER B 1 100 ? 25.562 -4.422 7.801 1 56.94 100 SER B O 1
ATOM 2362 N N . ALA B 1 101 ? 27.5 -3.451 8.008 1 59.06 101 ALA B N 1
ATOM 2363 C CA . ALA B 1 101 ? 26.969 -2.314 8.75 1 59.06 101 ALA B CA 1
ATOM 2364 C C . ALA B 1 101 ? 25.953 -1.542 7.914 1 59.06 101 ALA B C 1
ATOM 2366 O O . ALA B 1 101 ? 25.062 -0.884 8.453 1 59.06 101 ALA B O 1
ATOM 2367 N N . GLU B 1 102 ? 26.047 -1.786 6.574 1 65.06 102 GLU B N 1
ATOM 2368 C CA . GLU B 1 102 ? 25.188 -1.061 5.637 1 65.06 102 GLU B CA 1
ATOM 2369 C C . GLU B 1 102 ? 24.078 -1.956 5.094 1 65.06 102 GLU B C 1
ATOM 2371 O O . GLU B 1 102 ? 24.281 -3.156 4.895 1 65.06 102 GLU B O 1
ATOM 2376 N N . ALA B 1 103 ? 22.953 -1.359 5.125 1 73.69 103 ALA B N 1
ATOM 2377 C CA . ALA B 1 103 ? 21.875 -2.068 4.434 1 73.69 103 ALA B CA 1
ATOM 2378 C C . ALA B 1 103 ? 22.234 -2.295 2.965 1 73.69 103 ALA B C 1
ATOM 2380 O O . ALA B 1 103 ? 22.328 -1.343 2.188 1 73.69 103 ALA B O 1
ATOM 2381 N N . ARG B 1 104 ? 22.734 -3.549 2.711 1 83.5 104 ARG B N 1
ATOM 2382 C CA . ARG B 1 104 ? 23.031 -3.916 1.333 1 83.5 104 ARG B CA 1
ATOM 2383 C C . ARG B 1 104 ? 22.094 -5.004 0.831 1 83.5 104 ARG B C 1
ATOM 2385 O O . ARG B 1 104 ? 21.734 -5.918 1.575 1 83.5 104 ARG B O 1
ATOM 2392 N N . TRP B 1 105 ? 21.625 -4.758 -0.354 1 90.94 105 TRP B N 1
ATOM 2393 C CA . TRP B 1 105 ? 20.719 -5.695 -1.008 1 90.94 105 TRP B CA 1
ATOM 2394 C C . TRP B 1 105 ? 21.312 -6.211 -2.312 1 90.94 105 TRP B C 1
ATOM 2396 O O . TRP B 1 105 ? 22.047 -5.492 -2.99 1 90.94 105 TRP B O 1
ATOM 2406 N N . ARG B 1 106 ? 21 -7.484 -2.65 1 88.75 106 ARG B N 1
ATOM 2407 C CA . ARG B 1 106 ? 21.406 -8.055 -3.93 1 88.75 106 ARG B CA 1
ATOM 2408 C C . ARG B 1 106 ? 20.234 -8.781 -4.602 1 88.75 106 ARG B C 1
ATOM 2410 O O . ARG B 1 106 ? 19.328 -9.273 -3.922 1 88.75 106 ARG B O 1
ATOM 2417 N N . CYS B 1 107 ? 20.344 -8.836 -5.898 1 89 107 CYS B N 1
ATOM 2418 C CA . CYS B 1 107 ? 19.344 -9.594 -6.637 1 89 107 CYS B CA 1
ATOM 2419 C C . CYS B 1 107 ? 19.562 -11.094 -6.449 1 89 107 CYS B C 1
ATOM 2421 O O . CYS B 1 107 ? 20.641 -11.609 -6.719 1 89 107 CYS B O 1
ATOM 2423 N N . GLU B 1 108 ? 18.625 -11.711 -5.957 1 87.81 108 GLU B N 1
ATOM 2424 C CA . GLU B 1 108 ? 18.672 -13.148 -5.758 1 87.81 108 GLU B CA 1
ATOM 2425 C C . GLU B 1 108 ? 18.25 -13.898 -7.016 1 87.81 108 GLU B C 1
ATOM 2427 O O . GLU B 1 108 ? 18.75 -14.984 -7.305 1 87.81 108 GLU B O 1
ATOM 2432 N N . GLY B 1 109 ? 17.25 -13.32 -7.688 1 88.12 109 GLY B N 1
ATOM 2433 C CA . GLY B 1 109 ? 16.734 -13.961 -8.891 1 88.12 109 GLY B CA 1
ATOM 2434 C C . GLY B 1 109 ? 15.438 -13.344 -9.383 1 88.12 109 GLY B C 1
ATOM 2435 O O . GLY B 1 109 ? 15.086 -12.234 -9 1 88.12 109 GLY B O 1
ATOM 2436 N N . THR B 1 110 ? 14.891 -14.023 -10.422 1 87.38 110 THR B N 1
ATOM 2437 C CA . THR B 1 110 ? 13.648 -13.57 -11.047 1 87.38 110 THR B CA 1
ATOM 2438 C C . THR B 1 110 ? 12.578 -14.656 -10.969 1 87.38 110 THR B C 1
ATOM 2440 O O . THR B 1 110 ? 12.883 -15.844 -11.07 1 87.38 110 THR B O 1
ATOM 2443 N N . VAL B 1 111 ? 11.383 -14.164 -10.531 1 86.88 111 VAL B N 1
ATOM 2444 C CA . VAL B 1 111 ? 10.25 -15.07 -10.641 1 86.88 111 VAL B CA 1
ATOM 2445 C C . VAL B 1 111 ? 9.883 -15.266 -12.109 1 86.88 111 VAL B C 1
ATOM 2447 O O . VAL B 1 111 ? 9.633 -14.297 -12.828 1 86.88 111 VAL B O 1
ATOM 2450 N N . SER B 1 112 ? 10.172 -16.375 -12.734 1 67.88 112 SER B N 1
ATOM 2451 C CA . SER B 1 112 ? 10.141 -16.797 -14.133 1 67.88 112 SER B CA 1
ATOM 2452 C C . SER B 1 112 ? 9.125 -15.984 -14.93 1 67.88 112 SER B C 1
ATOM 2454 O O . SER B 1 112 ? 8.211 -15.391 -14.359 1 67.88 112 SER B O 1
ATOM 2456 N N . THR B 1 113 ? 9.383 -15.695 -16.219 1 62.03 113 THR B N 1
ATOM 2457 C CA . THR B 1 113 ? 8.844 -14.891 -17.312 1 62.03 113 THR B CA 1
ATOM 2458 C C . THR B 1 113 ? 7.418 -15.328 -17.641 1 62.03 113 THR B C 1
ATOM 2460 O O . THR B 1 113 ? 7.129 -15.703 -18.781 1 62.03 113 THR B O 1
ATOM 2463 N N . LEU B 1 114 ? 6.598 -15.266 -16.562 1 77.75 114 LEU B N 1
ATOM 2464 C CA . LEU B 1 114 ? 5.27 -15.719 -16.953 1 77.75 114 LEU B CA 1
ATOM 2465 C C . LEU B 1 114 ? 4.316 -14.539 -17.141 1 77.75 114 LEU B C 1
ATOM 2467 O O . LEU B 1 114 ? 3.105 -14.727 -17.266 1 77.75 114 LEU B O 1
ATOM 2471 N N . HIS B 1 115 ? 4.871 -13.359 -17.281 1 90.94 115 HIS B N 1
ATOM 2472 C CA . HIS B 1 115 ? 3.98 -12.227 -17.5 1 90.94 115 HIS B CA 1
ATOM 2473 C C . HIS B 1 115 ? 4.27 -11.547 -18.828 1 90.94 115 HIS B C 1
ATOM 2475 O O . HIS B 1 115 ? 5.25 -10.805 -18.953 1 90.94 115 HIS B O 1
ATOM 2481 N N . PRO B 1 116 ? 3.471 -11.719 -19.75 1 93 116 PRO B N 1
ATOM 2482 C CA . PRO B 1 116 ? 3.709 -11.125 -21.078 1 93 116 PRO B CA 1
ATOM 2483 C C . PRO B 1 116 ? 3.443 -9.617 -21.094 1 93 116 PRO B C 1
ATOM 2485 O O . PRO B 1 116 ? 3.725 -8.961 -22.109 1 93 116 PRO B O 1
ATOM 2488 N N . ARG B 1 117 ? 2.844 -9.078 -20.078 1 96.06 117 ARG B N 1
ATOM 2489 C CA . ARG B 1 117 ? 2.52 -7.66 -19.938 1 96.06 117 ARG B CA 1
ATOM 2490 C C . ARG B 1 117 ? 3.029 -7.109 -18.609 1 96.06 117 ARG B C 1
ATOM 2492 O O . ARG B 1 117 ? 3.609 -7.844 -17.812 1 96.06 117 ARG B O 1
ATOM 2499 N N . PRO B 1 118 ? 2.934 -5.824 -18.438 1 96.38 118 PRO B N 1
ATOM 2500 C CA . PRO B 1 118 ? 3.432 -5.227 -17.203 1 96.38 118 PRO B CA 1
ATOM 2501 C C . PRO B 1 118 ? 2.834 -5.871 -15.953 1 96.38 118 PRO B C 1
ATOM 2503 O O . PRO B 1 118 ? 1.638 -6.168 -15.922 1 96.38 118 PRO B O 1
ATOM 2506 N N . VAL B 1 119 ? 3.643 -6.117 -15 1 97.25 119 VAL B N 1
ATOM 2507 C CA . VAL B 1 119 ? 3.199 -6.516 -13.664 1 97.25 119 VAL B CA 1
ATOM 2508 C C . VAL B 1 119 ? 3.006 -5.277 -12.797 1 97.25 119 VAL B C 1
ATOM 2510 O O . VAL B 1 119 ? 3.977 -4.609 -12.438 1 97.25 119 VAL B O 1
ATOM 2513 N N . TYR B 1 120 ? 1.78 -5.008 -12.312 1 96.75 120 TYR B N 1
ATOM 2514 C CA . TYR B 1 120 ? 1.445 -3.75 -11.656 1 96.75 120 TYR B CA 1
ATOM 2515 C C . TYR B 1 120 ? 1.521 -3.889 -10.141 1 96.75 120 TYR B C 1
ATOM 2517 O O . TYR B 1 120 ? 1.692 -2.896 -9.43 1 96.75 120 TYR B O 1
ATOM 2525 N N . SER B 1 121 ? 1.348 -5.047 -9.758 1 97.56 121 SER B N 1
ATOM 2526 C CA . SER B 1 121 ? 1.259 -5.234 -8.312 1 97.56 121 SER B CA 1
ATOM 2527 C C . SER B 1 121 ? 1.87 -6.566 -7.887 1 97.56 121 SER B C 1
ATOM 2529 O O . SER B 1 121 ? 1.709 -7.574 -8.57 1 97.56 121 SER B O 1
ATOM 2531 N N . VAL B 1 122 ? 2.592 -6.602 -6.762 1 97.75 122 VAL B N 1
ATOM 2532 C CA . VAL B 1 122 ? 3.146 -7.797 -6.137 1 97.75 122 VAL B CA 1
ATOM 2533 C C . VAL B 1 122 ? 2.879 -7.762 -4.633 1 97.75 122 VAL B C 1
ATOM 2535 O O . VAL B 1 122 ? 2.924 -6.695 -4.012 1 97.75 122 VAL B O 1
ATOM 2538 N N . SER B 1 123 ? 2.557 -8.852 -4.062 1 98.44 123 SER B N 1
ATOM 2539 C CA . SER B 1 123 ? 2.307 -9 -2.633 1 98.44 123 SER B CA 1
ATOM 2540 C C . SER B 1 123 ? 2.855 -10.328 -2.113 1 98.44 123 SER B C 1
ATOM 2542 O O . SER B 1 123 ? 2.621 -11.383 -2.709 1 98.44 123 SER B O 1
ATOM 2544 N N . TRP B 1 124 ? 3.58 -10.234 -1.07 1 97.88 124 TRP B N 1
ATOM 2545 C CA . TRP B 1 124 ? 4.188 -11.398 -0.435 1 97.88 124 TRP B CA 1
ATOM 2546 C C . TRP B 1 124 ? 3.451 -11.758 0.851 1 97.88 124 TRP B C 1
ATOM 2548 O O . TRP B 1 124 ? 3.393 -10.961 1.787 1 97.88 124 TRP B O 1
ATOM 2558 N N . CYS B 1 125 ? 2.896 -12.945 0.963 1 97.56 125 CYS B N 1
ATOM 2559 C CA . CYS B 1 125 ? 2.146 -13.344 2.148 1 97.56 125 CYS B CA 1
ATOM 2560 C C . CYS B 1 125 ? 3.078 -13.578 3.33 1 97.56 125 CYS B C 1
ATOM 2562 O O . CYS B 1 125 ? 3.941 -14.453 3.283 1 97.56 125 CYS B O 1
ATOM 2564 N N . PRO B 1 126 ? 2.809 -12.852 4.375 1 95.69 126 PRO B N 1
ATOM 2565 C CA . PRO B 1 126 ? 3.73 -13.023 5.5 1 95.69 126 PRO B CA 1
ATOM 2566 C C . PRO B 1 126 ? 3.541 -14.344 6.23 1 95.69 126 PRO B C 1
ATOM 2568 O O . PRO B 1 126 ? 4.441 -14.805 6.938 1 95.69 126 PRO B O 1
ATOM 2571 N N . LEU B 1 127 ? 2.463 -15.008 6.086 1 94.88 127 LEU B N 1
ATOM 2572 C CA . LEU B 1 127 ? 2.143 -16.203 6.855 1 94.88 127 LEU B CA 1
ATOM 2573 C C . LEU B 1 127 ? 2.539 -17.469 6.09 1 94.88 127 LEU B C 1
ATOM 2575 O O . LEU B 1 127 ? 3.018 -18.438 6.688 1 94.88 127 LEU B O 1
ATOM 2579 N N . THR B 1 128 ? 2.398 -17.438 4.789 1 94.06 128 THR B N 1
ATOM 2580 C CA . THR B 1 128 ? 2.574 -18.672 4.035 1 94.06 128 THR B CA 1
ATOM 2581 C C . THR B 1 128 ? 3.814 -18.594 3.148 1 94.06 128 THR B C 1
ATOM 2583 O O . THR B 1 128 ? 4.297 -19.625 2.654 1 94.06 128 THR B O 1
ATOM 2586 N N . GLY B 1 129 ? 4.219 -17.344 2.799 1 94.31 129 GLY B N 1
ATOM 2587 C CA . GLY B 1 129 ? 5.344 -17.172 1.892 1 94.31 129 GLY B CA 1
ATOM 2588 C C . GLY B 1 129 ? 4.934 -17.188 0.43 1 94.31 129 GLY B C 1
ATOM 2589 O O . GLY B 1 129 ? 5.781 -17.078 -0.457 1 94.31 129 GLY B O 1
ATOM 2590 N N . LEU B 1 130 ? 3.68 -17.328 0.13 1 95.12 130 LEU B N 1
ATOM 2591 C CA . LEU B 1 130 ? 3.193 -17.25 -1.244 1 95.12 130 LEU B CA 1
ATOM 2592 C C . LEU B 1 130 ? 3.373 -15.852 -1.814 1 95.12 130 LEU B C 1
ATOM 2594 O O . LEU B 1 130 ? 3.164 -14.859 -1.111 1 95.12 130 LEU B O 1
ATOM 2598 N N . LEU B 1 131 ? 3.701 -15.789 -3.088 1 96.5 131 LEU B N 1
ATOM 2599 C CA . LEU B 1 131 ? 3.869 -14.523 -3.797 1 96.5 131 LEU B CA 1
ATOM 2600 C C . LEU B 1 131 ? 2.771 -14.328 -4.836 1 96.5 131 LEU B C 1
ATOM 2602 O O . LEU B 1 131 ? 2.617 -15.156 -5.742 1 96.5 131 LEU B O 1
ATOM 2606 N N . ALA B 1 132 ? 2.01 -13.258 -4.746 1 97.19 132 ALA B N 1
ATOM 2607 C CA . ALA B 1 132 ? 0.936 -12.969 -5.691 1 97.19 132 ALA B CA 1
ATOM 2608 C C . ALA B 1 132 ? 1.304 -11.797 -6.598 1 97.19 132 ALA B C 1
ATOM 2610 O O . ALA B 1 132 ? 1.907 -10.82 -6.145 1 97.19 132 ALA B O 1
ATOM 2611 N N . THR B 1 133 ? 0.922 -11.867 -7.867 1 97.44 133 THR B N 1
ATOM 2612 C CA . THR B 1 133 ? 1.159 -10.789 -8.812 1 97.44 133 THR B CA 1
ATOM 2613 C C . THR B 1 133 ? -0.125 -10.422 -9.555 1 97.44 133 THR B C 1
ATOM 2615 O O . THR B 1 133 ? -0.977 -11.281 -9.789 1 97.44 133 THR B O 1
ATOM 2618 N N . GLY B 1 134 ? -0.339 -9.195 -9.773 1 97.19 134 GLY B N 1
ATOM 2619 C CA . GLY B 1 134 ? -1.344 -8.672 -10.688 1 97.19 134 GLY B CA 1
ATOM 2620 C C . GLY B 1 134 ? -0.752 -8.102 -11.969 1 97.19 134 GLY B C 1
ATOM 2621 O O . GLY B 1 134 ? 0.107 -7.223 -11.922 1 97.19 134 GLY B O 1
ATOM 2622 N N . CYS B 1 135 ? -1.281 -8.531 -13.07 1 97 135 CYS B N 1
ATOM 2623 C CA . CYS B 1 135 ? -0.639 -8.258 -14.352 1 97 135 CYS B CA 1
ATOM 2624 C C . CYS B 1 135 ? -1.609 -7.594 -15.32 1 97 135 CYS B C 1
ATOM 2626 O O . CYS B 1 135 ? -2.826 -7.727 -15.18 1 97 135 CYS B O 1
ATOM 2628 N N . GLY B 1 136 ? -1.046 -6.895 -16.281 1 96.69 136 GLY B N 1
ATOM 2629 C CA . GLY B 1 136 ? -1.815 -6.25 -17.344 1 96.69 136 GLY B CA 1
ATOM 2630 C C . GLY B 1 136 ? -2.4 -7.23 -18.344 1 96.69 136 GLY B C 1
ATOM 2631 O O . GLY B 1 136 ? -3.223 -6.855 -19.172 1 96.69 136 GLY B O 1
ATOM 2632 N N . ASP B 1 137 ? -2.084 -8.492 -18.328 1 95.94 137 ASP B N 1
ATOM 2633 C CA . ASP B 1 137 ? -2.699 -9.523 -19.156 1 95.94 137 ASP B CA 1
ATOM 2634 C C . ASP B 1 137 ? -3.953 -10.086 -18.484 1 95.94 137 ASP B C 1
ATOM 2636 O O . ASP B 1 137 ? -4.391 -11.195 -18.812 1 95.94 137 ASP B O 1
ATOM 2640 N N . ASN B 1 138 ? -4.398 -9.438 -17.438 1 95.5 138 ASN B N 1
ATOM 2641 C CA . ASN B 1 138 ? -5.621 -9.75 -16.703 1 95.5 138 ASN B CA 1
ATOM 2642 C C . ASN B 1 138 ? -5.395 -10.867 -15.695 1 95.5 138 ASN B C 1
ATOM 2644 O O . ASN B 1 138 ? -6.34 -11.32 -15.039 1 95.5 138 ASN B O 1
ATOM 2648 N N . GLY B 1 139 ? -4.176 -11.281 -15.555 1 94.44 139 GLY B N 1
ATOM 2649 C CA . GLY B 1 139 ? -3.928 -12.461 -14.742 1 94.44 139 GLY B CA 1
ATOM 2650 C C . GLY B 1 139 ? -3.527 -12.125 -13.32 1 94.44 139 GLY B C 1
ATOM 2651 O O . GLY B 1 139 ? -2.826 -11.141 -13.078 1 94.44 139 GLY B O 1
ATOM 2652 N N . VAL B 1 140 ? -4.055 -12.93 -12.43 1 95.25 140 VAL B N 1
ATOM 2653 C CA . VAL B 1 140 ? -3.535 -13.062 -11.078 1 95.25 140 VAL B CA 1
ATOM 2654 C C . VAL B 1 140 ? -2.758 -14.375 -10.953 1 95.25 140 VAL B C 1
ATOM 2656 O O . VAL B 1 140 ? -3.283 -15.445 -11.258 1 95.25 140 VAL B O 1
ATOM 2659 N N . ARG B 1 141 ? -1.536 -14.281 -10.57 1 95.38 141 ARG B N 1
ATOM 2660 C CA . ARG B 1 141 ? -0.709 -15.477 -10.422 1 95.38 141 ARG B CA 1
ATOM 2661 C C . ARG B 1 141 ? -0.149 -15.578 -9 1 95.38 141 ARG B C 1
ATOM 2663 O O . ARG B 1 141 ? 0.248 -14.57 -8.414 1 95.38 141 ARG B O 1
ATOM 2670 N N . VAL B 1 142 ? -0.14 -16.719 -8.5 1 95.19 142 VAL B N 1
ATOM 2671 C CA . VAL B 1 142 ? 0.435 -17 -7.188 1 95.19 142 VAL B CA 1
ATOM 2672 C C . VAL B 1 142 ? 1.575 -18 -7.328 1 95.19 142 VAL B C 1
ATOM 2674 O O . VAL B 1 142 ? 1.414 -19.047 -7.961 1 95.19 142 VAL B O 1
ATOM 2677 N N . PHE B 1 143 ? 2.65 -17.688 -6.715 1 94.38 143 PHE B N 1
ATOM 2678 C CA . PHE B 1 143 ? 3.852 -18.516 -6.816 1 94.38 143 PHE B CA 1
ATOM 2679 C C . PHE B 1 143 ? 4.258 -19.047 -5.453 1 94.38 143 PHE B C 1
ATOM 2681 O O . PHE B 1 143 ? 4.082 -18.375 -4.434 1 94.38 143 PHE B O 1
ATOM 2688 N N . VAL B 1 144 ? 4.824 -20.172 -5.461 1 91.5 144 VAL B N 1
ATOM 2689 C CA . VAL B 1 144 ? 5.418 -20.781 -4.27 1 91.5 144 VAL B CA 1
ATOM 2690 C C . VAL B 1 144 ? 6.902 -21.031 -4.504 1 91.5 144 VAL B C 1
ATOM 2692 O O . VAL B 1 144 ? 7.305 -21.453 -5.594 1 91.5 144 VAL B O 1
ATOM 2695 N N . GLU B 1 145 ? 7.609 -20.719 -3.549 1 90.62 145 GLU B N 1
ATOM 2696 C CA . GLU B 1 145 ? 9.047 -20.953 -3.66 1 90.62 145 GLU B CA 1
ATOM 2697 C C . GLU B 1 145 ? 9.383 -22.422 -3.488 1 90.62 145 GLU B C 1
ATOM 2699 O O . GLU B 1 145 ? 8.875 -23.078 -2.578 1 90.62 145 GLU B O 1
ATOM 2704 N N . GLU B 1 146 ? 10.086 -22.953 -4.352 1 84.88 146 GLU B N 1
ATOM 2705 C CA . GLU B 1 146 ? 10.523 -24.344 -4.246 1 84.88 146 GLU B CA 1
ATOM 2706 C C . GLU B 1 146 ? 11.938 -24.438 -3.686 1 84.88 146 GLU B C 1
ATOM 2708 O O . GLU B 1 146 ? 12.75 -23.531 -3.879 1 84.88 146 GLU B O 1
ATOM 2713 N N . GLN B 1 147 ? 12.125 -25.453 -2.67 1 66.5 147 GLN B N 1
ATOM 2714 C CA . GLN B 1 147 ? 13.281 -25.734 -1.828 1 66.5 147 GLN B CA 1
ATOM 2715 C C . GLN B 1 147 ? 14.578 -25.359 -2.531 1 66.5 147 GLN B C 1
ATOM 2717 O O . GLN B 1 147 ? 14.781 -25.688 -3.699 1 66.5 147 GLN B O 1
ATOM 2722 N N . PRO B 1 148 ? 15.086 -24.25 -1.902 1 56.94 148 PRO B N 1
ATOM 2723 C CA . PRO B 1 148 ? 16.359 -23.641 -2.287 1 56.94 148 PRO B CA 1
ATOM 2724 C C . PRO B 1 148 ? 17.484 -24.656 -2.432 1 56.94 148 PRO B C 1
ATOM 2726 O O . PRO B 1 148 ? 17.875 -25.297 -1.451 1 56.94 148 PRO B O 1
ATOM 2729 N N . GLY B 1 149 ? 17.438 -25.797 -2.84 1 48.16 149 GLY B N 1
ATOM 2730 C CA . GLY B 1 149 ? 18.766 -26.406 -2.873 1 48.16 149 GLY B CA 1
ATOM 2731 C C . GLY B 1 149 ? 19.859 -25.422 -3.201 1 48.16 149 GLY B C 1
ATOM 2732 O O . GLY B 1 149 ? 19.672 -24.219 -3.078 1 48.16 149 GLY B O 1
ATOM 2733 N N . SER B 1 150 ? 21.203 -25.891 -3.506 1 54.5 150 SER B N 1
ATOM 2734 C CA . SER B 1 150 ? 22.484 -25.234 -3.789 1 54.5 150 SER B CA 1
ATOM 2735 C C . SER B 1 150 ? 22.328 -24.203 -4.906 1 54.5 150 SER B C 1
ATOM 2737 O O . SER B 1 150 ? 23.297 -23.547 -5.285 1 54.5 150 SER B O 1
ATOM 2739 N N . GLY B 1 151 ? 21 -23.859 -5.254 1 58.31 151 GLY B N 1
ATOM 2740 C CA . GLY B 1 151 ? 20.938 -22.969 -6.402 1 58.31 151 GLY B CA 1
ATOM 2741 C C . GLY B 1 151 ? 20.031 -21.766 -6.184 1 58.31 151 GLY B C 1
ATOM 2742 O O . GLY B 1 151 ? 19.672 -21.453 -5.047 1 58.31 151 GLY B O 1
ATOM 2743 N N . GLU B 1 152 ? 19.828 -20.984 -7.156 1 65.38 152 GLU B N 1
ATOM 2744 C CA . GLU B 1 152 ? 18.938 -19.844 -7.203 1 65.38 152 GLU B CA 1
ATOM 2745 C C . GLU B 1 152 ? 17.5 -20.25 -6.906 1 65.38 152 GLU B C 1
ATOM 2747 O O . GLU B 1 152 ? 17.031 -21.297 -7.348 1 65.38 152 GLU B O 1
ATOM 2752 N N . PRO B 1 153 ? 16.953 -19.609 -5.938 1 74.88 153 PRO B N 1
ATOM 2753 C CA . PRO B 1 153 ? 15.547 -19.906 -5.664 1 74.88 153 PRO B CA 1
ATOM 2754 C C . PRO B 1 153 ? 14.711 -20.016 -6.934 1 74.88 153 PRO B C 1
ATOM 2756 O O . PRO B 1 153 ? 14.945 -19.281 -7.898 1 74.88 153 PRO B O 1
ATOM 2759 N N . SER B 1 154 ? 13.977 -21.172 -6.938 1 85.12 154 SER B N 1
ATOM 2760 C CA . SER B 1 154 ? 13.031 -21.328 -8.039 1 85.12 154 SER B CA 1
ATOM 2761 C C . SER B 1 154 ? 11.594 -21.109 -7.57 1 85.12 154 SER B C 1
ATOM 2763 O O . SER B 1 154 ? 11.289 -21.312 -6.395 1 85.12 154 SER B O 1
ATOM 2765 N N . TRP B 1 155 ? 10.844 -20.578 -8.445 1 9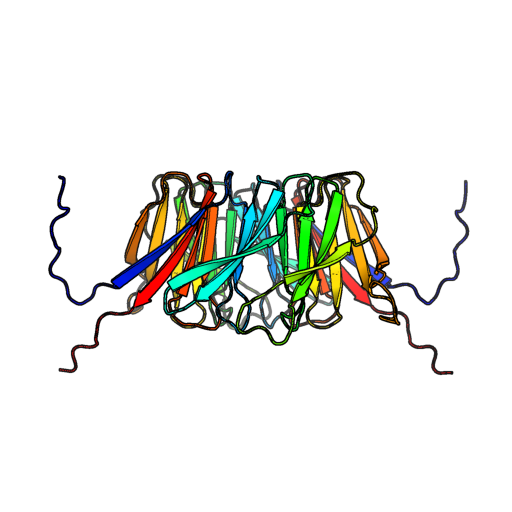0.5 155 TRP B N 1
ATOM 2766 C CA . TRP B 1 155 ? 9.445 -20.281 -8.141 1 90.5 155 TRP B CA 1
ATOM 2767 C C . TRP B 1 155 ? 8.516 -21.078 -9.055 1 90.5 155 TRP B C 1
ATOM 2769 O O . TRP B 1 155 ? 8.688 -21.078 -10.281 1 90.5 155 TRP B O 1
ATOM 2779 N N . ARG B 1 156 ? 7.602 -21.766 -8.414 1 89.62 156 ARG B N 1
ATOM 2780 C CA . ARG B 1 156 ? 6.598 -22.516 -9.164 1 89.62 156 ARG B CA 1
ATOM 2781 C C . ARG B 1 156 ? 5.238 -21.812 -9.102 1 89.62 156 ARG B C 1
ATOM 2783 O O . ARG B 1 156 ? 4.852 -21.297 -8.055 1 89.62 156 ARG B O 1
ATOM 2790 N N . LEU B 1 157 ? 4.508 -21.891 -10.195 1 91.44 157 LEU B N 1
ATOM 2791 C CA . LEU B 1 157 ? 3.15 -21.359 -10.234 1 91.44 157 LEU B CA 1
ATOM 2792 C C . LEU B 1 157 ? 2.189 -22.234 -9.445 1 91.44 157 LEU B C 1
ATOM 2794 O O . LEU B 1 157 ? 2.016 -23.406 -9.766 1 91.44 157 LEU B O 1
ATOM 2798 N N . ALA B 1 158 ? 1.629 -21.688 -8.445 1 89.75 158 ALA B N 1
ATOM 2799 C CA . ALA B 1 158 ? 0.692 -22.422 -7.594 1 89.75 158 ALA B CA 1
ATOM 2800 C C . ALA B 1 158 ? -0.742 -22.25 -8.094 1 89.75 158 ALA B C 1
ATOM 2802 O O . ALA B 1 158 ? -1.544 -23.188 -8.008 1 89.75 158 ALA B O 1
ATOM 2803 N N . CYS B 1 159 ? -1.076 -21.062 -8.57 1 88.19 159 CYS B N 1
ATOM 2804 C CA . CYS B 1 159 ? -2.424 -20.734 -9.023 1 88.19 159 CYS B CA 1
ATOM 2805 C C . CYS B 1 159 ? -2.393 -19.609 -10.055 1 88.19 159 CYS B C 1
ATOM 2807 O O . CYS B 1 159 ? -1.553 -18.719 -9.984 1 88.19 159 CYS B O 1
ATOM 2809 N N . HIS B 1 160 ? -3.26 -19.719 -11.07 1 88.88 160 HIS B N 1
ATOM 2810 C CA . HIS B 1 160 ? -3.455 -18.688 -12.086 1 88.88 160 HIS B CA 1
ATOM 2811 C C . HIS B 1 160 ? -4.938 -18.438 -12.336 1 88.88 160 HIS B C 1
ATOM 2813 O O . HIS B 1 160 ? -5.66 -19.328 -12.773 1 88.88 160 HIS B O 1
ATOM 2819 N N . GLU B 1 161 ? -5.328 -17.297 -12.023 1 88.94 161 GLU B N 1
ATOM 2820 C CA . GLU B 1 161 ? -6.707 -16.875 -12.258 1 88.94 161 GLU B CA 1
ATOM 2821 C C . GLU B 1 161 ? -6.758 -15.602 -13.102 1 88.94 161 GLU B C 1
ATOM 2823 O O . GLU B 1 161 ? -5.742 -14.93 -13.281 1 88.94 161 GLU B O 1
ATOM 2828 N N . SER B 1 162 ? -7.973 -15.359 -13.695 1 89 162 SER B N 1
ATOM 2829 C CA . SER B 1 162 ? -8.016 -14.211 -14.602 1 89 162 SER B CA 1
ATOM 2830 C C . SER B 1 162 ? -9.195 -13.297 -14.273 1 89 162 SER B C 1
ATOM 2832 O O . SER B 1 162 ? -10.281 -13.773 -13.945 1 89 162 SER B O 1
ATOM 2834 N N . HIS B 1 163 ? -8.922 -12.047 -14.242 1 92.75 163 HIS B N 1
ATOM 2835 C CA . HIS B 1 163 ? -9.93 -11 -14.344 1 92.75 163 HIS B CA 1
ATOM 2836 C C . HIS B 1 163 ? -10.312 -10.742 -15.797 1 92.75 163 HIS B C 1
ATOM 2838 O O . HIS B 1 163 ? -9.891 -11.477 -16.688 1 92.75 163 HIS B O 1
ATOM 2844 N N . GLU B 1 164 ? -11.188 -9.852 -16.062 1 92.88 164 GLU B N 1
ATOM 2845 C CA . GLU B 1 164 ? -11.609 -9.523 -17.422 1 92.88 164 GLU B CA 1
ATOM 2846 C C . GLU B 1 164 ? -10.781 -8.367 -17.984 1 92.88 164 GLU B C 1
ATOM 2848 O O . GLU B 1 164 ? -10.781 -8.141 -19.203 1 92.88 164 GLU B O 1
ATOM 2853 N N . GLN B 1 165 ? -10.125 -7.656 -17.156 1 94.88 165 GLN B N 1
ATOM 2854 C CA . GLN B 1 165 ? -9.234 -6.559 -17.531 1 94.88 165 GLN B CA 1
ATOM 2855 C C . GLN B 1 165 ? -7.992 -6.535 -16.641 1 94.88 165 GLN B C 1
ATOM 2857 O O . GLN B 1 165 ? -7.789 -7.43 -15.82 1 94.88 165 GLN B O 1
ATOM 2862 N N . ASP B 1 166 ? -7.137 -5.543 -16.875 1 96.38 166 ASP B N 1
ATOM 2863 C CA . ASP B 1 166 ? -5.867 -5.422 -16.156 1 96.38 166 ASP B CA 1
ATOM 2864 C C . ASP B 1 166 ? -6.078 -5.543 -14.648 1 96.38 166 ASP B C 1
ATOM 2866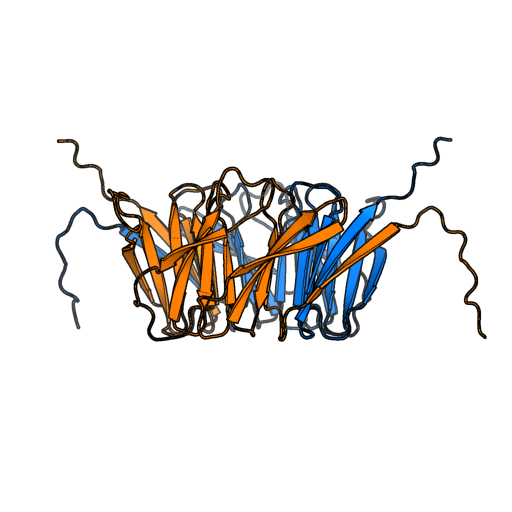 O O . ASP B 1 166 ? -7.027 -4.98 -14.102 1 96.38 166 ASP B O 1
ATOM 2870 N N . VAL B 1 167 ? -5.246 -6.277 -13.992 1 96.06 167 VAL B N 1
ATOM 2871 C CA . VAL B 1 167 ? -5.219 -6.391 -12.539 1 96.06 167 VAL B CA 1
ATOM 2872 C C . VAL B 1 167 ? -4.176 -5.434 -11.969 1 96.06 167 VAL B C 1
ATOM 2874 O O . VAL B 1 167 ? -2.977 -5.598 -12.211 1 96.06 167 VAL B O 1
ATOM 2877 N N . ASN B 1 168 ? -4.59 -4.496 -11.148 1 95.44 168 ASN B N 1
ATOM 2878 C CA . ASN B 1 168 ? -3.662 -3.465 -10.703 1 95.44 168 ASN B CA 1
ATOM 2879 C C . ASN B 1 168 ? -3.35 -3.6 -9.219 1 95.44 168 ASN B C 1
ATOM 2881 O O . ASN B 1 168 ? -2.428 -2.957 -8.711 1 95.44 168 ASN B O 1
ATOM 2885 N N . CYS B 1 169 ? -4.145 -4.398 -8.523 1 96.5 169 CYS B N 1
ATOM 2886 C CA . CYS B 1 169 ? -3.926 -4.547 -7.086 1 96.5 169 CYS B CA 1
ATOM 2887 C C . CYS B 1 169 ? -4.074 -6.004 -6.66 1 96.5 169 CYS B C 1
ATOM 2889 O O . CYS B 1 169 ? -5.043 -6.668 -7.027 1 96.5 169 CYS B O 1
ATOM 2891 N N . VAL B 1 170 ? -3.182 -6.523 -5.914 1 97.44 170 VAL B N 1
ATOM 2892 C CA . VAL B 1 170 ? -3.273 -7.777 -5.176 1 97.44 170 VAL B CA 1
ATOM 2893 C C . VAL B 1 170 ? -2.781 -7.574 -3.746 1 97.44 170 VAL B C 1
ATOM 2895 O O . VAL B 1 170 ? -1.825 -6.828 -3.512 1 97.44 170 VAL B O 1
ATOM 2898 N N . ALA B 1 171 ? -3.412 -8.172 -2.807 1 98.06 171 ALA B N 1
ATOM 2899 C CA . ALA B 1 171 ? -3.014 -8.023 -1.408 1 98.06 171 ALA B CA 1
ATOM 2900 C C . ALA B 1 171 ? -3.4 -9.25 -0.593 1 98.06 171 ALA B C 1
ATOM 2902 O O . ALA B 1 171 ? -4.562 -9.664 -0.599 1 98.06 171 ALA B O 1
ATOM 2903 N N . TRP B 1 172 ? -2.43 -9.742 0.122 1 97.81 172 TRP B N 1
ATOM 2904 C CA . TRP B 1 172 ? -2.689 -10.836 1.052 1 97.81 172 TRP B CA 1
ATOM 2905 C C . TRP B 1 172 ? -3.232 -10.312 2.375 1 97.81 172 TRP B C 1
ATOM 2907 O O . TRP B 1 172 ? -2.771 -9.281 2.877 1 97.81 172 TRP B O 1
ATOM 2917 N N . ASN B 1 173 ? -4.172 -11.086 2.926 1 97.12 173 ASN B N 1
ATOM 2918 C CA . ASN B 1 173 ? -4.516 -10.828 4.32 1 97.12 173 ASN B CA 1
ATOM 2919 C C . ASN B 1 173 ? -3.363 -11.18 5.258 1 97.12 173 ASN B C 1
ATOM 2921 O O . ASN B 1 173 ? -2.834 -12.289 5.207 1 97.12 173 ASN B O 1
ATOM 2925 N N . PRO B 1 174 ? -3.066 -10.25 6.043 1 95.31 174 PRO B N 1
ATOM 2926 C CA . PRO B 1 174 ? -1.884 -10.508 6.867 1 95.31 174 PRO B CA 1
ATOM 2927 C C . PRO B 1 174 ? -2.178 -11.422 8.055 1 95.31 174 PRO B C 1
ATOM 2929 O O . PRO B 1 174 ? -1.252 -11.906 8.711 1 95.31 174 PRO B O 1
ATOM 2932 N N . ALA B 1 175 ? -3.443 -11.648 8.398 1 95.31 175 ALA B N 1
ATOM 2933 C CA . ALA B 1 175 ? -3.785 -12.383 9.617 1 95.31 175 ALA B CA 1
ATOM 2934 C C . ALA B 1 175 ? -4.41 -13.734 9.281 1 95.31 175 ALA B C 1
ATOM 2936 O O . ALA B 1 175 ? -4.547 -14.594 10.156 1 95.31 175 ALA B O 1
ATOM 2937 N N . SER B 1 176 ? -4.777 -13.93 8.117 1 94.75 176 SER B N 1
ATOM 2938 C CA . SER B 1 176 ? -5.383 -15.18 7.688 1 94.75 176 SER B CA 1
ATOM 2939 C C . SER B 1 176 ? -4.59 -15.812 6.547 1 94.75 176 SER B C 1
ATOM 2941 O O . SER B 1 176 ? -4.531 -15.266 5.445 1 94.75 176 SER B O 1
ATOM 2943 N N . PRO B 1 177 ? -4.105 -17 6.75 1 94.25 177 PRO B N 1
ATOM 2944 C CA . PRO B 1 177 ? -3.254 -17.625 5.738 1 94.25 177 PRO B CA 1
ATOM 2945 C C . PRO B 1 177 ? -4.008 -17.938 4.445 1 94.25 177 PRO B C 1
ATOM 2947 O O . PRO B 1 177 ? -5.113 -18.484 4.484 1 94.25 177 PRO B O 1
ATOM 2950 N N . GLY B 1 178 ? -3.406 -17.5 3.35 1 94 178 GLY B N 1
ATOM 2951 C CA . GLY B 1 178 ? -3.896 -17.906 2.041 1 94 178 GLY B CA 1
ATOM 2952 C C . GLY B 1 178 ? -5.066 -17.062 1.558 1 94 178 GLY B C 1
ATOM 2953 O O . GLY B 1 178 ? -5.688 -17.391 0.542 1 94 178 GLY B O 1
ATOM 2954 N N . LEU B 1 179 ? -5.453 -16.125 2.299 1 94.75 179 LEU B N 1
ATOM 2955 C CA . LEU B 1 179 ? -6.547 -15.242 1.91 1 94.75 179 LEU B CA 1
ATOM 2956 C C . LEU B 1 179 ? -6.023 -14.047 1.119 1 94.75 179 LEU B C 1
ATOM 2958 O O . LEU B 1 179 ? -5.273 -13.227 1.651 1 94.75 179 LEU B O 1
ATOM 2962 N N . LEU B 1 180 ? -6.461 -13.953 -0.23 1 96.19 180 LEU B N 1
ATOM 2963 C CA . LEU B 1 180 ? -5.934 -12.977 -1.183 1 96.19 180 LEU B CA 1
ATOM 2964 C C . LEU B 1 180 ? -7.059 -12.148 -1.785 1 96.19 180 LEU B C 1
ATOM 2966 O O . LEU B 1 180 ? -8.125 -12.672 -2.098 1 96.19 180 LEU B O 1
ATOM 2970 N N . ALA B 1 181 ? -6.828 -10.844 -1.942 1 96.56 181 ALA B N 1
ATOM 2971 C CA . ALA B 1 181 ? -7.723 -9.977 -2.701 1 96.56 181 ALA B CA 1
ATOM 2972 C C . ALA B 1 181 ? -7.055 -9.5 -3.988 1 96.56 181 ALA B C 1
ATOM 2974 O O . ALA B 1 181 ? -5.848 -9.242 -4.012 1 96.56 181 ALA B O 1
ATOM 2975 N N . SER B 1 182 ? -7.789 -9.375 -5.059 1 96.25 182 SER B N 1
ATOM 2976 C CA . SER B 1 182 ? -7.336 -8.781 -6.312 1 96.25 182 SER B CA 1
ATOM 2977 C C . SER B 1 182 ? -8.383 -7.84 -6.887 1 96.25 182 SER B C 1
ATOM 2979 O O . SER B 1 182 ? -9.578 -8.008 -6.637 1 96.25 182 SER B O 1
ATOM 2981 N N . ALA B 1 183 ? -7.891 -6.828 -7.551 1 95.38 183 ALA B N 1
ATOM 2982 C CA . ALA B 1 183 ? -8.773 -5.871 -8.211 1 95.38 183 ALA B CA 1
ATOM 2983 C C . ALA B 1 183 ? -8.102 -5.254 -9.43 1 95.38 183 ALA B C 1
ATOM 2985 O O . ALA B 1 183 ? -6.875 -5.305 -9.57 1 95.38 183 ALA B O 1
ATOM 2986 N N . GLY B 1 184 ? -9 -4.684 -10.312 1 91.69 184 GLY B N 1
ATOM 2987 C CA . GLY B 1 184 ? -8.453 -4.102 -11.523 1 91.69 184 GLY B CA 1
ATOM 2988 C C . GLY B 1 184 ? -9.406 -3.15 -12.219 1 91.69 184 GLY B C 1
ATOM 2989 O O . GLY B 1 184 ? -10.242 -2.52 -11.562 1 91.69 184 GLY B O 1
ATOM 2990 N N . ASP B 1 185 ? -9.195 -3.066 -13.469 1 92.56 185 ASP B N 1
ATOM 2991 C CA . ASP B 1 185 ? -9.797 -2 -14.266 1 92.56 185 ASP B CA 1
ATOM 2992 C C . ASP B 1 185 ? -11.266 -2.307 -14.57 1 92.56 185 ASP B C 1
ATOM 2994 O O . ASP B 1 185 ? -12.016 -1.42 -14.984 1 92.56 185 ASP B O 1
ATOM 2998 N N . GLU B 1 186 ? -11.688 -3.527 -14.359 1 91 186 GLU B N 1
ATOM 2999 C CA . GLU B 1 186 ? -13.078 -3.865 -14.656 1 91 186 GLU B CA 1
ATOM 3000 C C . GLU B 1 186 ? -13.992 -3.537 -13.477 1 91 186 GLU B C 1
ATOM 3002 O O . GLU B 1 186 ? -15.203 -3.736 -13.547 1 91 186 GLU B O 1
ATOM 3007 N N . GLY B 1 187 ? -13.461 -3.174 -12.352 1 91.38 187 GLY B N 1
ATOM 3008 C CA . GLY B 1 187 ? -14.258 -2.779 -11.203 1 91.38 187 GLY B CA 1
ATOM 3009 C C . GLY B 1 187 ? -14.609 -3.939 -10.289 1 91.38 187 GLY B C 1
ATOM 3010 O O . GLY B 1 187 ? -15.414 -3.791 -9.367 1 91.38 187 GLY B O 1
ATOM 3011 N N . ARG B 1 188 ? -14.07 -5.039 -10.539 1 90.75 188 ARG B N 1
ATOM 3012 C CA . ARG B 1 188 ? -14.367 -6.203 -9.711 1 90.75 188 ARG B CA 1
ATOM 3013 C C . ARG B 1 188 ? -13.289 -6.406 -8.656 1 90.75 188 ARG B C 1
ATOM 3015 O O . ARG B 1 188 ? -12.094 -6.238 -8.93 1 90.75 188 ARG B O 1
ATOM 3022 N N . VAL B 1 189 ? -13.773 -6.695 -7.484 1 94.44 189 VAL B N 1
ATOM 3023 C CA . VAL B 1 189 ? -12.906 -7.188 -6.418 1 94.44 189 VAL B CA 1
ATOM 3024 C C . VAL B 1 189 ? -13.133 -8.688 -6.219 1 94.44 189 VAL B C 1
ATOM 3026 O O . VAL B 1 189 ? -14.273 -9.125 -6.035 1 94.44 189 VAL B O 1
ATOM 3029 N N . ARG B 1 190 ? -12.078 -9.414 -6.293 1 93.88 190 ARG B N 1
ATOM 3030 C CA . ARG B 1 190 ? -12.164 -10.852 -6.051 1 93.88 190 ARG B CA 1
ATOM 3031 C C . ARG B 1 190 ? -11.406 -11.242 -4.789 1 93.88 190 ARG B C 1
ATOM 3033 O O . ARG B 1 190 ? -10.32 -10.727 -4.523 1 93.88 190 ARG B O 1
ATOM 3040 N N . ILE B 1 191 ? -12.023 -12.117 -4.055 1 93.38 191 ILE B N 1
ATOM 3041 C CA . ILE B 1 191 ? -11.414 -12.664 -2.846 1 93.38 191 ILE B CA 1
ATOM 3042 C C . ILE B 1 191 ? -11.156 -14.156 -3.029 1 93.38 191 ILE B C 1
ATOM 3044 O O . ILE B 1 191 ? -12.07 -14.914 -3.344 1 93.38 191 ILE B O 1
ATOM 3048 N N . TRP B 1 192 ? -9.883 -14.508 -2.828 1 92.12 192 TRP B N 1
ATOM 3049 C CA . TRP B 1 192 ? -9.422 -15.867 -3.094 1 92.12 192 TRP B CA 1
ATOM 3050 C C . TRP B 1 192 ? -8.992 -16.562 -1.804 1 92.12 192 TRP B C 1
ATOM 3052 O O . TRP B 1 192 ? -8.336 -15.945 -0.956 1 92.12 192 TRP B O 1
ATOM 3062 N N . GLN B 1 193 ? -9.352 -17.719 -1.69 1 90.88 193 GLN B N 1
ATOM 3063 C CA . GLN B 1 193 ? -8.781 -18.594 -0.663 1 90.88 193 GLN B CA 1
ATOM 3064 C C . GLN B 1 193 ? -7.906 -19.688 -1.281 1 90.88 193 GLN B C 1
ATOM 3066 O O . GLN B 1 193 ? -8.398 -20.516 -2.039 1 90.88 193 GLN B O 1
ATOM 3071 N N . LEU B 1 194 ? -6.645 -19.625 -0.97 1 91.44 194 LEU B N 1
ATOM 3072 C CA . LEU B 1 194 ? -5.695 -20.625 -1.453 1 91.44 194 LEU B CA 1
ATOM 3073 C C . LEU B 1 194 ? -5.387 -21.641 -0.366 1 91.44 194 LEU B C 1
ATOM 3075 O O . LEU B 1 194 ? -5.035 -21.281 0.757 1 91.44 194 LEU B O 1
ATOM 3079 N N . GLU B 1 195 ? -5.52 -22.844 -0.664 1 87.81 195 GLU B N 1
ATOM 3080 C CA . GLU B 1 195 ? -5.219 -23.938 0.255 1 87.81 195 GLU B CA 1
ATOM 3081 C C . GLU B 1 195 ? -4.164 -24.875 -0.328 1 87.81 195 GLU B C 1
ATOM 3083 O O . GLU B 1 195 ? -4.25 -25.266 -1.494 1 87.81 195 GLU B O 1
ATOM 3088 N N . PRO B 1 196 ? -3.158 -25.094 0.52 1 82.56 196 PRO B N 1
ATOM 3089 C CA . PRO B 1 196 ? -2.154 -26.047 0.051 1 82.56 196 PRO B CA 1
ATOM 3090 C C . PRO B 1 196 ? -2.725 -27.453 -0.137 1 82.56 196 PRO B C 1
ATOM 3092 O O . PRO B 1 196 ? -3.748 -27.797 0.462 1 82.56 196 PRO B O 1
ATOM 3095 N N . PRO B 1 197 ? -2.076 -28.219 -1.015 1 78.69 197 PRO B N 1
ATOM 3096 C CA . PRO B 1 197 ? -2.512 -29.609 -1.146 1 78.69 197 PRO B CA 1
ATOM 3097 C C . PRO B 1 197 ? -2.309 -30.406 0.136 1 78.69 197 PRO B C 1
ATOM 3099 O O . PRO B 1 197 ? -1.407 -30.109 0.922 1 78.69 197 PRO B O 1
ATOM 3102 N N . PRO B 1 198 ? -3.371 -31.234 0.404 1 69.88 198 PRO B N 1
ATOM 3103 C CA . PRO B 1 198 ? -3.229 -32.094 1.597 1 69.88 198 PRO B CA 1
ATOM 3104 C C . PRO B 1 198 ? -1.909 -32.844 1.625 1 69.88 198 PRO B C 1
ATOM 3106 O O . PRO B 1 198 ? -1.394 -33.219 0.573 1 69.88 198 PRO B O 1
ATOM 3109 N N . ARG B 1 199 ? -1.101 -32.719 2.689 1 64.62 199 ARG B N 1
ATOM 3110 C CA . ARG B 1 199 ? 0.14 -33.469 2.848 1 64.62 199 ARG B CA 1
ATOM 3111 C C . ARG B 1 199 ? -0.124 -34.969 2.818 1 64.62 199 ARG B C 1
ATOM 3113 O O . ARG B 1 199 ? -1.025 -35.469 3.5 1 64.62 199 ARG B O 1
ATOM 3120 N N . VAL B 1 200 ? 0.224 -35.625 1.729 1 56.38 200 VAL B N 1
ATOM 3121 C CA . VAL B 1 200 ? 0.147 -37.062 1.744 1 56.38 200 VAL B CA 1
ATOM 3122 C C . VAL B 1 200 ? 1.092 -37.625 2.807 1 56.38 200 VAL B C 1
ATOM 3124 O O . VAL B 1 200 ? 2.295 -37.344 2.779 1 56.38 200 VAL B O 1
ATOM 3127 N N . VAL B 1 201 ? 0.608 -37.719 4.023 1 49.41 201 VAL B N 1
ATOM 3128 C CA . VAL B 1 201 ? 1.394 -38.5 4.957 1 49.41 201 VAL B CA 1
ATOM 3129 C C . VAL B 1 201 ? 1.707 -39.875 4.34 1 49.41 201 VAL B C 1
ATOM 3131 O O . VAL B 1 201 ? 0.797 -40.625 3.947 1 49.41 201 VAL B O 1
ATOM 3134 N N . GLN B 1 202 ? 2.871 -39.938 3.846 1 42.88 202 GLN B N 1
ATOM 3135 C CA . GLN B 1 202 ? 3.281 -41.312 3.711 1 42.88 202 GLN B CA 1
ATOM 3136 C C . GLN B 1 202 ? 3.484 -41.969 5.078 1 42.88 202 GLN B C 1
ATOM 3138 O O . GLN B 1 202 ? 3.979 -41.344 6.008 1 42.88 202 GLN B O 1
#

Secondary structure (DSSP, 8-state):
---------TTSPEEEEEEEE-SS-EEEEEE-SSSSEEEEEETTS-EEEEEEETTEEEEEEEE---SS-EEEEEE-TTSSEEEEEETTS-EEEEEEESS-SS-EEEEEEEE-S--SS-EEEEEE-TTT--EEEEETTSEEEEEEEE---SS--EEEEEEEEE-SS-EEEEEE-SSSTTEEEEEETTSEEEEEEEEPPP----/---------TTS-EEEEEEEE-SS-EEEEEE-SSSSEEEEEETTS-EEEEEEETTEEEEEEEE---SS-EEEEEE-TTSSEEEEEETTS-EEEEEEESS-SS-EEEEEEEE-S--SS-EEEEEE-TTT--EEEEETTSEEEEEEEE---SS--EEEEEEEEE-SS-EEEEEE-SSSTTEEEEEETTSEEEEEEEEPPP----

Solvent-accessible surface area (backbone atoms only — not comparable to full-atom values): 20879 Å² total; per-residue (Å²): 131,86,70,70,78,77,74,83,66,68,82,41,44,48,76,49,71,44,79,42,76,53,91,27,34,38,63,38,69,46,58,36,72,78,51,82,36,37,38,38,24,12,56,65,16,31,37,37,32,33,34,70,52,97,92,35,74,39,75,62,35,76,47,66,85,52,88,28,33,23,47,24,64,35,47,38,62,83,60,54,33,36,39,37,14,14,50,70,15,40,33,38,33,29,34,55,50,82,87,53,96,50,74,38,69,43,79,59,45,57,47,67,85,78,37,97,31,31,22,39,14,40,27,43,26,53,74,74,60,38,35,37,38,8,16,53,74,10,32,37,38,30,31,35,74,43,80,69,53,104,56,68,62,42,61,42,81,46,46,78,47,71,58,94,31,35,19,52,31,39,41,52,35,67,64,43,76,46,33,36,37,38,25,11,57,67,6,41,38,35,42,32,44,45,40,77,39,79,77,76,78,123,131,84,70,69,77,75,75,84,66,66,84,39,45,47,76,47,71,45,77,43,77,52,91,27,32,37,63,37,69,46,59,35,72,79,52,80,36,39,37,37,23,13,57,66,15,30,37,37,33,31,34,72,52,95,92,34,73,39,77,61,34,75,44,65,85,51,88,28,32,23,45,23,66,34,46,40,61,83,60,54,34,37,40,38,14,14,50,69,14,43,33,37,34,30,35,55,51,83,85,53,95,49,75,36,70,42,80,58,44,58,48,68,86,77,36,97,30,30,22,39,14,39,26,44,25,52,75,73,59,38,35,36,38,8,16,53,75,11,32,37,40,30,30,36,73,44,84,58,58,104,56,66,63,43,62,43,83,46,44,78,48,72,58,95,30,34,19,52,31,40,41,51,34,67,63,42,75,46,34,35,37,38,26,12,57,66,6,41,40,36,40,31,44,46,40,77,37,77,78,77,79,123